Protein AF-0000000080483500 (afdb_homodimer)

Nearest PDB structures (foldseek):
  6eic-assembly2_A  TM=7.062E-01  e=8.870E-09  Mycobacterium tuberculosis H37Rv
  6eic-assembly3_B  TM=7.008E-01  e=1.293E-08  Mycobacterium tuberculosis H37Rv
  8g0n-assembly1_A  TM=5.994E-01  e=1.377E-08  Staphylococcus aureus USA300-0114
  8tav-assembly1_A  TM=6.297E-01  e=3.535E-08  Staphylococcus aureus USA300-0114
  7c4d-assembly1_A  TM=6.416E-01  e=1.500E-07  uncultured bacterium

Radius of gyration: 26.37 Å; Cα contacts (8 Å, |Δi|>4): 1093; chains: 2; bounding box: 46×85×59 Å

Structure (mmCIF, N/CA/C/O backbone):
data_AF-0000000080483500-model_v1
#
loop_
_entity.id
_entity.type
_entity.pdbx_description
1 polymer 'Alpha/beta hydrolase fold protein'
#
loop_
_atom_site.group_PDB
_atom_site.id
_atom_site.type_symbol
_atom_site.label_atom_id
_atom_site.label_alt_id
_atom_site.label_comp_id
_atom_site.label_asym_id
_atom_site.label_entity_id
_atom_site.label_seq_id
_atom_site.pdbx_PDB_ins_code
_atom_site.Cartn_x
_atom_site.Cartn_y
_atom_site.Cartn_z
_atom_site.occupancy
_atom_site.B_iso_or_equiv
_atom_site.auth_seq_id
_atom_site.auth_comp_id
_atom_site.auth_asym_id
_atom_site.auth_atom_id
_atom_site.pdbx_PDB_model_num
ATOM 1 N N . MET A 1 1 ? 0.51 21.594 12.336 1 77.38 1 MET A N 1
ATOM 2 C CA . MET A 1 1 ? 1.534 22.531 12.773 1 77.38 1 MET A CA 1
ATOM 3 C C . MET A 1 1 ? 2.01 23.406 11.617 1 77.38 1 MET A C 1
ATOM 5 O O . MET A 1 1 ? 2.543 24.484 11.828 1 77.38 1 MET A O 1
ATOM 9 N N . THR A 1 2 ? 1.802 23 10.547 1 86.44 2 THR A N 1
ATOM 10 C CA . THR A 1 2 ? 2.291 23.625 9.328 1 86.44 2 THR A CA 1
ATOM 11 C C . THR A 1 2 ? 1.13 24.141 8.477 1 86.44 2 THR A C 1
ATOM 13 O O . THR A 1 2 ? 0.088 23.484 8.391 1 86.44 2 THR A O 1
ATOM 16 N N . SER A 1 3 ? 1.333 25.391 7.953 1 96.06 3 SER A N 1
ATOM 17 C CA . SER A 1 3 ? 0.321 25.891 7.031 1 96.06 3 SER A CA 1
ATOM 18 C C . SER A 1 3 ? 0.204 25 5.793 1 96.06 3 SER A C 1
ATOM 20 O O . SER A 1 3 ? 1.141 24.281 5.453 1 96.06 3 SER A O 1
ATOM 22 N N . SER A 1 4 ? -0.961 25.141 5.133 1 97.31 4 SER A N 1
ATOM 23 C CA . SER A 1 4 ? -1.209 24.312 3.957 1 97.31 4 SER A CA 1
ATOM 24 C C . SER A 1 4 ? -0.241 24.641 2.828 1 97.31 4 SER A C 1
ATOM 26 O O . SER A 1 4 ? 0.263 23.75 2.145 1 97.31 4 SER A O 1
ATOM 28 N N . GLN A 1 5 ? 0.027 25.938 2.621 1 97.69 5 GLN A N 1
ATOM 29 C CA . GLN A 1 5 ? 0.939 26.328 1.551 1 97.69 5 GLN A CA 1
ATOM 30 C C . GLN A 1 5 ? 2.348 25.797 1.811 1 97.69 5 GLN A C 1
ATOM 32 O O . GLN A 1 5 ? 2.992 25.266 0.906 1 97.69 5 GLN A O 1
ATOM 37 N N . ALA A 1 6 ? 2.844 25.969 3.025 1 98 6 ALA A N 1
ATOM 38 C CA . ALA A 1 6 ? 4.184 25.516 3.371 1 98 6 ALA A CA 1
ATOM 39 C C . ALA A 1 6 ? 4.309 24 3.195 1 98 6 ALA A C 1
ATOM 41 O O . ALA A 1 6 ? 5.348 23.5 2.752 1 98 6 ALA A O 1
ATOM 42 N N . LEU A 1 7 ? 3.281 23.297 3.492 1 98.06 7 LEU A N 1
ATOM 43 C CA . LEU A 1 7 ? 3.324 21.828 3.488 1 98.06 7 LEU A CA 1
ATOM 44 C C . LEU A 1 7 ? 3.109 21.281 2.08 1 98.06 7 LEU A C 1
ATOM 46 O O . LEU A 1 7 ? 3.787 20.344 1.665 1 98.06 7 LEU A O 1
ATOM 50 N N . LEU A 1 8 ? 2.146 21.891 1.272 1 98.31 8 LEU A N 1
ATOM 51 C CA . LEU A 1 8 ? 1.628 21.219 0.089 1 98.31 8 LEU A CA 1
ATOM 52 C C . LEU A 1 8 ? 2.031 21.969 -1.182 1 98.31 8 LEU A C 1
ATOM 54 O O . LEU A 1 8 ? 1.927 21.422 -2.283 1 98.31 8 LEU A O 1
ATOM 58 N N . ALA A 1 9 ? 2.465 23.203 -1.021 1 98.06 9 ALA A N 1
ATOM 59 C CA . ALA A 1 9 ? 2.863 24 -2.178 1 98.06 9 ALA A CA 1
ATOM 60 C C . ALA A 1 9 ? 3.957 25 -1.806 1 98.06 9 ALA A C 1
ATOM 62 O O . ALA A 1 9 ? 3.832 26.203 -2.078 1 98.06 9 ALA A O 1
ATOM 63 N N . PRO A 1 10 ? 5.043 24.469 -1.166 1 98.25 10 PRO A N 1
ATOM 64 C CA . PRO A 1 10 ? 6.105 25.422 -0.842 1 98.25 10 PRO A CA 1
ATOM 65 C C . PRO A 1 10 ? 6.707 26.078 -2.084 1 98.25 10 PRO A C 1
ATOM 67 O O . PRO A 1 10 ? 7 25.391 -3.066 1 98.25 10 PRO A O 1
ATOM 70 N N . PRO A 1 11 ? 6.82 27.375 -2.064 1 97.94 11 PRO A N 1
ATOM 71 C CA . PRO A 1 11 ? 7.32 28.078 -3.244 1 97.94 11 PRO A CA 1
ATOM 72 C C . PRO A 1 11 ? 8.836 27.984 -3.393 1 97.94 11 PRO A C 1
ATOM 74 O O . PRO A 1 11 ? 9.531 29 -3.326 1 97.94 11 PRO A O 1
ATOM 77 N N . VAL A 1 12 ? 9.32 26.781 -3.65 1 98.44 12 VAL A N 1
ATOM 78 C CA . VAL A 1 12 ? 10.75 26.562 -3.85 1 98.44 12 VAL A CA 1
ATOM 79 C C . VAL A 1 12 ? 11.18 27.172 -5.184 1 98.44 12 VAL A C 1
ATOM 81 O O . VAL A 1 12 ? 10.602 26.859 -6.23 1 98.44 12 VAL A O 1
ATOM 84 N N . PRO A 1 13 ? 12.195 28.109 -5.148 1 96.88 13 PRO A N 1
ATOM 85 C CA . PRO A 1 13 ? 12.609 28.75 -6.395 1 96.88 13 PRO A CA 1
ATOM 86 C C . PRO A 1 13 ? 12.977 27.75 -7.488 1 96.88 13 PRO A C 1
ATOM 88 O O . PRO A 1 13 ? 13.758 26.828 -7.246 1 96.88 13 PRO A O 1
ATOM 91 N N . ASP A 1 14 ? 12.398 27.875 -8.633 1 95.75 14 ASP A N 1
ATOM 92 C CA . ASP A 1 14 ? 12.68 27.156 -9.875 1 95.75 14 ASP A CA 1
ATOM 93 C C . ASP A 1 14 ? 12.438 25.656 -9.711 1 95.75 14 ASP A C 1
ATOM 95 O O . ASP A 1 14 ? 13 24.844 -10.445 1 95.75 14 ASP A O 1
ATOM 99 N N . ASP A 1 15 ? 11.656 25.219 -8.75 1 97.38 15 ASP A N 1
ATOM 100 C CA . ASP A 1 15 ? 11.367 23.812 -8.523 1 97.38 15 ASP A CA 1
ATOM 101 C C . ASP A 1 15 ? 9.93 23.609 -8.039 1 97.38 15 ASP A C 1
ATOM 103 O O . ASP A 1 15 ? 9.672 23.656 -6.836 1 97.38 15 ASP A O 1
ATOM 107 N N . ASP A 1 16 ? 9.055 23.266 -8.914 1 96.44 16 ASP A N 1
ATOM 108 C CA . ASP A 1 16 ? 7.648 23.078 -8.586 1 96.44 16 ASP A CA 1
ATOM 109 C C . ASP A 1 16 ? 7.375 21.641 -8.141 1 96.44 16 ASP A C 1
ATOM 111 O O . ASP A 1 16 ? 6.234 21.281 -7.836 1 96.44 16 ASP A O 1
ATOM 115 N N . SER A 1 17 ? 8.445 20.797 -8.102 1 97.06 17 SER A N 1
ATOM 116 C CA . SER A 1 17 ? 8.234 19.391 -7.824 1 97.06 17 SER A CA 1
ATOM 117 C C . SER A 1 17 ? 7.836 19.156 -6.371 1 97.06 17 SER A C 1
ATOM 119 O O . SER A 1 17 ? 7.309 18.094 -6.023 1 97.06 17 SER A O 1
ATOM 121 N N . TYR A 1 18 ? 8.031 20.188 -5.527 1 98 18 TYR A N 1
ATOM 122 C CA . TYR A 1 18 ? 7.68 20.047 -4.117 1 98 18 TYR A CA 1
ATOM 123 C C . TYR A 1 18 ? 6.215 20.406 -3.889 1 98 18 TYR A C 1
ATOM 125 O O . TYR A 1 18 ? 5.699 20.266 -2.777 1 98 18 TYR A O 1
ATOM 133 N N . SER A 1 19 ? 5.531 20.875 -4.902 1 98.31 19 SER A N 1
ATOM 134 C CA . SER A 1 19 ? 4.125 21.234 -4.773 1 98.31 19 SER A CA 1
ATOM 135 C C . SER A 1 19 ? 3.213 20.062 -5.137 1 98.31 19 SER A C 1
ATOM 137 O O . SER A 1 19 ? 3.051 19.75 -6.316 1 98.31 19 SER A O 1
ATOM 139 N N . TRP A 1 20 ? 2.629 19.484 -4.156 1 98.56 20 TRP A N 1
ATOM 140 C CA . TRP A 1 20 ? 1.633 18.453 -4.402 1 98.56 20 TRP A CA 1
ATOM 141 C C . TRP A 1 20 ? 0.446 19 -5.18 1 98.56 20 TRP A C 1
ATOM 143 O O . TRP A 1 20 ? -0.126 18.312 -6.027 1 98.56 20 TRP A O 1
ATOM 153 N N . LEU A 1 21 ? 0.035 20.297 -4.93 1 98.12 21 LEU A N 1
ATOM 154 C CA . LEU A 1 21 ? -1.082 20.938 -5.625 1 98.12 21 LEU A CA 1
ATOM 155 C C . LEU A 1 21 ? -0.787 21.078 -7.113 1 98.12 21 LEU A C 1
ATOM 157 O O . LEU A 1 21 ? -1.661 20.828 -7.949 1 98.12 21 LEU A O 1
ATOM 161 N N . HIS A 1 22 ? 0.44 21.469 -7.371 1 97.81 22 HIS A N 1
ATOM 162 C CA . HIS A 1 22 ? 0.817 21.562 -8.773 1 97.81 22 HIS A CA 1
ATOM 163 C C . HIS A 1 22 ? 0.745 20.203 -9.461 1 97.81 22 HIS A C 1
ATOM 165 O O . HIS A 1 22 ? 0.256 20.109 -10.586 1 97.81 22 HIS A O 1
ATOM 171 N N . ARG A 1 23 ? 1.265 19.188 -8.766 1 97.94 23 ARG A N 1
ATOM 172 C CA . ARG A 1 23 ? 1.239 17.844 -9.336 1 97.94 23 ARG A CA 1
ATOM 173 C C . ARG A 1 23 ? -0.192 17.375 -9.602 1 97.94 23 ARG A C 1
ATOM 175 O O . ARG A 1 23 ? -0.48 16.781 -10.641 1 97.94 23 ARG A O 1
ATOM 182 N N . ALA A 1 24 ? -1.071 17.594 -8.641 1 97.62 24 ALA A N 1
ATOM 183 C CA . ALA A 1 24 ? -2.48 17.234 -8.805 1 97.62 24 ALA A CA 1
ATOM 184 C C . ALA A 1 24 ? -3.098 17.969 -9.984 1 97.62 24 ALA A C 1
ATOM 186 O O . ALA A 1 24 ? -3.842 17.391 -10.773 1 97.62 24 ALA A O 1
ATOM 187 N N . ALA A 1 25 ? -2.814 19.25 -10.102 1 97 25 ALA A N 1
ATOM 188 C CA . ALA A 1 25 ? -3.332 20.062 -11.203 1 97 25 ALA A CA 1
ATOM 189 C C . ALA A 1 25 ? -2.832 19.547 -12.547 1 97 25 ALA A C 1
ATOM 191 O O . ALA A 1 25 ? -3.566 19.562 -13.531 1 97 25 ALA A O 1
ATOM 192 N N . GLU A 1 26 ? -1.592 19.109 -12.578 1 96.94 26 GLU A N 1
ATOM 193 C CA . GLU A 1 26 ? -1.025 18.531 -13.797 1 96.94 26 GLU A CA 1
ATOM 194 C C . GLU A 1 26 ? -1.801 17.297 -14.227 1 96.94 26 GLU A C 1
ATOM 196 O O . GLU A 1 26 ? -1.884 16.984 -15.422 1 96.94 26 GLU A O 1
ATOM 201 N N . HIS A 1 27 ? -2.365 16.656 -13.266 1 96 27 HIS A N 1
ATOM 202 C CA . HIS A 1 27 ? -3.154 15.461 -13.562 1 96 27 HIS A CA 1
ATOM 203 C C . HIS A 1 27 ? -4.598 15.828 -13.883 1 96 27 HIS A C 1
ATOM 205 O O . HIS A 1 27 ? -5.441 14.945 -14.047 1 96 27 HIS A O 1
ATOM 211 N N . GLY A 1 28 ? -4.953 17.125 -13.867 1 96.25 28 GLY A N 1
ATOM 212 C CA . GLY A 1 28 ? -6.273 17.594 -14.266 1 96.25 28 GLY A CA 1
ATOM 213 C C . GLY A 1 28 ? -7.246 17.688 -13.102 1 96.25 28 GLY A C 1
ATOM 214 O O . GLY A 1 28 ? -8.453 17.781 -13.305 1 96.25 28 GLY A O 1
ATOM 215 N N . GLN A 1 29 ? -6.742 17.609 -11.906 1 97.06 29 GLN A N 1
ATOM 216 C CA . GLN A 1 29 ? -7.594 17.734 -10.734 1 97.06 29 GLN A CA 1
ATOM 217 C C . GLN A 1 29 ? -7.652 19.188 -10.242 1 97.06 29 GLN A C 1
ATOM 219 O O . GLN A 1 29 ? -6.645 19.891 -10.25 1 97.06 29 GLN A O 1
ATOM 224 N N . ALA A 1 30 ? -8.891 19.609 -9.945 1 98 30 ALA A N 1
ATOM 225 C CA . ALA A 1 30 ? -8.977 20.766 -9.078 1 98 30 ALA A CA 1
ATOM 226 C C . ALA A 1 30 ? -8.562 20.422 -7.648 1 98 30 ALA A C 1
ATOM 228 O O . ALA A 1 30 ? -9.031 19.422 -7.086 1 98 30 ALA A O 1
ATOM 229 N N . VAL A 1 31 ? -7.684 21.109 -7.137 1 98 31 VAL A N 1
ATOM 230 C CA . VAL A 1 31 ? -7.156 20.766 -5.82 1 98 31 VAL A CA 1
ATOM 231 C C . VAL A 1 31 ? -7.156 21.984 -4.914 1 98 31 VAL A C 1
ATOM 233 O O . VAL A 1 31 ? -6.836 23.094 -5.359 1 98 31 VAL A O 1
ATOM 236 N N . PHE A 1 32 ? -7.605 21.828 -3.695 1 97.94 32 PHE A N 1
ATOM 237 C CA . PHE A 1 32 ? -7.684 22.859 -2.672 1 97.94 32 PHE A CA 1
ATOM 238 C C . PHE A 1 32 ? -6.969 22.422 -1.4 1 97.94 32 PHE A C 1
ATOM 240 O O . PHE A 1 32 ? -7.039 21.266 -1.013 1 97.94 32 PHE A O 1
ATOM 247 N N . ALA A 1 33 ? -6.324 23.297 -0.823 1 97.81 33 ALA A N 1
ATOM 248 C CA . ALA A 1 33 ? -5.727 23.094 0.492 1 97.81 33 ALA A CA 1
ATOM 249 C C . ALA A 1 33 ? -6.324 24.047 1.524 1 97.81 33 ALA A C 1
ATOM 251 O O . ALA A 1 33 ? -6.57 25.219 1.229 1 97.81 33 ALA A O 1
ATOM 252 N N . VAL A 1 34 ? -6.551 23.578 2.727 1 97.19 34 VAL A N 1
ATOM 253 C CA . VAL A 1 34 ? -7.25 24.375 3.73 1 97.19 34 VAL A CA 1
ATOM 254 C C . VAL A 1 34 ? -6.332 24.625 4.926 1 97.19 34 VAL A C 1
ATOM 256 O O . VAL A 1 34 ? -5.609 23.719 5.355 1 97.19 34 VAL A O 1
ATOM 259 N N . ASP A 1 35 ? -6.305 25.812 5.402 1 98.06 35 ASP A N 1
ATOM 260 C CA . ASP A 1 35 ? -5.734 26.156 6.703 1 98.06 35 ASP A CA 1
ATOM 261 C C . ASP A 1 35 ? -6.789 26.078 7.805 1 98.06 35 ASP A C 1
ATOM 263 O O . ASP A 1 35 ? -7.762 26.828 7.797 1 98.06 35 ASP A O 1
ATOM 267 N N . ILE A 1 36 ? -6.539 25.25 8.742 1 97.75 36 ILE A N 1
ATOM 268 C CA . ILE A 1 36 ? -7.391 25.188 9.922 1 97.75 36 ILE A CA 1
ATOM 269 C C . ILE A 1 36 ? -7.172 26.438 10.781 1 97.75 36 ILE A C 1
ATOM 271 O O . ILE A 1 36 ? -6.07 26.984 10.805 1 97.75 36 ILE A O 1
ATOM 275 N N . ARG A 1 37 ? -8.219 26.906 11.477 1 97.69 37 ARG A N 1
ATOM 276 C CA . ARG A 1 37 ? -8.039 28.047 12.367 1 97.69 37 ARG A CA 1
ATOM 277 C C . ARG A 1 37 ? -6.809 27.875 13.25 1 97.69 37 ARG A C 1
ATOM 279 O O . ARG A 1 37 ? -6.555 26.781 13.766 1 97.69 37 ARG A O 1
ATOM 286 N N . GLY A 1 38 ? -6.059 28.922 13.305 1 96.44 38 GLY A N 1
ATOM 287 C CA . GLY A 1 38 ? -4.82 28.891 14.062 1 96.44 38 GLY A CA 1
ATOM 288 C C . GLY A 1 38 ? -3.609 28.531 13.219 1 96.44 38 GLY A C 1
ATOM 289 O O . GLY A 1 38 ? -2.475 28.594 13.703 1 96.44 38 GLY A O 1
ATOM 290 N N . TYR A 1 39 ? -3.787 28.219 11.93 1 97.19 39 TYR A N 1
ATOM 291 C CA . TYR A 1 39 ? -2.689 27.859 11.031 1 97.19 39 TYR A CA 1
ATOM 292 C C . TYR A 1 39 ? -2.766 28.672 9.742 1 97.19 39 TYR A C 1
ATOM 294 O O . TYR A 1 39 ? -3.855 29.016 9.281 1 97.19 39 TYR A O 1
ATOM 302 N N . GLY A 1 40 ? -1.583 28.891 9.227 1 97.31 40 GLY A N 1
ATOM 303 C CA . GLY A 1 40 ? -1.488 29.531 7.922 1 97.31 40 GLY A CA 1
ATOM 304 C C . GLY A 1 40 ? -2.174 30.891 7.875 1 97.31 40 GLY A C 1
ATOM 305 O O . GLY A 1 40 ? -1.944 31.734 8.734 1 97.31 40 GLY A O 1
ATOM 306 N N . GLU A 1 41 ? -3.096 31.047 6.867 1 96.75 41 GLU A N 1
ATOM 307 C CA . GLU A 1 41 ? -3.736 32.344 6.629 1 96.75 41 GLU A CA 1
ATOM 308 C C . GLU A 1 41 ? -5.07 32.438 7.363 1 96.75 41 GLU A C 1
ATOM 310 O O . GLU A 1 41 ? -5.734 33.469 7.32 1 96.75 41 GLU A O 1
ATOM 315 N N . SER A 1 42 ? -5.418 31.406 8.055 1 97.06 42 SER A N 1
ATOM 316 C CA . SER A 1 42 ? -6.656 31.422 8.828 1 97.06 42 SER A CA 1
ATOM 317 C C . SER A 1 42 ? -6.5 32.25 10.094 1 97.06 42 SER A C 1
ATOM 319 O O . SER A 1 42 ? -5.379 32.531 10.539 1 97.06 42 SER A O 1
ATOM 321 N N . GLU A 1 43 ? -7.621 32.625 10.664 1 95.31 43 GLU A N 1
ATOM 322 C CA . GLU A 1 43 ? -7.625 33.5 11.852 1 95.31 43 GLU A CA 1
ATOM 323 C C . GLU A 1 43 ? -7.055 32.75 13.062 1 95.31 43 GLU A C 1
ATOM 325 O O . GLU A 1 43 ? -7.328 31.578 13.258 1 95.31 43 GLU A O 1
ATOM 330 N N . ARG A 1 44 ? -6.297 33.5 13.922 1 96.06 44 ARG A N 1
ATOM 331 C CA . ARG A 1 44 ? -5.84 33 15.203 1 96.06 44 ARG A CA 1
ATOM 332 C C . ARG A 1 44 ? -6.984 32.938 16.219 1 96.06 44 ARG A C 1
ATOM 334 O O . ARG A 1 44 ? -7.715 33.938 16.375 1 96.06 44 ARG A O 1
ATOM 341 N N . PRO A 1 45 ? -7.094 31.812 16.797 1 96.81 45 PRO A N 1
ATOM 342 C CA . PRO A 1 45 ? -8.031 31.828 17.922 1 96.81 45 PRO A CA 1
ATOM 343 C C . PRO A 1 45 ? -7.617 32.812 19.016 1 96.81 45 PRO A C 1
ATOM 345 O O . PRO A 1 45 ? -6.438 33.125 19.125 1 96.81 45 PRO A O 1
ATOM 348 N N . PRO A 1 46 ? -8.617 33.25 19.875 1 96.62 46 PRO A N 1
ATOM 349 C CA . PRO A 1 46 ? -8.32 34.25 20.906 1 96.62 46 PRO A CA 1
ATOM 350 C C . PRO A 1 46 ? -7.223 33.781 21.875 1 96.62 46 PRO A C 1
ATOM 352 O O . PRO A 1 46 ? -6.422 34.594 22.344 1 96.62 46 PRO A O 1
ATOM 355 N N . GLU A 1 47 ? -7.141 32.562 22.109 1 97.62 47 GLU A N 1
ATOM 356 C CA . GLU A 1 47 ? -6.168 31.969 23.031 1 97.62 47 GLU A CA 1
ATOM 357 C C . GLU A 1 47 ? -4.742 32.156 22.516 1 97.62 47 GLU A C 1
ATOM 359 O O . GLU A 1 47 ? -3.785 32.094 23.297 1 97.62 47 GLU A O 1
ATOM 364 N N . MET A 1 48 ? -4.57 32.406 21.203 1 96.12 48 MET A N 1
ATOM 365 C CA . MET A 1 48 ? -3.246 32.594 20.609 1 96.12 48 MET A CA 1
ATOM 366 C C . MET A 1 48 ? -2.836 34.062 20.594 1 96.12 48 MET A C 1
ATOM 368 O O . MET A 1 48 ? -1.757 34.406 20.109 1 96.12 48 MET A O 1
ATOM 372 N N . ARG A 1 49 ? -3.691 34.969 21.156 1 94.44 49 ARG A N 1
ATOM 373 C CA . ARG A 1 49 ? -3.412 36.406 21.141 1 94.44 49 ARG A CA 1
ATOM 374 C C . ARG A 1 49 ? -3.023 36.875 22.531 1 94.44 49 ARG A C 1
ATOM 376 O O . ARG A 1 49 ? -2.836 38.094 22.75 1 94.44 49 ARG A O 1
ATOM 383 N N . VAL A 1 50 ? -3.033 35.969 23.469 1 95.56 50 VAL A N 1
ATOM 384 C CA . VAL A 1 50 ? -2.619 36.219 24.844 1 95.56 50 VAL A CA 1
ATOM 385 C C . VAL A 1 50 ? -1.437 35.344 25.203 1 95.56 50 VAL A C 1
ATOM 387 O O . VAL A 1 50 ? -1.064 34.438 24.438 1 95.56 50 VAL A O 1
ATOM 390 N N . PRO A 1 51 ? -0.798 35.594 26.391 1 96.38 51 PRO A N 1
ATOM 391 C CA . PRO A 1 51 ? 0.316 34.75 26.766 1 96.38 51 PRO A CA 1
ATOM 392 C C . PRO A 1 51 ? -0.065 33.25 26.766 1 96.38 51 PRO A C 1
ATOM 394 O O . PRO A 1 51 ? -1.141 32.906 27.25 1 96.38 51 PRO A O 1
ATOM 397 N N . PRO A 1 52 ? 0.717 32.438 26.078 1 96.81 52 PRO A N 1
ATOM 398 C CA . PRO A 1 52 ? 0.337 31.047 25.828 1 96.81 52 PRO A CA 1
ATOM 399 C C . PRO A 1 52 ? 0.019 30.281 27.109 1 96.81 52 PRO A C 1
ATOM 401 O O . PRO A 1 52 ? -0.741 29.312 27.078 1 96.81 52 PRO A O 1
ATOM 404 N N . GLU A 1 53 ? 0.648 30.703 28.281 1 96.44 53 GLU A N 1
ATOM 405 C CA . GLU A 1 53 ? 0.466 29.969 29.531 1 96.44 53 GLU A CA 1
ATOM 406 C C . GLU A 1 53 ? -0.924 30.203 30.125 1 96.44 53 GLU A C 1
ATOM 408 O O . GLU A 1 53 ? -1.349 29.5 31.031 1 96.44 53 GLU A O 1
ATOM 413 N N . GLU A 1 54 ? -1.624 31.141 29.594 1 96.69 54 GLU A N 1
ATOM 414 C CA . GLU A 1 54 ? -2.914 31.531 30.156 1 96.69 54 GLU A CA 1
ATOM 415 C C . GLU A 1 54 ? -4.012 30.547 29.75 1 96.69 54 GLU A C 1
ATOM 417 O O . GLU A 1 54 ? -5.086 30.531 30.344 1 96.69 54 GLU A O 1
ATOM 422 N N . HIS A 1 55 ? -3.807 29.844 28.719 1 96.62 55 HIS A N 1
ATOM 423 C CA . HIS A 1 55 ? -4.797 28.906 28.219 1 96.62 55 HIS A CA 1
ATOM 424 C C . HIS A 1 55 ? -4.145 27.594 27.781 1 96.62 55 HIS A C 1
ATOM 426 O O . HIS A 1 55 ? -2.932 27.547 27.562 1 96.62 55 HIS A O 1
ATOM 432 N N . GLY A 1 56 ? -4.98 26.562 27.703 1 96.81 56 GLY A N 1
ATOM 433 C CA . GLY A 1 56 ? -4.566 25.297 27.125 1 96.81 56 GLY A CA 1
ATOM 434 C C . GLY A 1 56 ? -4.785 25.219 25.625 1 96.81 56 GLY A C 1
ATOM 435 O O . GLY A 1 56 ? -5.016 26.25 24.984 1 96.81 56 GLY A O 1
ATOM 436 N N . PRO A 1 57 ? -4.664 24.031 25.078 1 97.19 57 PRO A N 1
ATOM 437 C CA . PRO A 1 57 ? -4.836 23.828 23.625 1 97.19 57 PRO A CA 1
ATOM 438 C C . PRO A 1 57 ? -6.141 24.422 23.109 1 97.19 57 PRO A C 1
ATOM 440 O O . PRO A 1 57 ? -7.223 24.062 23.578 1 97.19 57 PRO A O 1
ATOM 443 N N . PRO A 1 58 ? -6.062 25.25 22.094 1 96.75 58 PRO A N 1
ATOM 444 C CA . PRO A 1 58 ? -7.254 26.031 21.734 1 96.75 58 PRO A CA 1
ATOM 445 C C . PRO A 1 58 ? -8.133 25.312 20.719 1 96.75 58 PRO A C 1
ATOM 447 O O . PRO A 1 58 ? -9.352 25.531 20.672 1 96.75 58 PRO A O 1
ATOM 450 N N . VAL A 1 59 ? -7.555 24.562 19.719 1 97.62 59 VAL A N 1
ATOM 451 C CA . VAL A 1 59 ? -8.281 23.969 18.609 1 97.62 59 VAL A CA 1
ATOM 452 C C . VAL A 1 59 ? -8.023 22.469 18.562 1 97.62 59 VAL A C 1
ATOM 454 O O . VAL A 1 59 ? -6.969 22.031 18.094 1 97.62 59 VAL A O 1
ATOM 457 N N . ARG A 1 60 ? -9.055 21.734 18.938 1 97.69 60 ARG A N 1
ATOM 458 C CA . ARG A 1 60 ? -8.969 20.281 18.891 1 97.69 60 ARG A CA 1
ATOM 459 C C . ARG A 1 60 ? -9.523 19.734 17.578 1 97.69 60 ARG A C 1
ATOM 461 O O . ARG A 1 60 ? -10.047 20.5 16.766 1 97.69 60 ARG A O 1
ATOM 468 N N . ALA A 1 61 ? -9.414 18.469 17.422 1 98.25 61 ALA A N 1
ATOM 469 C CA . ALA A 1 61 ? -9.852 17.844 16.172 1 98.25 61 ALA A CA 1
ATOM 470 C C . ALA A 1 61 ? -11.328 18.156 15.898 1 98.25 61 ALA A C 1
ATOM 472 O O . ALA A 1 61 ? -11.719 18.344 14.75 1 98.25 61 ALA A O 1
ATOM 473 N N . SER A 1 62 ? -12.125 18.203 16.922 1 97.5 62 SER A N 1
ATOM 474 C CA . SER A 1 62 ? -13.547 18.484 16.734 1 97.5 62 SER A CA 1
ATOM 475 C C . SER A 1 62 ? -13.773 19.906 16.234 1 97.5 62 SER A C 1
ATOM 477 O O . SER A 1 62 ? -14.664 20.141 15.406 1 97.5 62 SER A O 1
ATOM 479 N N . ASP A 1 63 ? -13 20.875 16.75 1 97.25 63 ASP A N 1
ATOM 480 C CA . ASP A 1 63 ? -13.055 22.234 16.234 1 97.25 63 ASP A CA 1
ATOM 481 C C . ASP A 1 63 ? -12.57 22.297 14.789 1 97.25 63 ASP A C 1
ATOM 483 O O . ASP A 1 63 ? -13.211 22.938 13.945 1 97.25 63 ASP A O 1
ATOM 487 N N . ALA A 1 64 ? -11.477 21.672 14.539 1 98.12 64 ALA A N 1
ATOM 488 C CA . ALA A 1 64 ? -10.859 21.672 13.219 1 98.12 64 ALA A CA 1
ATOM 489 C C . ALA A 1 64 ? -11.773 21.016 12.188 1 98.12 64 ALA A C 1
ATOM 491 O O . ALA A 1 64 ? -11.797 21.438 11.023 1 98.12 64 ALA A O 1
ATOM 492 N N . ALA A 1 65 ? -12.523 19.984 12.625 1 98.5 65 ALA A N 1
ATOM 493 C CA . ALA A 1 65 ? -13.453 19.297 11.742 1 98.5 65 ALA A CA 1
ATOM 494 C C . ALA A 1 65 ? -14.477 20.266 11.148 1 98.5 65 ALA A C 1
ATOM 496 O O . ALA A 1 65 ? -14.914 20.109 10.008 1 98.5 65 ALA A O 1
ATOM 497 N N . MET A 1 66 ? -14.836 21.312 11.906 1 98.12 66 MET A N 1
ATOM 498 C CA . MET A 1 66 ? -15.773 22.328 11.414 1 98.12 66 MET A CA 1
ATOM 499 C C . MET A 1 66 ? -15.156 23.125 10.273 1 98.12 66 MET A C 1
ATOM 501 O O . MET A 1 66 ? -15.852 23.516 9.336 1 98.12 66 MET A O 1
ATOM 505 N N . ASP A 1 67 ? -13.891 23.438 10.391 1 98.25 67 ASP A N 1
ATOM 506 C CA . ASP A 1 67 ? -13.188 24.125 9.312 1 98.25 67 ASP A CA 1
ATOM 507 C C . ASP A 1 67 ? -13.094 23.25 8.07 1 98.25 67 ASP A C 1
ATOM 509 O O . ASP A 1 67 ? -13.266 23.719 6.949 1 98.25 67 ASP A O 1
ATOM 513 N N . VAL A 1 68 ? -12.812 21.906 8.266 1 98.62 68 VAL A N 1
ATOM 514 C CA . VAL A 1 68 ? -12.773 20.969 7.156 1 98.62 68 VAL A CA 1
ATOM 515 C C . VAL A 1 68 ? -14.141 20.891 6.484 1 98.62 68 VAL A C 1
ATOM 517 O O . VAL A 1 68 ? -14.242 20.875 5.254 1 98.62 68 VAL A O 1
ATOM 520 N N . GLU A 1 69 ? -15.148 20.875 7.262 1 98.69 69 GLU A N 1
ATOM 521 C CA . GLU A 1 69 ? -16.516 20.828 6.738 1 98.69 69 GLU A CA 1
ATOM 522 C C . GLU A 1 69 ? -16.812 22.047 5.883 1 98.69 69 GLU A C 1
ATOM 524 O O . GLU A 1 69 ? -17.406 21.938 4.805 1 98.69 69 GLU A O 1
ATOM 529 N N . ALA A 1 70 ? -16.453 23.219 6.395 1 98.44 70 ALA A N 1
ATOM 530 C CA . ALA A 1 70 ? -16.688 24.453 5.637 1 98.44 70 ALA A CA 1
ATOM 531 C C . ALA A 1 70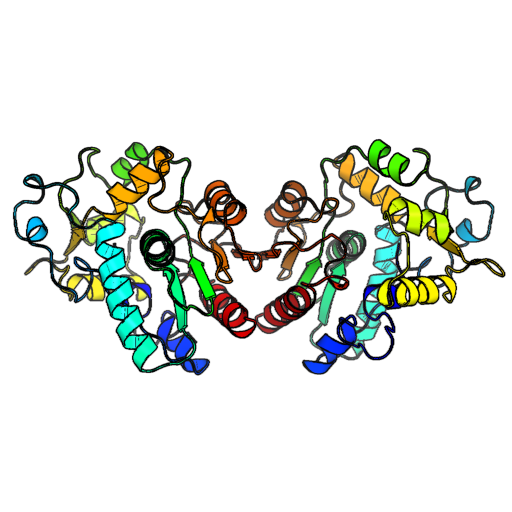 ? -15.977 24.391 4.285 1 98.44 70 ALA A C 1
ATOM 533 O O . ALA A 1 70 ? -16.547 24.797 3.268 1 98.44 70 ALA A O 1
ATOM 534 N N . ALA A 1 71 ? -14.75 23.953 4.289 1 98.38 71 ALA A N 1
ATOM 535 C CA . ALA A 1 71 ? -14 23.812 3.045 1 98.38 71 ALA A CA 1
ATOM 536 C C . ALA A 1 71 ? -14.656 22.797 2.121 1 98.38 71 ALA A C 1
ATOM 538 O O . ALA A 1 71 ? -14.742 23 0.91 1 98.38 71 ALA A O 1
ATOM 539 N N . TYR A 1 72 ? -15.07 21.641 2.693 1 98.5 72 TYR A N 1
ATOM 540 C CA . TYR A 1 72 ? -15.758 20.609 1.936 1 98.5 72 TYR A CA 1
ATOM 541 C C . TYR A 1 72 ? -17 21.172 1.252 1 98.5 72 TYR A C 1
ATOM 543 O O . TYR A 1 72 ? -17.219 20.922 0.063 1 98.5 72 TYR A O 1
ATOM 551 N N . GLU A 1 73 ? -17.797 21.922 2.02 1 98.38 73 GLU A N 1
ATOM 552 C CA . GLU A 1 73 ? -19.016 22.484 1.467 1 98.38 73 GLU A CA 1
ATOM 553 C C . GLU A 1 73 ? -18.703 23.438 0.314 1 98.38 73 GLU A C 1
ATOM 555 O O . GLU A 1 73 ? -19.406 23.438 -0.702 1 98.38 73 GLU A O 1
ATOM 560 N N . PHE A 1 74 ? -17.703 24.188 0.458 1 98.19 74 PHE A N 1
ATOM 561 C CA . PHE A 1 74 ? -17.266 25.109 -0.596 1 98.19 74 PHE A CA 1
ATOM 562 C C . PHE A 1 74 ? -16.938 24.328 -1.87 1 98.19 74 PHE A C 1
ATOM 564 O O . PHE A 1 74 ? -17.344 24.719 -2.963 1 98.19 74 PHE A O 1
ATOM 571 N N . VAL A 1 75 ? -16.172 23.219 -1.737 1 98.31 75 VAL A N 1
ATOM 572 C CA . VAL A 1 75 ? -15.719 22.422 -2.877 1 98.31 75 VAL A CA 1
ATOM 573 C C . VAL A 1 75 ? -16.906 21.672 -3.471 1 98.31 75 VAL A C 1
ATOM 575 O O . VAL A 1 75 ? -17.062 21.625 -4.691 1 98.31 75 VAL A O 1
ATOM 578 N N . ARG A 1 76 ? -17.719 21.109 -2.605 1 97.56 76 ARG A N 1
ATOM 579 C CA . ARG A 1 76 ? -18.844 20.281 -3.018 1 97.56 76 ARG A CA 1
ATOM 580 C C . ARG A 1 76 ? -19.828 21.094 -3.852 1 97.56 76 ARG A C 1
ATOM 582 O O . ARG A 1 76 ? -20.484 20.547 -4.738 1 97.56 76 ARG A O 1
ATOM 589 N N . GLU A 1 77 ? -19.938 22.328 -3.557 1 97.56 77 GLU A N 1
ATOM 590 C CA . GLU A 1 77 ? -20.844 23.219 -4.309 1 97.56 77 GLU A CA 1
ATOM 591 C C . GLU A 1 77 ? -20.375 23.359 -5.758 1 97.56 77 GLU A C 1
ATOM 593 O O . GLU A 1 77 ? -21.172 23.672 -6.637 1 97.56 77 GLU A O 1
ATOM 598 N N . ARG A 1 78 ? -19.172 23.047 -6.031 1 97.62 78 ARG A N 1
ATOM 599 C CA . ARG A 1 78 ? -18.562 23.344 -7.324 1 97.62 78 ARG A CA 1
ATOM 600 C C . ARG A 1 78 ? -18.234 22.062 -8.078 1 97.62 78 ARG A C 1
ATOM 602 O O . ARG A 1 78 ? -18.141 22.062 -9.305 1 97.62 78 ARG A O 1
ATOM 609 N N . PHE A 1 79 ? -18.078 20.984 -7.297 1 97.12 79 PHE A N 1
ATOM 610 C CA . PHE A 1 79 ? -17.625 19.719 -7.902 1 97.12 79 PHE A CA 1
ATOM 611 C C . PHE A 1 79 ? -18.5 18.562 -7.426 1 97.12 79 PHE A C 1
ATOM 613 O O . PHE A 1 79 ? -18.859 18.5 -6.25 1 97.12 79 PHE A O 1
ATOM 620 N N . GLY A 1 80 ? -18.812 17.609 -8.312 1 95.12 80 GLY A N 1
ATOM 621 C CA . GLY A 1 80 ? -19.656 16.453 -8.008 1 95.12 80 GLY A CA 1
ATOM 622 C C . GLY A 1 80 ? -18.922 15.367 -7.238 1 95.12 80 GLY A C 1
ATOM 623 O O . GLY A 1 80 ? -19.531 14.641 -6.449 1 95.12 80 GLY A O 1
ATOM 624 N N . ALA A 1 81 ? -17.672 15.133 -7.574 1 96.88 81 ALA A N 1
ATOM 625 C CA . ALA A 1 81 ? -16.828 14.141 -6.918 1 96.88 81 ALA A CA 1
ATOM 626 C C . ALA A 1 81 ? -15.766 14.82 -6.051 1 96.88 81 ALA A C 1
ATOM 628 O O . ALA A 1 81 ? -15.031 15.695 -6.527 1 96.88 81 ALA A O 1
ATOM 629 N N . VAL A 1 82 ? -15.695 14.477 -4.75 1 98.5 82 VAL A N 1
ATOM 630 C CA . VAL A 1 82 ? -14.734 15.086 -3.838 1 98.5 82 VAL A CA 1
ATOM 631 C C . VAL A 1 82 ? -13.898 13.992 -3.166 1 98.5 82 VAL A C 1
ATOM 633 O O . VAL A 1 82 ? -14.445 13 -2.676 1 98.5 82 VAL A O 1
ATOM 636 N N . HIS A 1 83 ? -12.641 14.086 -3.26 1 98.75 83 HIS A N 1
ATOM 637 C CA . HIS A 1 83 ? -11.672 13.273 -2.527 1 98.75 83 HIS A CA 1
ATOM 638 C C . HIS A 1 83 ? -11.047 14.062 -1.383 1 98.75 83 HIS A C 1
ATOM 640 O O . HIS A 1 83 ? -10.711 15.234 -1.545 1 98.75 83 HIS A O 1
ATOM 646 N N . LEU A 1 84 ? -10.945 13.516 -0.22 1 98.88 84 LEU A N 1
ATOM 647 C CA . LEU A 1 84 ? -10.328 14.172 0.924 1 98.88 84 LEU A CA 1
ATOM 648 C C . LEU A 1 84 ? -8.984 13.539 1.267 1 98.88 84 LEU A C 1
ATOM 650 O O . LEU A 1 84 ? -8.875 12.305 1.312 1 98.88 84 LEU A O 1
ATOM 654 N N . VAL A 1 85 ? -7.98 14.328 1.43 1 98.88 85 VAL A N 1
ATOM 655 C CA . VAL A 1 85 ? -6.664 13.891 1.873 1 98.88 85 VAL A CA 1
ATOM 656 C C . VAL A 1 85 ? -6.312 14.562 3.197 1 98.88 85 VAL A C 1
ATOM 658 O O . VAL A 1 85 ? -6.328 15.789 3.299 1 98.88 85 VAL A O 1
ATOM 661 N N . GLY A 1 86 ? -6.09 13.82 4.207 1 98.62 86 GLY A N 1
ATOM 662 C CA . GLY A 1 86 ? -5.535 14.305 5.461 1 98.62 86 GLY A CA 1
ATOM 663 C C . GLY A 1 86 ? -4.082 13.914 5.66 1 98.62 86 GLY A C 1
ATOM 664 O O . GLY A 1 86 ? -3.689 12.789 5.359 1 98.62 86 GLY A O 1
ATOM 665 N N . ILE A 1 87 ? -3.273 14.812 6.152 1 98.5 87 ILE A N 1
ATOM 666 C CA . ILE A 1 87 ? -1.861 14.547 6.406 1 98.5 87 ILE A CA 1
ATOM 667 C C . ILE A 1 87 ? -1.547 14.797 7.879 1 98.5 87 ILE A C 1
ATOM 669 O O . ILE A 1 87 ? -1.832 15.867 8.414 1 98.5 87 ILE A O 1
ATOM 673 N N . SER A 1 88 ? -0.925 13.75 8.516 1 98.19 88 SER A N 1
ATOM 674 C CA . SER A 1 88 ? -0.545 13.859 9.922 1 98.19 88 SER A CA 1
ATOM 675 C C . SER A 1 88 ? -1.735 14.258 10.789 1 98.19 88 SER A C 1
ATOM 677 O O . SER A 1 88 ? -2.75 13.562 10.82 1 98.19 88 SER A O 1
ATOM 679 N N . TRP A 1 89 ? -1.753 15.477 11.414 1 98.12 89 TRP A N 1
ATOM 680 C CA . TRP A 1 89 ? -2.91 15.93 12.18 1 98.12 89 TRP A CA 1
ATOM 681 C C . TRP A 1 89 ? -4.145 16.031 11.289 1 98.12 89 TRP A C 1
ATOM 683 O O . TRP A 1 89 ? -5.273 15.875 11.766 1 98.12 89 TRP A O 1
ATOM 693 N N . GLY A 1 90 ? -3.936 16.234 9.992 1 98.19 90 GLY A N 1
ATOM 694 C CA . GLY A 1 90 ? -5.031 16.234 9.039 1 98.19 90 GLY A CA 1
ATOM 695 C C . GLY A 1 90 ? -5.77 14.914 8.977 1 98.19 90 GLY A C 1
ATOM 696 O O . GLY A 1 90 ? -6.945 14.867 8.609 1 98.19 90 GLY A O 1
ATOM 697 N N . THR A 1 91 ? -5.078 13.812 9.281 1 98.75 91 THR A N 1
ATOM 698 C CA . THR A 1 91 ? -5.773 12.531 9.328 1 98.75 91 THR A CA 1
ATOM 699 C C . THR A 1 91 ? -6.723 12.477 10.516 1 98.75 91 THR A C 1
ATOM 701 O O . THR A 1 91 ? -7.766 11.82 10.453 1 98.75 91 THR A O 1
ATOM 704 N N . MET A 1 92 ? -6.379 13.156 11.641 1 98.62 92 MET A N 1
ATOM 705 C CA . MET A 1 92 ? -7.246 13.227 12.812 1 98.62 92 MET A CA 1
ATOM 706 C C . MET A 1 92 ? -8.438 14.148 12.555 1 98.62 92 MET A C 1
ATOM 708 O O . MET A 1 92 ? -9.578 13.789 12.852 1 98.62 92 MET A O 1
ATOM 712 N N . THR A 1 93 ? -8.164 15.328 11.977 1 98.56 93 THR A N 1
ATOM 713 C CA . THR A 1 93 ? -9.234 16.281 11.719 1 98.56 93 THR A CA 1
ATOM 714 C C . THR A 1 93 ? -10.148 15.781 10.594 1 98.56 93 THR A C 1
ATOM 716 O O . THR A 1 93 ? -11.367 15.883 10.688 1 98.56 93 THR A O 1
ATOM 719 N N . GLY A 1 94 ? -9.516 15.266 9.547 1 98.62 94 GLY A N 1
ATOM 720 C CA . GLY A 1 94 ? -10.297 14.68 8.469 1 98.62 94 GLY A CA 1
ATOM 721 C C . GLY A 1 94 ? -11.125 13.484 8.906 1 98.62 94 GLY A C 1
ATOM 722 O O . GLY A 1 94 ? -12.297 13.359 8.547 1 98.62 94 GLY A O 1
ATOM 723 N N . GLY A 1 95 ? -10.492 12.539 9.688 1 98.81 95 GLY A N 1
ATOM 724 C CA . GLY A 1 95 ? -11.234 11.414 10.234 1 98.81 95 GLY A CA 1
ATOM 725 C C . GLY A 1 95 ? -12.398 11.844 11.109 1 98.81 95 GLY A C 1
ATOM 726 O O . GLY A 1 95 ? -13.484 11.266 11.023 1 98.81 95 GLY A O 1
ATOM 727 N N . THR A 1 96 ? -12.164 12.852 11.938 1 98.81 96 THR A N 1
ATOM 728 C CA . THR A 1 96 ? -13.219 13.375 12.789 1 98.81 96 THR A CA 1
ATOM 729 C C . THR A 1 96 ? -14.359 13.938 11.953 1 98.81 96 THR A C 1
ATOM 731 O O . THR A 1 96 ? -15.531 13.648 12.211 1 98.81 96 THR A O 1
ATOM 734 N N . PHE A 1 97 ? -14.016 14.695 10.93 1 98.81 97 PHE A N 1
ATOM 735 C CA . PHE A 1 97 ? -15.016 15.25 10.023 1 98.81 97 PHE A CA 1
ATOM 736 C C . PHE A 1 97 ? -15.852 14.148 9.391 1 98.81 97 PHE A C 1
ATOM 738 O O . PHE A 1 97 ? -17.078 14.211 9.398 1 98.81 97 PHE A O 1
ATOM 745 N N . VAL A 1 98 ? -15.203 13.078 8.867 1 98.75 98 VAL A N 1
ATOM 746 C CA . VAL A 1 98 ? -15.891 11.992 8.164 1 98.75 98 VAL A CA 1
ATOM 747 C C . VAL A 1 98 ? -16.797 11.242 9.133 1 98.75 98 VAL A C 1
ATOM 749 O O . VAL A 1 98 ? -17.938 10.898 8.781 1 98.75 98 VAL A O 1
ATOM 752 N N . THR A 1 99 ? -16.328 11.039 10.367 1 98.31 99 THR A N 1
ATOM 753 C CA . THR A 1 99 ? -17.078 10.242 11.336 1 98.31 99 THR A CA 1
ATOM 754 C C . THR A 1 99 ? -18.234 11.047 11.914 1 98.31 99 THR A C 1
ATOM 756 O O . THR A 1 99 ? -19.312 10.492 12.203 1 98.31 99 THR A O 1
ATOM 759 N N . GLU A 1 100 ? -18.094 12.352 11.977 1 97.56 100 GLU A N 1
ATOM 760 C CA . GLU A 1 100 ? -19.125 13.172 12.609 1 97.56 100 GLU A CA 1
ATOM 761 C C . GLU A 1 100 ? -20.156 13.641 11.586 1 97.56 100 GLU A C 1
ATOM 763 O O . GLU A 1 100 ? -21.344 13.766 11.906 1 97.56 100 GLU A O 1
ATOM 768 N N . SER A 1 101 ? -19.719 13.883 10.359 1 97.62 101 SER A N 1
ATOM 769 C CA . SER A 1 101 ? -20.594 14.555 9.414 1 97.62 101 SER A CA 1
ATOM 770 C C . SER A 1 101 ? -21.047 13.609 8.305 1 97.62 101 SER A C 1
ATOM 772 O O . SER A 1 101 ? -21.969 13.93 7.551 1 97.62 101 SER A O 1
ATOM 774 N N . ALA A 1 102 ? -20.391 12.453 8.133 1 96.81 102 ALA A N 1
ATOM 775 C CA . ALA A 1 102 ? -20.719 11.453 7.113 1 96.81 102 ALA A CA 1
ATOM 776 C C . ALA A 1 102 ? -20.891 12.102 5.746 1 96.81 102 ALA A C 1
ATOM 778 O O . ALA A 1 102 ? -21.906 11.898 5.074 1 96.81 102 ALA A O 1
ATOM 779 N N . PRO A 1 103 ? -19.891 12.883 5.355 1 98.06 103 PRO A N 1
ATOM 780 C CA . PRO A 1 103 ? -19.984 13.562 4.062 1 98.06 103 PRO A CA 1
ATOM 781 C C . PRO A 1 103 ? -20 12.586 2.885 1 98.06 103 PRO A C 1
ATOM 783 O O . PRO A 1 103 ? -19.547 11.445 3.016 1 98.06 103 PRO A O 1
ATOM 786 N N . GLU A 1 104 ? -20.562 13.023 1.747 1 97.69 104 GLU A N 1
ATOM 787 C CA . GLU A 1 104 ? -20.469 12.273 0.497 1 97.69 104 GLU A CA 1
ATOM 788 C C . GLU A 1 104 ? -19.094 12.445 -0.15 1 97.69 104 GLU A C 1
ATOM 790 O O . GLU A 1 104 ? -18.891 13.352 -0.957 1 97.69 104 GLU A O 1
ATOM 795 N N . LEU A 1 105 ? -18.203 11.578 0.155 1 98.5 105 LEU A N 1
ATOM 796 C CA . LEU A 1 105 ? -16.859 11.562 -0.408 1 98.5 105 LEU A CA 1
ATOM 797 C C . LEU A 1 105 ? -16.688 10.375 -1.355 1 98.5 105 LEU A C 1
ATOM 799 O O . LEU A 1 105 ? -17.25 9.305 -1.125 1 98.5 105 LEU A O 1
ATOM 803 N N . GLU A 1 106 ? -15.938 10.617 -2.395 1 98.31 106 GLU A N 1
ATOM 804 C CA . GLU A 1 106 ? -15.539 9.5 -3.244 1 98.31 106 GLU A CA 1
ATOM 805 C C . GLU A 1 106 ? -14.461 8.656 -2.574 1 98.31 106 GLU A C 1
ATOM 807 O O . GLU A 1 106 ? -14.422 7.434 -2.746 1 98.31 106 GLU A O 1
ATOM 812 N N . SER A 1 107 ? -13.562 9.312 -1.903 1 98.69 107 SER A N 1
ATOM 813 C CA . SER A 1 107 ? -12.508 8.578 -1.209 1 98.69 107 SER A CA 1
ATOM 814 C C . SER A 1 107 ? -11.883 9.414 -0.101 1 98.69 107 SER A C 1
ATOM 816 O O . SER A 1 107 ? -12.07 10.633 -0.059 1 98.69 107 SER A O 1
ATOM 818 N N . LEU A 1 108 ? -11.219 8.742 0.787 1 98.88 108 LEU A N 1
ATOM 819 C CA . LEU A 1 108 ? -10.445 9.312 1.887 1 98.88 108 LEU A CA 1
ATOM 820 C C . LEU A 1 108 ? -9.016 8.781 1.879 1 98.88 108 LEU A C 1
ATOM 822 O O . LEU A 1 108 ? -8.797 7.57 1.771 1 98.88 108 LEU A O 1
ATOM 826 N N . VAL A 1 109 ? -8.047 9.648 1.862 1 98.94 109 VAL A N 1
ATOM 827 C CA . VAL A 1 109 ? -6.645 9.266 2.029 1 98.94 109 VAL A CA 1
ATOM 828 C C . VAL A 1 109 ? -6.125 9.781 3.369 1 98.94 109 VAL A C 1
ATOM 830 O O . VAL A 1 109 ? -6.25 10.969 3.678 1 98.94 109 VAL A O 1
ATOM 833 N N . LEU A 1 110 ? -5.629 8.898 4.152 1 98.94 110 LEU A N 1
ATOM 834 C CA . LEU A 1 110 ? -4.996 9.219 5.426 1 98.94 110 LEU A CA 1
ATOM 835 C C . LEU A 1 110 ? -3.484 9.031 5.344 1 98.94 110 LEU A C 1
ATOM 837 O O . LEU A 1 110 ? -2.986 7.906 5.449 1 98.94 110 LEU A O 1
ATOM 841 N N . CYS A 1 111 ? -2.758 10.141 5.168 1 98.81 111 CYS A N 1
ATOM 842 C CA . CYS A 1 111 ? -1.319 10.148 4.93 1 98.81 111 CYS A CA 1
ATOM 843 C C . CYS A 1 111 ? -0.554 10.445 6.215 1 98.81 111 CYS A C 1
ATOM 845 O O . CYS A 1 111 ? -0.835 11.438 6.891 1 98.81 111 CYS A O 1
ATOM 847 N N . ALA A 1 112 ? 0.44 9.562 6.539 1 98.62 112 ALA A N 1
ATOM 848 C CA . ALA A 1 112 ? 1.24 9.688 7.754 1 98.62 112 ALA A CA 1
ATOM 849 C C . ALA A 1 112 ? 0.348 9.82 8.984 1 98.62 112 ALA A C 1
ATOM 851 O O . ALA A 1 112 ? 0.51 10.75 9.781 1 98.62 112 ALA A O 1
ATOM 852 N N . PRO A 1 113 ? -0.488 8.844 9.133 1 98.69 113 PRO A N 1
ATOM 853 C CA . PRO A 1 113 ? -1.52 8.977 10.164 1 98.69 113 PRO A CA 1
ATOM 854 C C . PRO A 1 113 ? -0.968 8.812 11.578 1 98.69 113 PRO A C 1
ATOM 856 O O . PRO A 1 113 ? 0.047 8.133 11.773 1 98.69 113 PRO A O 1
ATOM 859 N N . VAL A 1 114 ? -1.626 9.461 12.531 1 97.75 114 VAL A N 1
ATOM 860 C CA . VAL A 1 114 ? -1.496 9.242 13.969 1 97.75 114 VAL A CA 1
ATOM 861 C C . VAL A 1 114 ? -2.859 8.898 14.562 1 97.75 114 VAL A C 1
ATOM 863 O O . VAL A 1 114 ? -3.797 9.695 14.492 1 97.75 114 VAL A O 1
ATOM 866 N N . TYR A 1 115 ? -2.98 7.672 15.062 1 98.56 115 TYR A N 1
ATOM 867 C CA . TYR A 1 115 ? -4.262 7.152 15.531 1 98.56 115 TYR A CA 1
ATOM 868 C C . TYR A 1 115 ? -4.18 6.758 17 1 98.56 115 TYR A C 1
ATOM 870 O O . TYR A 1 115 ? -4.5 7.562 17.891 1 98.56 115 TYR A O 1
ATOM 878 N N . VAL A 1 116 ? -3.551 5.695 17.375 1 98.06 116 VAL A N 1
ATOM 879 C CA . VAL A 1 116 ? -3.236 5.293 18.734 1 98.06 116 VAL A CA 1
ATOM 880 C C . VAL A 1 116 ? -1.757 4.926 18.844 1 98.06 116 VAL A C 1
ATOM 882 O O . VAL A 1 116 ? -1.417 3.793 19.188 1 98.06 116 VAL A O 1
ATOM 885 N N . PRO A 1 117 ? -0.917 5.914 18.594 1 94.94 117 PRO A N 1
ATOM 886 C CA . PRO A 1 117 ? 0.511 5.598 18.516 1 94.94 117 PRO A CA 1
ATOM 887 C C . PRO A 1 117 ? 1.08 5.117 19.844 1 94.94 117 PRO A C 1
ATOM 889 O O . PRO A 1 117 ? 0.74 5.66 20.891 1 94.94 117 PRO A O 1
ATOM 892 N N . PRO A 1 118 ? 1.912 4.137 19.766 1 90.94 118 PRO A N 1
ATOM 893 C CA . PRO A 1 118 ? 2.539 3.623 20.984 1 90.94 118 PRO A CA 1
ATOM 894 C C . PRO A 1 118 ? 3.715 4.48 21.453 1 90.94 118 PRO A C 1
ATOM 896 O O . PRO A 1 118 ? 4.785 3.949 21.766 1 90.94 118 PRO A O 1
ATOM 899 N N . TYR A 1 119 ? 3.504 5.785 21.391 1 85.38 119 TYR A N 1
ATOM 900 C CA . TYR A 1 119 ? 4.531 6.754 21.766 1 85.38 119 TYR A CA 1
ATOM 901 C C . TYR A 1 119 ? 4.516 7.008 23.281 1 85.38 119 TYR A C 1
ATOM 903 O O . TYR A 1 119 ? 3.465 6.918 23.922 1 85.38 119 TYR A O 1
ATOM 911 N N . ASP A 1 120 ? 5.75 7.191 23.781 1 91.25 120 ASP A N 1
ATOM 912 C CA . ASP A 1 120 ? 5.785 7.984 25 1 91.25 120 ASP A CA 1
ATOM 913 C C . ASP A 1 120 ? 5.594 9.469 24.703 1 91.25 120 ASP A C 1
ATOM 915 O O . ASP A 1 120 ? 6.547 10.164 24.344 1 91.25 120 ASP A O 1
ATOM 919 N N . PHE A 1 121 ? 4.41 9.922 24.859 1 93 121 PHE A N 1
ATOM 920 C CA . PHE A 1 121 ? 4.051 11.281 24.453 1 93 121 PHE A CA 1
ATOM 921 C C . PHE A 1 121 ? 4.965 12.297 25.125 1 93 121 PHE A C 1
ATOM 923 O O . PHE A 1 121 ? 5.414 13.25 24.469 1 93 121 PHE A O 1
ATOM 930 N N . GLU A 1 122 ? 5.277 12.141 26.344 1 92.75 122 GLU A N 1
ATOM 931 C CA . GLU A 1 122 ? 6.094 13.102 27.078 1 92.75 122 GLU A CA 1
ATOM 932 C C . GLU A 1 122 ? 7.527 13.117 26.562 1 92.75 122 GLU A C 1
ATOM 934 O O . GLU A 1 122 ? 8.172 14.172 26.531 1 92.75 122 GLU A O 1
ATOM 939 N N . GLU A 1 123 ? 7.965 11.961 26.188 1 88.75 123 GLU A N 1
ATOM 940 C CA . GLU A 1 123 ? 9.289 11.906 25.578 1 88.75 123 GLU A CA 1
ATOM 941 C C . GLU A 1 123 ? 9.328 12.688 24.266 1 88.75 123 GLU A C 1
ATOM 943 O O . GLU A 1 123 ? 10.312 13.375 23.984 1 88.75 123 GLU A O 1
ATOM 948 N N . GLY A 1 124 ? 8.32 12.508 23.469 1 87 124 GLY A N 1
ATOM 949 C CA . GLY A 1 124 ? 8.219 13.289 22.25 1 87 124 GLY A CA 1
ATOM 950 C C . GLY A 1 124 ? 8.164 14.781 22.484 1 87 124 GLY A C 1
ATOM 951 O O . GLY A 1 124 ? 8.82 15.555 21.781 1 87 124 GLY A O 1
ATOM 952 N N . LEU A 1 125 ? 7.406 15.18 23.484 1 90.75 125 LEU A N 1
ATOM 953 C CA . LEU A 1 125 ? 7.285 16.594 23.844 1 90.75 125 LEU A CA 1
ATOM 954 C C . LEU A 1 125 ? 8.633 17.156 24.266 1 90.75 125 LEU A C 1
ATOM 956 O O . LEU A 1 125 ? 8.969 18.297 23.922 1 90.75 125 LEU A O 1
ATOM 960 N N . ALA A 1 126 ? 9.312 16.359 24.984 1 88.44 126 ALA A N 1
ATOM 961 C CA . ALA A 1 126 ? 10.633 16.781 25.453 1 88.44 126 ALA A CA 1
ATOM 962 C C . ALA A 1 126 ? 11.57 17.031 24.281 1 88.44 126 ALA A C 1
ATOM 964 O O . ALA A 1 126 ? 12.398 17.953 24.328 1 88.44 126 ALA A O 1
ATOM 965 N N . GLY A 1 127 ? 11.406 16.234 23.344 1 83.94 127 GLY A N 1
ATOM 966 C CA . GLY A 1 127 ? 12.211 16.406 22.156 1 83.94 127 GLY A CA 1
ATOM 967 C C . GLY A 1 127 ? 11.953 17.734 21.453 1 83.94 127 GLY A C 1
ATOM 968 O O . GLY A 1 127 ? 12.844 18.266 20.766 1 83.94 127 GLY A O 1
ATOM 969 N N . LEU A 1 128 ? 10.758 18.266 21.688 1 84.25 128 LEU A N 1
ATOM 970 C CA . LEU A 1 128 ? 10.391 19.562 21.109 1 84.25 128 LEU A CA 1
ATOM 971 C C . LEU A 1 128 ? 10.688 20.688 22.094 1 84.25 128 LEU A C 1
ATOM 973 O O . LEU A 1 128 ? 10.484 21.859 21.766 1 84.25 128 LEU A O 1
ATOM 977 N N . GLY A 1 129 ? 11.133 20.312 23.266 1 87.12 129 GLY A N 1
ATOM 978 C CA . GLY A 1 129 ? 11.375 21.297 24.312 1 87.12 129 GLY A CA 1
ATOM 979 C C . GLY A 1 129 ? 10.109 21.797 24.969 1 87.12 129 GLY A C 1
ATOM 980 O O . GLY A 1 129 ? 10.07 22.906 25.5 1 87.12 129 GLY A O 1
ATOM 981 N N . LEU A 1 130 ? 9.109 21.016 24.922 1 92.06 130 LEU A N 1
ATOM 982 C CA . LEU A 1 130 ? 7.82 21.438 25.453 1 92.06 130 LEU A CA 1
ATOM 983 C C . LEU A 1 130 ? 7.504 20.703 26.75 1 92.06 130 LEU A C 1
ATOM 985 O O . LEU A 1 130 ? 7.996 19.594 26.984 1 92.06 130 LEU A O 1
ATOM 989 N N . GLU A 1 131 ? 6.652 21.328 27.516 1 91.44 131 GLU A N 1
ATOM 990 C CA . GLU A 1 131 ? 6.223 20.734 28.797 1 91.44 131 GLU A CA 1
ATOM 991 C C . GLU A 1 131 ? 4.934 19.938 28.625 1 91.44 131 GLU A C 1
ATOM 993 O O . GLU A 1 131 ? 4.148 20.203 27.703 1 91.44 131 GLU A O 1
ATOM 998 N N . PRO A 1 132 ? 4.727 18.922 29.5 1 91 132 PRO A N 1
ATOM 999 C CA . PRO A 1 132 ? 3.537 18.078 29.406 1 91 132 PRO A CA 1
ATOM 1000 C C . PRO A 1 132 ? 2.234 18.859 29.547 1 91 132 PRO A C 1
ATOM 1002 O O . PRO A 1 132 ? 1.215 18.484 28.969 1 91 132 PRO A O 1
ATOM 1005 N N . ASP A 1 133 ? 2.383 19.859 30.422 1 93.88 133 ASP A N 1
ATOM 1006 C CA . ASP A 1 133 ? 1.23 20.75 30.5 1 93.88 133 ASP A CA 1
ATOM 1007 C C . ASP A 1 133 ? 1.229 21.766 29.359 1 93.88 133 ASP A C 1
ATOM 1009 O O . ASP A 1 133 ? 1.826 22.828 29.453 1 93.88 133 ASP A O 1
ATOM 1013 N N . LEU A 1 134 ? 0.543 21.469 28.312 1 95.31 134 LEU A N 1
ATOM 1014 C CA . LEU A 1 134 ? 0.573 22.219 27.062 1 95.31 134 LEU A CA 1
ATOM 1015 C C . LEU A 1 134 ? -0.028 23.609 27.234 1 95.31 134 LEU A C 1
ATOM 1017 O O . LEU A 1 134 ? -1.182 23.75 27.656 1 95.31 134 LEU A O 1
ATOM 1021 N N . ASP A 1 135 ? 0.723 24.578 26.875 1 96.31 135 ASP A N 1
ATOM 1022 C CA . ASP A 1 135 ? 0.223 25.938 26.703 1 96.31 135 ASP A CA 1
ATOM 1023 C C . ASP A 1 135 ? -0.598 26.062 25.422 1 96.31 135 ASP A C 1
ATOM 1025 O O . ASP A 1 135 ? -0.71 25.109 24.656 1 96.31 135 ASP A O 1
ATOM 1029 N N . ALA A 1 136 ? -1.227 27.219 25.234 1 97.81 136 ALA A N 1
ATOM 1030 C CA . ALA A 1 136 ? -2.08 27.438 24.078 1 97.81 136 ALA A CA 1
ATOM 1031 C C . ALA A 1 136 ? -1.287 27.297 22.781 1 97.81 136 ALA A C 1
ATOM 1033 O O . ALA A 1 136 ? -1.817 26.828 21.766 1 97.81 136 ALA A O 1
ATOM 1034 N N . TYR A 1 137 ? -0.061 27.766 22.75 1 97.38 137 TYR A N 1
ATOM 1035 C CA . TYR A 1 137 ? 0.812 27.703 21.578 1 97.38 137 TYR A CA 1
ATOM 1036 C C . TYR A 1 137 ? 2.279 27.734 22 1 97.38 137 TYR A C 1
ATOM 1038 O O . TYR A 1 137 ? 2.594 27.922 23.172 1 97.38 137 TYR A O 1
ATOM 1046 N N . TYR A 1 138 ? 3.154 27.375 21.125 1 96.38 138 TYR A N 1
ATOM 1047 C CA . TYR A 1 138 ? 4.594 27.5 21.328 1 96.38 138 TYR A CA 1
ATOM 1048 C C . TYR A 1 138 ? 5.246 28.219 20.141 1 96.38 138 TYR A C 1
ATOM 1050 O O . TYR A 1 138 ? 4.66 28.312 19.062 1 96.38 138 TYR A O 1
ATOM 1058 N N . LYS A 1 139 ? 6.344 28.75 20.391 1 95.94 139 LYS A N 1
ATOM 1059 C CA . LYS A 1 139 ? 7.09 29.531 19.406 1 95.94 139 LYS A CA 1
ATOM 1060 C C . LYS A 1 139 ? 8.234 28.719 18.812 1 95.94 139 LYS A C 1
ATOM 1062 O O . LYS A 1 139 ? 8.945 28.016 19.547 1 95.94 139 LYS A O 1
ATOM 1067 N N . GLU A 1 140 ? 8.289 28.719 17.5 1 95.81 140 GLU A N 1
ATOM 1068 C CA . GLU A 1 140 ? 9.406 28.125 16.781 1 95.81 140 GLU A CA 1
ATOM 1069 C C . GLU A 1 140 ? 10.336 29.203 16.234 1 95.81 140 GLU A C 1
ATOM 1071 O O . GLU A 1 140 ? 9.891 30.125 15.539 1 95.81 140 GLU A O 1
ATOM 1076 N N . GLU A 1 141 ? 11.594 29.047 16.562 1 96.25 141 GLU A N 1
ATOM 1077 C CA . GLU A 1 141 ? 12.633 29.906 16 1 96.25 141 GLU A CA 1
ATOM 1078 C C . GLU A 1 141 ? 13.477 29.156 14.984 1 96.25 141 GLU A C 1
ATOM 1080 O O . GLU A 1 141 ? 13.75 27.953 15.148 1 96.25 141 GLU A O 1
ATOM 1085 N N . LYS A 1 142 ? 13.867 29.922 14 1 96.19 142 LYS A N 1
ATOM 1086 C CA . LYS A 1 142 ? 14.586 29.297 12.891 1 96.19 142 LYS A CA 1
ATOM 1087 C C . LYS A 1 142 ? 15.797 28.516 13.383 1 96.19 142 LYS A C 1
ATOM 1089 O O . LYS A 1 142 ? 15.992 27.359 13 1 96.19 142 LYS A O 1
ATOM 1094 N N . SER A 1 143 ? 16.578 29.156 14.211 1 94 143 SER A N 1
ATOM 1095 C CA . SER A 1 143 ? 17.812 28.547 14.695 1 94 143 SER A CA 1
ATOM 1096 C C . SER A 1 143 ? 17.531 27.281 15.508 1 94 143 SER A C 1
ATOM 1098 O O . SER A 1 143 ? 18.266 26.312 15.422 1 94 143 SER A O 1
ATOM 1100 N N . THR A 1 144 ? 16.5 27.297 16.266 1 93.44 144 THR A N 1
ATOM 1101 C CA . THR A 1 144 ? 16.125 26.156 17.078 1 93.44 144 THR A CA 1
ATOM 1102 C C . THR A 1 144 ? 15.703 24.984 16.203 1 93.44 144 THR A C 1
ATOM 1104 O O . THR A 1 144 ? 16.078 23.844 16.469 1 93.44 144 THR A O 1
ATOM 1107 N N . VAL A 1 145 ? 14.867 25.281 15.164 1 93.44 145 VAL A N 1
ATOM 1108 C CA . VAL A 1 145 ? 14.406 24.25 14.258 1 93.44 145 VAL A CA 1
ATOM 1109 C C . VAL A 1 145 ? 15.586 23.672 13.484 1 93.44 145 VAL A C 1
ATOM 1111 O O . VAL A 1 145 ? 15.688 22.453 13.312 1 93.44 145 VAL A O 1
ATOM 1114 N N . MET A 1 146 ? 16.484 24.5 13.008 1 95 146 MET A N 1
ATOM 1115 C CA . MET A 1 146 ? 17.688 24.047 12.305 1 95 146 MET A CA 1
ATOM 1116 C C . MET A 1 146 ? 18.516 23.109 13.18 1 95 146 MET A C 1
ATOM 1118 O O . MET A 1 146 ? 18.953 22.047 12.734 1 95 146 MET A O 1
ATOM 1122 N N . LYS A 1 147 ? 18.688 23.484 14.453 1 92.88 147 LYS A N 1
ATOM 1123 C CA . LYS A 1 147 ? 19.469 22.688 15.391 1 92.88 147 LYS A CA 1
ATOM 1124 C C . LYS A 1 147 ? 18.797 21.328 15.633 1 92.88 147 LYS A C 1
ATOM 1126 O O . LYS A 1 147 ? 19.484 20.297 15.641 1 92.88 147 LYS A O 1
ATOM 1131 N N . ARG A 1 148 ? 17.531 21.359 15.852 1 90.12 148 ARG A N 1
ATOM 1132 C CA . ARG A 1 148 ? 16.781 20.141 16.078 1 90.12 148 ARG A CA 1
ATOM 1133 C C . ARG A 1 148 ? 16.891 19.188 14.891 1 90.12 148 ARG A C 1
ATOM 1135 O O . ARG A 1 148 ? 16.906 17.969 15.062 1 90.12 148 ARG A O 1
ATOM 1142 N N . GLN A 1 149 ? 16.969 19.75 13.672 1 89.69 149 GLN A N 1
ATOM 1143 C CA . GLN A 1 149 ? 17.031 18.938 12.461 1 89.69 149 GLN A CA 1
ATOM 1144 C C . GLN A 1 149 ? 18.469 18.656 12.047 1 89.69 149 GLN A C 1
ATOM 1146 O O . GLN A 1 149 ? 18.703 18.047 11 1 89.69 149 GLN A O 1
ATOM 1151 N N . GLY A 1 150 ? 19.359 19.172 12.828 1 91.12 150 GLY A N 1
ATOM 1152 C CA . GLY A 1 150 ? 20.766 18.938 12.555 1 91.12 150 GLY A CA 1
ATOM 1153 C C . GLY A 1 150 ? 21.266 19.656 11.312 1 91.12 150 GLY A C 1
ATOM 1154 O O . GLY A 1 150 ? 22.141 19.156 10.609 1 91.12 150 GLY A O 1
ATOM 1155 N N . MET A 1 151 ? 20.656 20.75 11.023 1 93.88 151 MET A N 1
ATOM 1156 C CA . MET A 1 151 ? 21 21.5 9.812 1 93.88 151 MET A CA 1
ATOM 1157 C C . MET A 1 151 ? 22.031 22.578 10.125 1 93.88 151 MET A C 1
ATOM 1159 O O . MET A 1 151 ? 21.812 23.422 11 1 93.88 151 MET A O 1
ATOM 1163 N N . GLU A 1 152 ? 23.172 22.531 9.43 1 94.25 152 GLU A N 1
ATOM 1164 C CA . GLU A 1 152 ? 24.156 23.594 9.531 1 94.25 152 GLU A CA 1
ATOM 1165 C C . GLU A 1 152 ? 23.844 24.734 8.555 1 94.25 152 GLU A C 1
ATOM 1167 O O . GLU A 1 152 ? 24.094 25.891 8.852 1 94.25 152 GLU A O 1
ATOM 1172 N N . GLU A 1 153 ? 23.359 24.328 7.445 1 96.38 153 GLU A N 1
ATOM 1173 C CA . GLU A 1 153 ? 22.938 25.25 6.406 1 96.38 153 GLU A CA 1
ATOM 1174 C C . GLU A 1 153 ? 21.531 24.922 5.914 1 96.38 153 GLU A C 1
ATOM 1176 O O . GLU A 1 153 ? 21.109 23.766 5.957 1 96.38 153 GLU A O 1
ATOM 1181 N N . THR A 1 154 ? 20.922 25.984 5.516 1 96.19 154 THR A N 1
ATOM 1182 C CA . THR A 1 154 ? 19.562 25.766 5.027 1 96.19 154 THR A CA 1
ATOM 1183 C C . THR A 1 154 ? 19.578 25.281 3.582 1 96.19 154 THR A C 1
ATOM 1185 O O . THR A 1 154 ? 20.578 25.438 2.881 1 96.19 154 THR A O 1
ATOM 1188 N N . THR A 1 155 ? 18.531 24.594 3.217 1 96.38 155 THR A N 1
ATOM 1189 C CA . THR A 1 155 ? 18.25 24.25 1.827 1 96.38 155 THR A CA 1
ATOM 1190 C C . THR A 1 155 ? 17.203 25.172 1.237 1 96.38 155 THR A C 1
ATOM 1192 O O . THR A 1 155 ? 16.469 25.844 1.975 1 96.38 155 THR A O 1
ATOM 1195 N N . PRO A 1 156 ? 17.094 25.203 -0.084 1 97.88 156 PRO A N 1
ATOM 1196 C CA . PRO A 1 156 ? 16.031 26 -0.69 1 97.88 156 PRO A CA 1
ATOM 1197 C C . PRO A 1 156 ? 14.641 25.594 -0.207 1 97.88 156 PRO A C 1
ATOM 1199 O O . PRO A 1 156 ? 13.781 26.453 0.005 1 97.88 156 PRO A O 1
ATOM 1202 N N . LEU A 1 157 ? 14.43 24.344 -0.048 1 97.94 157 LEU A N 1
ATOM 1203 C CA . LEU A 1 157 ? 13.141 23.859 0.451 1 97.94 157 LEU A CA 1
ATOM 1204 C C . LEU A 1 157 ? 12.891 24.359 1.87 1 97.94 157 LEU A C 1
ATOM 1206 O O . LEU A 1 157 ? 11.797 24.844 2.176 1 97.94 157 LEU A O 1
ATOM 1210 N N . PHE A 1 158 ? 13.875 24.203 2.734 1 97.69 158 PHE A N 1
ATOM 1211 C CA . PHE A 1 158 ? 13.734 24.672 4.105 1 97.69 158 PHE A CA 1
ATOM 1212 C C . PHE A 1 158 ? 13.367 26.156 4.137 1 97.69 158 PHE A C 1
ATOM 1214 O O . PHE A 1 158 ? 12.453 26.562 4.852 1 97.69 158 PHE A O 1
ATOM 1221 N N . GLU A 1 159 ? 14.086 26.953 3.352 1 98.12 159 GLU A N 1
ATOM 1222 C CA . GLU A 1 159 ? 13.852 28.391 3.316 1 98.12 159 GLU A CA 1
ATOM 1223 C C . GLU A 1 159 ? 12.438 28.703 2.826 1 98.12 159 GLU A C 1
ATOM 1225 O O . GLU A 1 159 ? 11.758 29.562 3.389 1 98.12 159 GLU A O 1
ATOM 1230 N N . ALA A 1 160 ? 12.016 27.984 1.797 1 98.44 160 ALA A N 1
ATOM 1231 C CA . ALA A 1 160 ? 10.68 28.219 1.248 1 98.44 160 ALA A CA 1
ATOM 1232 C C . ALA A 1 160 ? 9.602 27.906 2.281 1 98.44 160 ALA A C 1
ATOM 1234 O O . ALA A 1 160 ? 8.641 28.656 2.441 1 98.44 160 ALA A O 1
ATOM 1235 N N . VAL A 1 161 ? 9.734 26.812 2.951 1 98.06 161 VAL A N 1
ATOM 1236 C CA . VAL A 1 161 ? 8.781 26.406 3.973 1 98.06 161 VAL A CA 1
ATOM 1237 C C . VAL A 1 161 ? 8.789 27.391 5.129 1 98.06 161 VAL A C 1
ATOM 1239 O O . VAL A 1 161 ? 7.738 27.859 5.57 1 98.06 161 VAL A O 1
ATOM 1242 N N . TRP A 1 162 ? 10.016 27.75 5.574 1 97.88 162 TRP A N 1
ATOM 1243 C CA . TRP A 1 162 ? 10.172 28.641 6.723 1 97.88 162 TRP A CA 1
ATOM 1244 C C . TRP A 1 162 ? 9.586 30.016 6.426 1 97.88 162 TRP A C 1
ATOM 1246 O O . TRP A 1 162 ? 8.812 30.547 7.223 1 97.88 162 TRP A O 1
ATOM 1256 N N . GLU A 1 163 ? 9.945 30.547 5.312 1 97.81 163 GLU A N 1
ATOM 1257 C CA . GLU A 1 163 ? 9.484 31.891 4.945 1 97.81 163 GLU A CA 1
ATOM 1258 C C . GLU A 1 163 ? 7.965 31.922 4.785 1 97.81 163 GLU A C 1
ATOM 1260 O O . GLU A 1 163 ? 7.32 32.906 5.137 1 97.81 163 GLU A O 1
ATOM 1265 N N . THR A 1 164 ? 7.418 30.844 4.242 1 98.19 164 THR A N 1
ATOM 1266 C CA . THR A 1 164 ? 5.969 30.75 4.098 1 98.19 164 THR A CA 1
ATOM 1267 C C . THR A 1 164 ? 5.289 30.75 5.461 1 98.19 164 THR A C 1
ATOM 1269 O O . THR A 1 164 ? 4.27 31.422 5.648 1 98.19 164 THR A O 1
ATOM 1272 N N . GLN A 1 165 ? 5.84 30.047 6.402 1 97.81 165 GLN A N 1
ATOM 1273 C CA . GLN A 1 165 ? 5.285 30 7.75 1 97.81 165 GLN A CA 1
ATOM 1274 C C . GLN A 1 165 ? 5.363 31.359 8.43 1 97.81 165 GLN A C 1
ATOM 1276 O O . GLN A 1 165 ? 4.379 31.844 8.992 1 97.81 165 GLN A O 1
ATOM 1281 N N . VAL A 1 166 ? 6.52 32 8.312 1 97.94 166 VAL A N 1
ATOM 1282 C CA . VAL A 1 166 ? 6.773 33.281 9 1 97.94 166 VAL A CA 1
ATOM 1283 C C . VAL A 1 166 ? 5.938 34.375 8.375 1 97.94 166 VAL A C 1
ATOM 1285 O O . VAL A 1 166 ? 5.48 35.281 9.07 1 97.94 166 VAL A O 1
ATOM 1288 N N . ALA A 1 167 ? 5.664 34.281 7.121 1 97.38 167 ALA A N 1
ATOM 1289 C CA . ALA A 1 167 ? 4.918 35.312 6.406 1 97.38 167 ALA A CA 1
ATOM 1290 C C . ALA A 1 167 ? 3.414 35.125 6.621 1 97.38 167 ALA A C 1
ATOM 1292 O O . ALA A 1 167 ? 2.639 36.062 6.332 1 97.38 167 ALA A O 1
ATOM 1293 N N . SER A 1 168 ? 2.975 34.031 7.125 1 97.44 168 SER A N 1
ATOM 1294 C CA . SER A 1 168 ? 1.56 33.75 7.344 1 97.44 168 SER A CA 1
ATOM 1295 C C . SER A 1 168 ? 1.058 34.406 8.633 1 97.44 168 SER A C 1
ATOM 1297 O O . SER A 1 168 ? 1.791 35.156 9.281 1 97.44 168 SER A O 1
ATOM 1299 N N . ASN A 1 169 ? -0.263 34.094 8.992 1 96.69 169 ASN A N 1
ATOM 1300 C CA . ASN A 1 169 ? -0.822 34.594 10.25 1 96.69 169 ASN A CA 1
ATOM 1301 C C . ASN A 1 169 ? -0.218 33.875 11.453 1 96.69 169 ASN A C 1
ATOM 1303 O O . ASN A 1 169 ? -0.467 34.25 12.602 1 96.69 169 ASN A O 1
ATOM 1307 N N . GLN A 1 170 ? 0.692 32.906 11.188 1 97.38 170 GLN A N 1
ATOM 1308 C CA . GLN A 1 170 ? 1.403 32.25 12.273 1 97.38 170 GLN A CA 1
ATOM 1309 C C . GLN A 1 170 ? 2.66 33 12.672 1 97.38 170 GLN A C 1
ATOM 1311 O O . GLN A 1 170 ? 3.23 32.75 13.734 1 97.38 170 GLN A O 1
ATOM 1316 N N . GLY A 1 171 ? 3.096 33.875 11.797 1 97 171 GLY A N 1
ATOM 1317 C CA . GLY A 1 171 ? 4.348 34.594 12.023 1 97 171 GLY A CA 1
ATOM 1318 C C . GLY A 1 171 ? 4.293 35.531 13.219 1 97 171 GLY A C 1
ATOM 1319 O O . GLY A 1 171 ? 3.219 36 13.594 1 97 171 GLY A O 1
ATOM 1320 N N . VAL A 1 172 ? 5.516 35.688 13.859 1 95.81 172 VAL A N 1
ATOM 1321 C CA . VAL A 1 172 ? 5.676 36.625 14.945 1 95.81 172 VAL A CA 1
ATOM 1322 C C . VAL A 1 172 ? 6.27 37.938 14.398 1 95.81 172 VAL A C 1
ATOM 1324 O O . VAL A 1 172 ? 7.352 37.938 13.812 1 95.81 172 VAL A O 1
ATOM 1327 N N . GLU A 1 173 ? 5.527 39 14.609 1 93 173 GLU A N 1
ATOM 1328 C CA . GLU A 1 173 ? 5.945 40.281 14.07 1 93 173 GLU A CA 1
ATOM 1329 C C . GLU A 1 173 ? 7.359 40.656 14.523 1 93 173 GLU A C 1
ATOM 1331 O O . GLU A 1 173 ? 7.676 40.594 15.711 1 93 173 GLU A O 1
ATOM 1336 N N . GLY A 1 174 ? 8.188 41 13.516 1 94.12 174 GLY A N 1
ATOM 1337 C CA . GLY A 1 174 ? 9.531 41.5 13.797 1 94.12 174 GLY A CA 1
ATOM 1338 C C . GLY A 1 174 ? 10.508 40.406 14.148 1 94.12 174 GLY A C 1
ATOM 1339 O O . GLY A 1 174 ? 11.664 40.656 14.5 1 94.12 174 GLY A O 1
ATOM 1340 N N . GLU A 1 175 ? 10.062 39.188 14.188 1 95.5 175 GLU A N 1
ATOM 1341 C CA . GLU A 1 175 ? 10.922 38.062 14.523 1 95.5 175 GLU A CA 1
ATOM 1342 C C . GLU A 1 175 ? 10.977 37.062 13.383 1 95.5 175 GLU A C 1
ATOM 1344 O O . GLU A 1 175 ? 10.078 37 12.539 1 95.5 175 GLU A O 1
ATOM 1349 N N . ASP A 1 176 ? 12.109 36.406 13.234 1 96.44 176 ASP A N 1
ATOM 1350 C CA . ASP A 1 176 ? 12.203 35.25 12.359 1 96.44 176 ASP A CA 1
ATOM 1351 C C . ASP A 1 176 ? 11.695 34 13.062 1 96.44 176 ASP A C 1
ATOM 1353 O O . ASP A 1 176 ? 12.469 33.062 13.328 1 96.44 176 ASP A O 1
ATOM 1357 N N . ALA A 1 177 ? 10.391 33.969 13.344 1 97.69 177 ALA A N 1
ATOM 1358 C CA . ALA A 1 177 ? 9.742 32.906 14.133 1 97.69 177 ALA A CA 1
ATOM 1359 C C . ALA A 1 177 ? 8.25 32.844 13.812 1 97.69 177 ALA A C 1
ATOM 1361 O O . ALA A 1 177 ? 7.684 33.75 13.219 1 97.69 177 ALA A O 1
ATOM 1362 N N . TYR A 1 178 ? 7.645 31.766 14.07 1 97.56 178 TYR A N 1
ATOM 1363 C CA . TYR A 1 178 ? 6.199 31.594 14 1 97.56 178 TYR A CA 1
ATOM 1364 C C . TYR A 1 178 ? 5.684 30.812 15.203 1 97.56 178 TYR A C 1
ATOM 1366 O O . TYR A 1 178 ? 6.469 30.234 15.961 1 97.56 178 TYR A O 1
ATOM 1374 N N . ILE A 1 179 ? 4.363 30.891 15.469 1 97.19 179 ILE A N 1
ATOM 1375 C CA . ILE A 1 179 ? 3.77 30.141 16.562 1 97.19 179 ILE A CA 1
ATOM 1376 C C . ILE A 1 179 ? 2.836 29.062 16.016 1 97.19 179 ILE A C 1
ATOM 1378 O O . ILE A 1 179 ? 2.234 29.234 14.961 1 97.19 179 ILE A O 1
ATOM 1382 N N . ALA A 1 180 ? 2.74 27.953 16.656 1 95.75 180 ALA A N 1
ATOM 1383 C CA . ALA A 1 180 ? 1.832 26.844 16.359 1 95.75 180 ALA A CA 1
ATOM 1384 C C . ALA A 1 180 ? 0.979 26.484 17.562 1 95.75 180 ALA A C 1
ATOM 1386 O O . ALA A 1 180 ? 1.491 26.375 18.688 1 95.75 180 ALA A O 1
ATOM 1387 N N . GLN A 1 181 ? -0.315 26.438 17.391 1 96.5 181 GLN A N 1
ATOM 1388 C CA . GLN A 1 181 ? -1.19 26.062 18.484 1 96.5 181 GLN A CA 1
ATOM 1389 C C . GLN A 1 181 ? -1.003 24.594 18.875 1 96.5 181 GLN A C 1
ATOM 1391 O O . GLN A 1 181 ? -0.477 23.812 18.094 1 96.5 181 GLN A O 1
ATOM 1396 N N . THR A 1 182 ? -1.462 24.172 20.109 1 97.06 182 THR A N 1
ATOM 1397 C CA . THR A 1 182 ? -1.06 22.875 20.672 1 97.06 182 THR A CA 1
ATOM 1398 C C . THR A 1 182 ? -2.213 21.875 20.609 1 97.06 182 THR A C 1
ATOM 1400 O O . THR A 1 182 ? -2.127 20.797 21.188 1 97.06 182 THR A O 1
ATOM 1403 N N . GLY A 1 183 ? -3.314 22.25 19.922 1 97.31 183 GLY A N 1
ATOM 1404 C CA . GLY A 1 183 ? -4.438 21.328 19.812 1 97.31 183 GLY A CA 1
ATOM 1405 C C . GLY A 1 183 ? -4.059 20 19.172 1 97.31 183 GLY A C 1
ATOM 1406 O O . GLY A 1 183 ? -4.504 18.953 19.641 1 97.31 183 GLY A O 1
ATOM 1407 N N . ALA A 1 184 ? -3.252 20.062 18.156 1 96.5 184 ALA A N 1
ATOM 1408 C CA . ALA A 1 184 ? -2.787 18.844 17.5 1 96.5 184 ALA A CA 1
ATOM 1409 C C . ALA A 1 184 ? -2.039 17.938 18.469 1 96.5 184 ALA A C 1
ATOM 1411 O O . ALA A 1 184 ? -2.217 16.719 18.453 1 96.5 184 ALA A O 1
ATOM 1412 N N . LEU A 1 185 ? -1.158 18.547 19.312 1 96.62 185 LEU A N 1
ATOM 1413 C CA . LEU A 1 185 ? -0.402 17.781 20.297 1 96.62 185 LEU A CA 1
ATOM 1414 C C . LEU A 1 185 ? -1.333 17.156 21.328 1 96.62 185 LEU A C 1
ATOM 1416 O O . LEU A 1 185 ? -1.118 16.016 21.75 1 96.62 185 LEU A O 1
ATOM 1420 N N . ALA A 1 186 ? -2.336 17.938 21.703 1 97.19 186 ALA A N 1
ATOM 1421 C CA . ALA A 1 186 ? -3.314 17.406 22.656 1 97.19 186 ALA A CA 1
ATOM 1422 C C . ALA A 1 186 ? -4.055 16.203 22.062 1 97.19 186 ALA A C 1
ATOM 1424 O O . ALA A 1 186 ? -4.363 15.25 22.781 1 97.19 186 ALA A O 1
ATOM 1425 N N . ASP A 1 187 ? -4.387 16.25 20.812 1 97.69 187 ASP A N 1
ATOM 1426 C CA . ASP A 1 187 ? -5.051 15.133 20.156 1 97.69 187 ASP A CA 1
ATOM 1427 C C . ASP A 1 187 ? -4.129 13.914 20.062 1 97.69 187 ASP A C 1
ATOM 1429 O O . ASP A 1 187 ? -4.57 12.781 20.25 1 97.69 187 ASP A O 1
ATOM 1433 N N . VAL A 1 188 ? -2.855 14.141 19.75 1 97.12 188 VAL A N 1
ATOM 1434 C CA . VAL A 1 188 ? -1.879 13.055 19.719 1 97.12 188 VAL A CA 1
ATOM 1435 C C . VAL A 1 188 ? -1.783 12.414 21.109 1 97.12 188 VAL A C 1
ATOM 1437 O O . VAL A 1 188 ? -1.732 11.188 21.234 1 97.12 188 VAL A O 1
ATOM 1440 N N . ARG A 1 189 ? -1.78 13.242 22.156 1 96.81 189 ARG A N 1
ATOM 1441 C CA . ARG A 1 189 ? -1.748 12.734 23.531 1 96.81 189 ARG A CA 1
ATOM 1442 C C . ARG A 1 189 ? -2.928 11.805 23.797 1 96.81 189 ARG A C 1
ATOM 1444 O O . ARG A 1 189 ? -2.768 10.758 24.422 1 96.81 189 ARG A O 1
ATOM 1451 N N . ALA A 1 190 ? -4.082 12.289 23.375 1 97.12 190 ALA A N 1
ATOM 1452 C CA . ALA A 1 190 ? -5.266 11.453 23.562 1 97.12 190 ALA A CA 1
ATOM 1453 C C . ALA A 1 190 ? -5.086 10.094 22.891 1 97.12 190 ALA A C 1
ATOM 1455 O O . ALA A 1 190 ? -5.406 9.055 23.469 1 97.12 190 ALA A O 1
ATOM 1456 N N . GLY A 1 191 ? -4.598 10.086 21.672 1 97.31 191 GLY A N 1
ATOM 1457 C CA . GLY A 1 191 ? -4.309 8.844 20.969 1 97.31 191 GLY A CA 1
ATOM 1458 C C . GLY A 1 191 ? -3.312 7.961 21.703 1 97.31 191 GLY A C 1
ATOM 1459 O O . GLY A 1 191 ? -3.52 6.754 21.828 1 97.31 191 GLY A O 1
ATOM 1460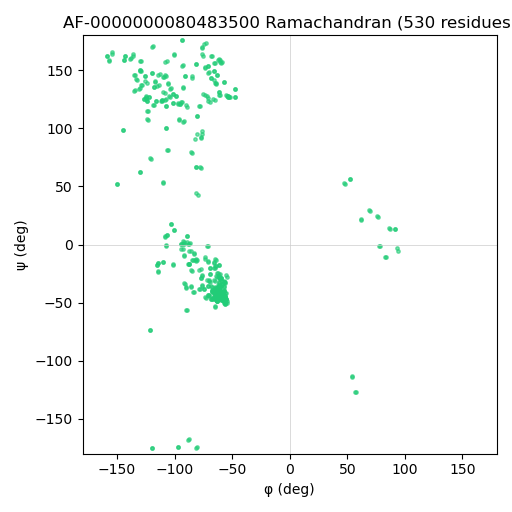 N N . CYS A 1 192 ? -2.262 8.547 22.203 1 96.56 192 CYS A N 1
ATOM 1461 C CA . CYS A 1 192 ? -1.234 7.824 22.938 1 96.56 192 CYS A CA 1
ATOM 1462 C C . CYS A 1 192 ? -1.827 7.145 24.172 1 96.56 192 CYS A C 1
ATOM 1464 O O . CYS A 1 192 ? -1.347 6.094 24.594 1 96.56 192 CYS A O 1
ATOM 1466 N N . ASN A 1 193 ? -2.863 7.73 24.688 1 95.56 193 ASN A N 1
ATOM 1467 C CA . ASN A 1 193 ? -3.514 7.195 25.891 1 95.56 193 ASN A CA 1
ATOM 1468 C C . ASN A 1 193 ? -4.605 6.191 25.531 1 95.56 193 ASN A C 1
ATOM 1470 O O . ASN A 1 193 ? -5.406 5.805 26.375 1 95.56 193 ASN A O 1
ATOM 1474 N N . GLY A 1 194 ? -4.711 5.848 24.281 1 96.31 194 GLY A N 1
ATOM 1475 C CA . GLY A 1 194 ? -5.664 4.844 23.844 1 96.31 194 GLY A CA 1
ATOM 1476 C C . GLY A 1 194 ? -7.035 5.414 23.531 1 96.31 194 GLY A C 1
ATOM 1477 O O . GLY A 1 194 ? -8.016 4.672 23.422 1 96.31 194 GLY A O 1
ATOM 1478 N N . ASN A 1 195 ? -7.117 6.777 23.422 1 97 195 ASN A N 1
ATOM 1479 C CA . ASN A 1 195 ? -8.375 7.457 23.141 1 97 195 ASN A CA 1
ATOM 1480 C C . ASN A 1 195 ? -8.297 8.281 21.859 1 97 195 ASN A C 1
ATOM 1482 O O . ASN A 1 195 ? -8.227 9.508 21.906 1 97 195 ASN A O 1
ATOM 1486 N N . PRO A 1 196 ? -8.305 7.609 20.703 1 97.94 196 PRO A N 1
ATOM 1487 C CA . PRO A 1 196 ? -8.266 8.375 19.469 1 97.94 196 PRO A CA 1
ATOM 1488 C C . PRO A 1 196 ? -9.445 9.344 19.328 1 97.94 196 PRO A C 1
ATOM 1490 O O . PRO A 1 196 ? -10.516 9.094 19.891 1 97.94 196 PRO A O 1
ATOM 1493 N N . VAL A 1 197 ? -9.258 10.375 18.531 1 98.38 197 VAL A N 1
ATOM 1494 C CA . VAL A 1 197 ? -10.227 11.469 18.469 1 98.38 197 VAL A CA 1
ATOM 1495 C C . VAL A 1 197 ? -11.359 11.102 17.516 1 98.38 197 VAL A C 1
ATOM 1497 O O . VAL A 1 197 ? -12.336 11.836 17.391 1 98.38 197 VAL A O 1
ATOM 1500 N N . TYR A 1 198 ? -11.312 10.062 16.797 1 98.56 198 TYR A N 1
ATOM 1501 C CA . TYR A 1 198 ? -12.391 9.523 15.977 1 98.56 198 TYR A CA 1
ATOM 1502 C C . TYR A 1 198 ? -12.375 7.996 15.992 1 98.56 198 TYR A C 1
ATOM 1504 O O . TYR A 1 198 ? -11.375 7.383 16.359 1 98.56 198 TYR A O 1
ATOM 1512 N N . ASP A 1 199 ? -13.508 7.414 15.664 1 98.44 199 ASP A N 1
ATOM 1513 C CA . ASP A 1 199 ? -13.648 5.969 15.539 1 98.44 199 ASP A CA 1
ATOM 1514 C C . ASP A 1 199 ? -13.5 5.527 14.086 1 98.44 199 ASP A C 1
ATOM 1516 O O . ASP A 1 199 ? -14.414 5.711 13.281 1 98.44 199 ASP A O 1
ATOM 1520 N N . ALA A 1 200 ? -12.383 4.898 13.773 1 98.62 200 ALA A N 1
ATOM 1521 C CA . ALA A 1 200 ? -12.109 4.469 12.406 1 98.62 200 ALA A CA 1
ATOM 1522 C C . ALA A 1 200 ? -13.172 3.492 11.914 1 98.62 200 ALA A C 1
ATOM 1524 O O . ALA A 1 200 ? -13.438 3.402 10.711 1 98.62 200 ALA A O 1
ATOM 1525 N N . GLY A 1 201 ? -13.773 2.729 12.797 1 98.5 201 GLY A N 1
ATOM 1526 C CA . GLY A 1 201 ? -14.773 1.726 12.453 1 98.5 201 GLY A CA 1
ATOM 1527 C C . GLY A 1 201 ? -16 2.311 11.789 1 98.5 201 GLY A C 1
ATOM 1528 O O . GLY A 1 201 ? -16.766 1.594 11.133 1 98.5 201 GLY A O 1
ATOM 1529 N N . VAL A 1 202 ? -16.203 3.654 11.914 1 97.62 202 VAL A N 1
ATOM 1530 C CA . VAL A 1 202 ? -17.375 4.34 11.383 1 97.62 202 VAL A CA 1
ATOM 1531 C C . VAL A 1 202 ? -17.109 4.77 9.945 1 97.62 202 VAL A C 1
ATOM 1533 O O . VAL A 1 202 ? -18.047 5.078 9.195 1 97.62 202 VAL A O 1
ATOM 1536 N N . ILE A 1 203 ? -15.883 4.789 9.539 1 98.56 203 ILE A N 1
ATOM 1537 C CA . ILE A 1 203 ? -15.508 5.25 8.211 1 98.56 203 ILE A CA 1
ATOM 1538 C C . ILE A 1 203 ? -15.797 4.16 7.184 1 98.56 203 ILE A C 1
ATOM 1540 O O . ILE A 1 203 ? -15.164 3.1 7.199 1 98.56 203 ILE A O 1
ATOM 1544 N N . GLU A 1 204 ? -16.641 4.449 6.262 1 97.38 204 GLU A N 1
ATOM 1545 C CA . GLU A 1 204 ? -17.062 3.449 5.289 1 97.38 204 GLU A CA 1
ATOM 1546 C C . GLU A 1 204 ? -16.625 3.828 3.877 1 97.38 204 GLU A C 1
ATOM 1548 O O . GLU A 1 204 ? -16.656 2.998 2.969 1 97.38 204 GLU A O 1
ATOM 1553 N N . VAL A 1 205 ? -16.281 5.066 3.641 1 98 205 VAL A N 1
ATOM 1554 C CA . VAL A 1 205 ? -15.859 5.531 2.324 1 98 205 VAL A CA 1
ATOM 1555 C C . VAL A 1 205 ? -14.57 4.816 1.91 1 98 205 VAL A C 1
ATOM 1557 O O . VAL A 1 205 ? -13.766 4.438 2.762 1 98 205 VAL A O 1
ATOM 1560 N N . PRO A 1 206 ? -14.336 4.512 0.589 1 98.38 206 PRO A N 1
ATOM 1561 C CA . PRO A 1 206 ? -13.047 3.955 0.162 1 98.38 206 PRO A CA 1
ATOM 1562 C C . PRO A 1 206 ? -11.859 4.727 0.725 1 98.38 206 PRO A C 1
ATOM 1564 O O . PRO A 1 206 ? -11.812 5.953 0.631 1 98.38 206 PRO A O 1
ATOM 1567 N N . THR A 1 207 ? -10.906 4.027 1.383 1 98.88 207 THR A N 1
ATOM 1568 C CA . THR A 1 207 ? -9.867 4.719 2.146 1 98.88 207 THR A CA 1
ATOM 1569 C C . THR A 1 207 ? -8.492 4.121 1.857 1 98.88 207 THR A C 1
ATOM 1571 O O . THR A 1 207 ? -8.344 2.898 1.784 1 98.88 207 THR A O 1
ATOM 1574 N N . LEU A 1 208 ? -7.562 4.949 1.608 1 98.94 208 LEU A N 1
ATOM 1575 C CA . LEU A 1 208 ? -6.145 4.609 1.534 1 98.94 208 LEU A CA 1
ATOM 1576 C C . LEU A 1 208 ? -5.391 5.141 2.748 1 98.94 208 LEU A C 1
ATOM 1578 O O . LEU A 1 208 ? -5.434 6.34 3.033 1 98.94 208 LEU A O 1
ATOM 1582 N N . VAL A 1 209 ? -4.789 4.258 3.514 1 98.94 209 VAL A N 1
ATOM 1583 C CA . VAL A 1 209 ? -3.834 4.633 4.551 1 98.94 209 VAL A CA 1
ATOM 1584 C C . VAL A 1 209 ? -2.412 4.547 3.996 1 98.94 209 VAL A C 1
ATOM 1586 O O . VAL A 1 209 ? -1.994 3.5 3.502 1 98.94 209 VAL A O 1
ATOM 1589 N N . VAL A 1 210 ? -1.663 5.652 4.008 1 98.94 210 VAL A N 1
ATOM 1590 C CA . VAL A 1 210 ? -0.334 5.652 3.404 1 98.94 210 VAL A CA 1
ATOM 1591 C C . VAL A 1 210 ? 0.683 6.215 4.398 1 98.94 210 VAL A C 1
ATOM 1593 O O . VAL A 1 210 ? 0.392 7.168 5.121 1 98.94 210 VAL A O 1
ATOM 1596 N N . ARG A 1 211 ? 1.83 5.613 4.508 1 98.75 211 ARG A N 1
ATOM 1597 C CA . ARG A 1 211 ? 2.939 6.082 5.332 1 98.75 211 ARG A CA 1
ATOM 1598 C C . ARG A 1 211 ? 4.277 5.82 4.648 1 98.75 211 ARG A C 1
ATOM 1600 O O . ARG A 1 211 ? 4.352 5.055 3.688 1 98.75 211 ARG A O 1
ATOM 1607 N N . GLY A 1 212 ? 5.301 6.52 5.109 1 98.56 212 GLY A N 1
ATOM 1608 C CA . GLY A 1 212 ? 6.676 6.195 4.758 1 98.56 212 GLY A CA 1
ATOM 1609 C C . GLY A 1 212 ? 7.328 5.234 5.734 1 98.56 212 GLY A C 1
ATOM 1610 O O . GLY A 1 212 ? 7.113 5.328 6.945 1 98.56 212 GLY A O 1
ATOM 1611 N N . SER A 1 213 ? 8.18 4.367 5.227 1 98.5 213 SER A N 1
ATOM 1612 C CA . SER A 1 213 ? 8.766 3.342 6.082 1 98.5 213 SER A CA 1
ATOM 1613 C C . SER A 1 213 ? 9.734 3.949 7.09 1 98.5 213 SER A C 1
ATOM 1615 O O . SER A 1 213 ? 10.023 3.344 8.125 1 98.5 213 SER A O 1
ATOM 1617 N N . ALA A 1 214 ? 10.234 5.148 6.828 1 97.62 214 ALA A N 1
ATOM 1618 C CA . ALA A 1 214 ? 11.203 5.793 7.711 1 97.62 214 ALA A CA 1
ATOM 1619 C C . ALA A 1 214 ? 10.523 6.832 8.602 1 97.62 214 ALA A C 1
ATOM 1621 O O . ALA A 1 214 ? 11.195 7.652 9.234 1 97.62 214 ALA A O 1
ATOM 1622 N N . ASP A 1 215 ? 9.195 6.855 8.672 1 97.12 215 ASP A N 1
ATOM 1623 C CA . ASP A 1 215 ? 8.422 7.805 9.477 1 97.12 215 ASP A CA 1
ATOM 1624 C C . ASP A 1 215 ? 8.383 7.375 10.938 1 97.12 215 ASP A C 1
ATOM 1626 O O . ASP A 1 215 ? 7.695 6.414 11.289 1 97.12 215 ASP A O 1
ATOM 1630 N N . PRO A 1 216 ? 9.047 8.102 11.82 1 93.94 216 PRO A N 1
ATOM 1631 C CA . PRO A 1 216 ? 9.039 7.715 13.234 1 93.94 216 PRO A CA 1
ATOM 1632 C C . PRO A 1 216 ? 7.777 8.164 13.969 1 93.94 216 PRO A C 1
ATOM 1634 O O . PRO A 1 216 ? 7.531 7.727 15.094 1 93.94 216 PRO A O 1
ATOM 1637 N N . VAL A 1 217 ? 7.012 9.055 13.352 1 95.12 217 VAL A N 1
ATOM 1638 C CA . VAL A 1 217 ? 5.801 9.578 13.969 1 95.12 217 VAL A CA 1
ATOM 1639 C C . VAL A 1 217 ? 4.613 8.68 13.617 1 95.12 217 VAL A C 1
ATOM 1641 O O . VAL A 1 217 ? 3.912 8.188 14.508 1 95.12 217 VAL A O 1
ATOM 1644 N N . ALA A 1 218 ? 4.41 8.516 12.328 1 97.5 218 ALA A N 1
ATOM 1645 C CA . ALA A 1 218 ? 3.396 7.574 11.852 1 97.5 218 ALA A CA 1
ATOM 1646 C C . ALA A 1 218 ? 3.965 6.16 11.758 1 97.5 218 ALA A C 1
ATOM 1648 O O . ALA A 1 218 ? 4.203 5.656 10.664 1 97.5 218 ALA A O 1
ATOM 1649 N N . ARG A 1 219 ? 4.027 5.539 12.883 1 97.69 219 ARG A N 1
ATOM 1650 C CA . ARG A 1 219 ? 4.648 4.219 12.969 1 97.69 219 ARG A CA 1
ATOM 1651 C C . ARG A 1 219 ? 3.781 3.162 12.289 1 97.69 219 ARG A C 1
ATOM 1653 O O . ARG A 1 219 ? 2.557 3.293 12.242 1 97.69 219 ARG A O 1
ATOM 1660 N N . ARG A 1 220 ? 4.438 2.088 11.82 1 98.5 220 ARG A N 1
ATOM 1661 C CA . ARG A 1 220 ? 3.754 1.014 11.102 1 98.5 220 ARG A CA 1
ATOM 1662 C C . ARG A 1 220 ? 2.635 0.416 11.945 1 98.5 220 ARG A C 1
ATOM 1664 O O . ARG A 1 220 ? 1.516 0.233 11.469 1 98.5 220 ARG A O 1
ATOM 1671 N N . ASP A 1 221 ? 2.938 0.055 13.211 1 97.94 221 ASP A N 1
ATOM 1672 C CA . ASP A 1 221 ? 1.955 -0.598 14.07 1 97.94 221 ASP A CA 1
ATOM 1673 C C . ASP A 1 221 ? 0.71 0.27 14.242 1 97.94 221 ASP A C 1
ATOM 1675 O O . ASP A 1 221 ? -0.414 -0.234 14.203 1 97.94 221 ASP A O 1
ATOM 1679 N N . ASP A 1 222 ? 0.912 1.599 14.406 1 98.5 222 ASP A N 1
ATOM 1680 C CA . ASP A 1 222 ? -0.209 2.52 14.555 1 98.5 222 ASP A CA 1
ATOM 1681 C C . ASP A 1 222 ? -0.999 2.643 13.258 1 98.5 222 ASP A C 1
ATOM 1683 O O . ASP A 1 222 ? -2.23 2.598 13.266 1 98.5 222 ASP A O 1
ATOM 1687 N N . ALA A 1 223 ? -0.323 2.82 12.133 1 98.75 223 ALA A N 1
ATOM 1688 C CA . ALA A 1 223 ? -0.981 2.938 10.836 1 98.75 223 ALA A CA 1
ATOM 1689 C C . ALA A 1 223 ? -1.761 1.669 10.5 1 98.75 223 ALA A C 1
ATOM 1691 O O . ALA A 1 223 ? -2.863 1.738 9.953 1 98.75 223 ALA A O 1
ATOM 1692 N N . LEU A 1 224 ? -1.224 0.486 10.828 1 98.75 224 LEU A N 1
ATOM 1693 C CA . LEU A 1 224 ? -1.899 -0.782 10.57 1 98.75 224 LEU A CA 1
ATOM 1694 C C . LEU A 1 224 ? -3.098 -0.955 11.5 1 98.75 224 LEU A C 1
ATOM 1696 O O . LEU A 1 224 ? -4.117 -1.529 11.102 1 98.75 224 LEU A O 1
ATOM 1700 N N . THR A 1 225 ? -2.99 -0.475 12.758 1 98.62 225 THR A N 1
ATOM 1701 C CA . THR A 1 225 ? -4.145 -0.477 13.648 1 98.62 225 THR A CA 1
ATOM 1702 C C . THR A 1 225 ? -5.289 0.335 13.047 1 98.62 225 THR A C 1
ATOM 1704 O O . THR A 1 225 ? -6.434 -0.121 13.023 1 98.62 225 THR A O 1
ATOM 1707 N N . LEU A 1 226 ? -4.957 1.547 12.578 1 98.88 226 LEU A N 1
ATOM 1708 C CA . LEU A 1 226 ? -5.945 2.381 11.906 1 98.88 226 LEU A CA 1
ATOM 1709 C C . LEU A 1 226 ? -6.562 1.646 10.719 1 98.88 226 LEU A C 1
ATOM 1711 O O . LEU A 1 226 ? -7.785 1.543 10.617 1 98.88 226 LEU A O 1
ATOM 1715 N N . TYR A 1 227 ? -5.699 1.112 9.867 1 98.88 227 TYR A N 1
ATOM 1716 C CA . TYR A 1 227 ? -6.129 0.393 8.672 1 98.88 227 TYR A CA 1
ATOM 1717 C C . TYR A 1 227 ? -7.062 -0.757 9.031 1 98.88 227 TYR A C 1
ATOM 1719 O O . TYR A 1 227 ? -8.117 -0.923 8.422 1 98.88 227 TYR A O 1
ATOM 1727 N N . ASP A 1 228 ? -6.715 -1.535 10.047 1 98.62 228 ASP A N 1
ATOM 1728 C CA . ASP A 1 228 ? -7.453 -2.732 10.438 1 98.62 228 ASP A CA 1
ATOM 1729 C C . ASP A 1 228 ? -8.812 -2.369 11.039 1 98.62 228 ASP A C 1
ATOM 1731 O O . ASP A 1 228 ? -9.742 -3.172 11.008 1 98.62 228 ASP A O 1
ATOM 1735 N N . GLU A 1 229 ? -8.945 -1.18 11.586 1 98.56 229 GLU A N 1
ATOM 1736 C CA . GLU A 1 229 ? -10.164 -0.796 12.281 1 98.56 229 GLU A CA 1
ATOM 1737 C C . GLU A 1 229 ? -11.141 -0.099 11.336 1 98.56 229 GLU A C 1
ATOM 1739 O O . GLU A 1 229 ? -12.281 0.176 11.711 1 98.56 229 GLU A O 1
ATOM 1744 N N . LEU A 1 230 ? -10.656 0.234 10.102 1 98.75 230 LEU A N 1
ATOM 1745 C CA . LEU A 1 230 ? -11.555 0.9 9.172 1 98.75 230 LEU A CA 1
ATOM 1746 C C . LEU A 1 230 ? -12.805 0.06 8.922 1 98.75 230 LEU A C 1
ATOM 1748 O O . LEU A 1 230 ? -12.719 -1.164 8.789 1 98.75 230 LEU A O 1
ATOM 1752 N N . GLY A 1 231 ? -13.938 0.687 8.844 1 97.62 231 GLY A N 1
ATOM 1753 C CA . GLY A 1 231 ? -15.203 -0.021 8.727 1 97.62 231 GLY A CA 1
ATOM 1754 C C . GLY A 1 231 ? -15.555 -0.371 7.293 1 97.62 231 GLY A C 1
ATOM 1755 O O . GLY A 1 231 ? -16.359 -1.278 7.051 1 97.62 231 GLY A O 1
ATOM 1756 N N . GLY A 1 232 ? -14.992 0.342 6.328 1 95.62 232 GLY A N 1
ATOM 1757 C CA . GLY A 1 232 ? -15.352 0.169 4.93 1 95.62 232 GLY A CA 1
ATOM 1758 C C . GLY A 1 232 ? -14.742 -1.078 4.312 1 95.62 232 GLY A C 1
ATOM 1759 O O . GLY A 1 232 ? -13.828 -1.679 4.883 1 95.62 232 GLY A O 1
ATOM 1760 N N . ASP A 1 233 ? -15.211 -1.415 3.094 1 94.38 233 ASP A N 1
ATOM 1761 C CA . ASP A 1 233 ? -14.789 -2.637 2.414 1 94.38 233 ASP A CA 1
ATOM 1762 C C . ASP A 1 233 ? -13.742 -2.336 1.343 1 94.38 233 ASP A C 1
ATOM 1764 O O . ASP A 1 233 ? -13.094 -3.25 0.83 1 94.38 233 ASP A O 1
ATOM 1768 N N . GLU A 1 234 ? -13.656 -1.121 0.982 1 96.69 234 GLU A N 1
ATOM 1769 C CA . GLU A 1 234 ? -12.664 -0.709 -0.003 1 96.69 234 GLU A CA 1
ATOM 1770 C C . GLU A 1 234 ? -11.523 0.065 0.654 1 96.69 234 GLU A C 1
ATOM 1772 O O . GLU A 1 234 ? -11.508 1.298 0.626 1 96.69 234 GLU A O 1
ATOM 1777 N N . THR A 1 235 ? -10.602 -0.677 1.227 1 98.38 235 THR A N 1
ATOM 1778 C CA . THR A 1 235 ? -9.492 -0.08 1.963 1 98.38 235 THR A CA 1
ATOM 1779 C C . THR A 1 235 ? -8.156 -0.594 1.436 1 98.38 235 THR A C 1
ATOM 1781 O O . THR A 1 235 ? -8.062 -1.732 0.973 1 98.38 235 THR A O 1
ATOM 1784 N N . GLN A 1 236 ? -7.188 0.248 1.444 1 98.81 236 GLN A N 1
ATOM 1785 C CA . GLN A 1 236 ? -5.816 -0.104 1.092 1 98.81 236 GLN A CA 1
ATOM 1786 C C . GLN A 1 236 ? -4.824 0.484 2.09 1 98.81 236 GLN A C 1
ATOM 1788 O O . GLN A 1 236 ? -5.062 1.552 2.656 1 98.81 236 GLN A O 1
ATOM 1793 N N . TYR A 1 237 ? -3.758 -0.213 2.363 1 98.94 237 TYR A N 1
ATOM 1794 C CA . TYR A 1 237 ? -2.602 0.232 3.133 1 98.94 237 TYR A CA 1
ATOM 1795 C C . TYR A 1 237 ? -1.349 0.263 2.266 1 98.94 237 TYR A C 1
ATOM 1797 O O . TYR A 1 237 ? -1.001 -0.735 1.63 1 98.94 237 TYR A O 1
ATOM 1805 N N . LEU A 1 238 ? -0.709 1.4 2.189 1 98.94 238 LEU A N 1
ATOM 1806 C CA . LEU A 1 238 ? 0.482 1.59 1.37 1 98.94 238 LEU A CA 1
ATOM 1807 C C . LEU A 1 238 ? 1.646 2.1 2.211 1 98.94 238 LEU A C 1
ATOM 1809 O O . LEU A 1 238 ? 1.507 3.086 2.939 1 98.94 238 LEU A O 1
ATOM 1813 N N . GLU A 1 239 ? 2.715 1.405 2.193 1 98.88 239 GLU A N 1
ATOM 1814 C CA . GLU A 1 239 ? 3.977 1.859 2.77 1 98.88 239 GLU A CA 1
ATOM 1815 C C . GLU A 1 239 ? 5.016 2.127 1.683 1 98.88 239 GLU A C 1
ATOM 1817 O O . GLU A 1 239 ? 5.281 1.264 0.845 1 98.88 239 GLU A O 1
ATOM 1822 N N . ILE A 1 240 ? 5.566 3.301 1.621 1 98.75 240 ILE A N 1
ATOM 1823 C CA . ILE A 1 240 ? 6.574 3.703 0.644 1 98.75 240 ILE A CA 1
ATOM 1824 C C . ILE A 1 240 ? 7.957 3.67 1.287 1 98.75 240 ILE A C 1
ATOM 1826 O O . ILE A 1 240 ? 8.219 4.387 2.258 1 98.75 240 ILE A O 1
ATOM 1830 N N . GLY A 1 241 ? 8.891 2.861 0.698 1 98.31 241 GLY A N 1
ATOM 1831 C CA . GLY A 1 241 ? 10.219 2.674 1.252 1 98.31 241 GLY A CA 1
ATOM 1832 C C . GLY A 1 241 ? 11.016 3.961 1.331 1 98.31 241 GLY A C 1
ATOM 1833 O O . GLY A 1 241 ? 11.094 4.711 0.355 1 98.31 241 GLY A O 1
ATOM 1834 N N . GLY A 1 242 ? 11.57 4.23 2.523 1 97.88 242 GLY A N 1
ATOM 1835 C CA . GLY A 1 242 ? 12.445 5.375 2.721 1 97.88 242 GLY A CA 1
ATOM 1836 C C . GLY A 1 242 ? 11.695 6.664 2.979 1 97.88 242 GLY A C 1
ATOM 1837 O O . GLY A 1 242 ? 12.289 7.676 3.348 1 97.88 242 GLY A O 1
ATOM 1838 N N . GLY A 1 243 ? 10.367 6.672 2.791 1 98 243 GLY A N 1
ATOM 1839 C CA . GLY A 1 243 ? 9.578 7.867 3.043 1 98 243 GLY A CA 1
ATOM 1840 C C . GLY A 1 243 ? 9.586 8.289 4.5 1 98 243 GLY A C 1
ATOM 1841 O O . GLY A 1 243 ? 9.516 7.441 5.395 1 98 243 GLY A O 1
ATOM 1842 N N . THR A 1 244 ? 9.703 9.594 4.797 1 97.31 244 THR A N 1
ATOM 1843 C CA . THR A 1 244 ? 9.648 10.148 6.148 1 97.31 244 THR A CA 1
ATOM 1844 C C . THR A 1 244 ? 8.25 10.672 6.457 1 97.31 244 THR A C 1
ATOM 1846 O O . THR A 1 244 ? 7.312 10.453 5.684 1 97.31 244 THR A O 1
ATOM 1849 N N . HIS A 1 245 ? 8.094 11.328 7.652 1 96.81 245 HIS A N 1
ATOM 1850 C CA . HIS A 1 245 ? 6.82 11.93 8.016 1 96.81 245 HIS A CA 1
ATOM 1851 C C . HIS A 1 245 ? 6.449 13.055 7.055 1 96.81 245 HIS A C 1
ATOM 1853 O O . HIS A 1 245 ? 5.27 13.367 6.879 1 96.81 245 HIS A O 1
ATOM 1859 N N . PHE A 1 246 ? 7.477 13.688 6.445 1 97.06 246 PHE A N 1
ATOM 1860 C CA . PHE A 1 246 ? 7.316 14.742 5.449 1 97.06 246 PHE A CA 1
ATOM 1861 C C . PHE A 1 246 ? 7.73 14.242 4.066 1 97.06 246 PHE A C 1
ATOM 1863 O O . PHE A 1 246 ? 8.523 14.891 3.383 1 97.06 246 PHE A O 1
ATOM 1870 N N . MET A 1 247 ? 7.148 13.148 3.707 1 97.25 247 MET A N 1
ATOM 1871 C CA . MET A 1 247 ? 7.512 12.5 2.453 1 97.25 247 MET A CA 1
ATOM 1872 C C . MET A 1 247 ? 7.352 13.453 1.275 1 97.25 247 MET A C 1
ATOM 1874 O O . MET A 1 247 ? 8.109 13.391 0.309 1 97.25 247 MET A O 1
ATOM 1878 N N . MET A 1 248 ? 6.355 14.414 1.309 1 97.69 248 MET A N 1
ATOM 1879 C CA . MET A 1 248 ? 6.105 15.375 0.236 1 97.69 248 MET A CA 1
ATOM 1880 C C . MET A 1 248 ? 7.289 16.328 0.064 1 97.69 248 MET A C 1
ATOM 1882 O O . MET A 1 248 ? 7.402 17 -0.958 1 97.69 248 MET A O 1
ATOM 1886 N N . HIS A 1 249 ? 8.18 16.297 1.056 1 97.62 249 HIS A N 1
ATOM 1887 C CA . HIS A 1 249 ? 9.352 17.172 1.026 1 97.62 249 HIS A CA 1
ATOM 1888 C C . HIS A 1 249 ? 10.625 16.375 0.757 1 97.62 249 HIS A C 1
ATOM 1890 O O . HIS A 1 249 ? 11.734 16.906 0.877 1 97.62 249 HIS A O 1
ATOM 1896 N N . GLY A 1 250 ? 10.461 15.102 0.455 1 96.19 250 GLY A N 1
ATOM 1897 C CA . GLY A 1 250 ? 11.617 14.242 0.298 1 96.19 250 GLY A CA 1
ATOM 1898 C C . GLY A 1 250 ? 11.727 13.625 -1.087 1 96.19 250 GLY A C 1
ATOM 1899 O O . GLY A 1 250 ? 10.961 13.984 -1.987 1 96.19 250 GLY A O 1
ATOM 1900 N N . PRO A 1 251 ? 12.703 12.758 -1.239 1 94.94 251 PRO A N 1
ATOM 1901 C CA . PRO A 1 251 ? 12.984 12.18 -2.555 1 94.94 251 PRO A CA 1
ATOM 1902 C C . PRO A 1 251 ? 11.852 11.297 -3.066 1 94.94 251 PRO A C 1
ATOM 1904 O O . PRO A 1 251 ? 11.773 11.016 -4.266 1 94.94 251 PRO A O 1
ATOM 1907 N N . HIS A 1 252 ? 10.969 10.898 -2.258 1 94.25 252 HIS A N 1
ATOM 1908 C CA . HIS A 1 252 ? 9.914 9.969 -2.646 1 94.25 252 HIS A CA 1
ATOM 1909 C C . HIS A 1 252 ? 8.586 10.695 -2.859 1 94.25 252 HIS A C 1
ATOM 1911 O O . HIS A 1 252 ? 7.531 10.062 -2.928 1 94.25 252 HIS A O 1
ATOM 1917 N N . ARG A 1 253 ? 8.648 11.977 -3.014 1 97.38 253 ARG A N 1
ATOM 1918 C CA . ARG A 1 253 ? 7.438 12.789 -3.062 1 97.38 253 ARG A CA 1
ATOM 1919 C C . ARG A 1 253 ? 6.594 12.445 -4.281 1 97.38 253 ARG A C 1
ATOM 1921 O O . ARG A 1 253 ? 5.363 12.406 -4.203 1 97.38 253 ARG A O 1
ATOM 1928 N N . GLN A 1 254 ? 7.219 12.156 -5.375 1 96.12 254 GLN A N 1
ATOM 1929 C CA . GLN A 1 254 ? 6.449 11.828 -6.57 1 96.12 254 GLN A CA 1
ATOM 1930 C C . GLN A 1 254 ? 5.711 10.508 -6.406 1 96.12 254 GLN A C 1
ATOM 1932 O O . GLN A 1 254 ? 4.574 10.359 -6.863 1 96.12 254 GLN A O 1
ATOM 1937 N N . ALA A 1 255 ? 6.406 9.508 -5.781 1 96.81 255 ALA A N 1
ATOM 1938 C CA . ALA A 1 255 ? 5.746 8.242 -5.488 1 96.81 255 ALA A CA 1
ATOM 1939 C C . ALA A 1 255 ? 4.508 8.453 -4.625 1 96.81 255 ALA A C 1
ATOM 1941 O O . ALA A 1 255 ? 3.467 7.832 -4.855 1 96.81 255 ALA A O 1
ATOM 1942 N N . LEU A 1 256 ? 4.594 9.32 -3.684 1 98.38 256 LEU A N 1
ATOM 1943 C CA . LEU A 1 256 ? 3.457 9.641 -2.822 1 98.38 256 LEU A CA 1
ATOM 1944 C C . LEU A 1 256 ? 2.33 10.281 -3.623 1 98.38 256 LEU A C 1
ATOM 1946 O O . LEU A 1 256 ? 1.197 9.797 -3.607 1 98.38 256 LEU A O 1
ATOM 1950 N N . TYR A 1 257 ? 2.664 11.383 -4.387 1 98.5 257 TYR A N 1
ATOM 1951 C CA . TYR A 1 257 ? 1.653 12.109 -5.145 1 98.5 257 TYR A CA 1
ATOM 1952 C C . TYR A 1 257 ? 0.913 11.188 -6.102 1 98.5 257 TYR A C 1
ATOM 1954 O O . TYR A 1 257 ? -0.32 11.172 -6.133 1 98.5 257 TYR A O 1
ATOM 1962 N N . ASP A 1 258 ? 1.667 10.438 -6.75 1 97.81 258 ASP A N 1
ATOM 1963 C CA . ASP A 1 258 ? 1.103 9.633 -7.828 1 97.81 258 ASP A CA 1
ATOM 1964 C C . ASP A 1 258 ? 0.331 8.438 -7.277 1 97.81 258 ASP A C 1
ATOM 1966 O O . ASP A 1 258 ? -0.672 8.016 -7.859 1 97.81 258 ASP A O 1
ATOM 1970 N N . SER A 1 259 ? 0.791 7.824 -6.172 1 98.19 259 SER A N 1
ATOM 1971 C CA . SER A 1 259 ? 0.04 6.742 -5.547 1 98.19 259 SER A CA 1
ATOM 1972 C C . SER A 1 259 ? -1.333 7.215 -5.082 1 98.19 259 SER A C 1
ATOM 1974 O O . SER A 1 259 ? -2.328 6.504 -5.242 1 98.19 259 SER A O 1
ATOM 1976 N N . VAL A 1 260 ? -1.393 8.391 -4.523 1 98.62 260 VAL A N 1
ATOM 1977 C CA . VAL A 1 260 ? -2.658 8.953 -4.059 1 98.62 260 VAL A CA 1
ATOM 1978 C C . VAL A 1 260 ? -3.566 9.242 -5.25 1 98.62 260 VAL A C 1
ATOM 1980 O O . VAL A 1 260 ? -4.75 8.891 -5.238 1 98.62 260 VAL A O 1
ATOM 1983 N N . TYR A 1 261 ? -2.988 9.883 -6.266 1 98.31 261 TYR A N 1
ATOM 1984 C CA . TYR A 1 261 ? -3.742 10.164 -7.48 1 98.31 261 TYR A CA 1
ATOM 1985 C C . TYR A 1 261 ? -4.32 8.883 -8.07 1 98.31 261 TYR A C 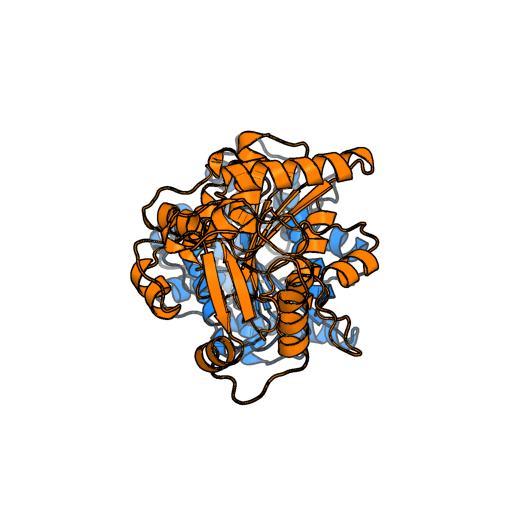1
ATOM 1987 O O . TYR A 1 261 ? -5.5 8.828 -8.422 1 98.31 261 TYR A O 1
ATOM 1995 N N . ASP A 1 262 ? -3.502 7.859 -8.234 1 97.88 262 ASP A N 1
ATOM 1996 C CA . ASP A 1 262 ? -3.92 6.598 -8.844 1 97.88 262 ASP A CA 1
ATOM 1997 C C . ASP A 1 262 ? -5.051 5.957 -8.047 1 97.88 262 ASP A C 1
ATOM 1999 O O . ASP A 1 262 ? -6.008 5.438 -8.625 1 97.88 262 ASP A O 1
ATOM 2003 N N . PHE A 1 263 ? -4.945 5.926 -6.699 1 98.5 263 PHE A N 1
ATOM 2004 C CA . PHE A 1 263 ? -6.012 5.402 -5.855 1 98.5 263 PHE A CA 1
ATOM 2005 C C . PHE A 1 263 ? -7.32 6.137 -6.113 1 98.5 263 PHE A C 1
ATOM 2007 O O . PHE A 1 263 ? -8.367 5.512 -6.281 1 98.5 263 PHE A O 1
ATOM 2014 N N . GLN A 1 264 ? -7.254 7.465 -6.203 1 98.12 264 GLN A N 1
ATOM 2015 C CA . GLN A 1 264 ? -8.438 8.297 -6.395 1 98.12 264 GLN A CA 1
ATOM 2016 C C . GLN A 1 264 ? -9.078 8.031 -7.754 1 98.12 264 GLN A C 1
ATOM 2018 O O . GLN A 1 264 ? -10.305 8.094 -7.887 1 98.12 264 GLN A O 1
ATOM 2023 N N . GLN A 1 265 ? -8.273 7.68 -8.703 1 95.56 265 GLN A N 1
ATOM 2024 C CA . GLN A 1 265 ? -8.797 7.43 -10.047 1 95.56 265 GLN A CA 1
ATOM 2025 C C . GLN A 1 265 ? -9.5 6.078 -10.117 1 95.56 265 GLN A C 1
ATOM 2027 O O . GLN A 1 265 ? -10.375 5.875 -10.961 1 95.56 265 GLN A O 1
ATOM 2032 N N . ARG A 1 266 ? -9.125 5.148 -9.281 1 92.5 266 ARG A N 1
ATOM 2033 C CA . ARG A 1 266 ? -9.656 3.791 -9.344 1 92.5 266 ARG A CA 1
ATOM 2034 C C . ARG A 1 266 ? -10.984 3.686 -8.594 1 92.5 266 ARG A C 1
ATOM 2036 O O . ARG A 1 266 ? -11.664 2.66 -8.664 1 92.5 266 ARG A O 1
ATOM 2043 N N . ILE A 1 267 ? -11.297 4.684 -7.82 1 87.06 267 ILE A N 1
ATOM 2044 C CA . ILE A 1 267 ? -12.516 4.652 -7.016 1 87.06 267 ILE A CA 1
ATOM 2045 C C . ILE A 1 267 ? -13.672 5.258 -7.801 1 87.06 267 ILE A C 1
ATOM 2047 O O . ILE A 1 267 ? -13.484 6.215 -8.555 1 87.06 267 ILE A O 1
ATOM 2051 N N . MET B 1 1 ? 1.221 -24.094 -8.5 1 78.94 1 MET B N 1
ATOM 2052 C CA . MET B 1 1 ? 0.281 -25.219 -8.562 1 78.94 1 MET B CA 1
ATOM 2053 C C . MET B 1 1 ? -0.703 -25.031 -9.711 1 78.94 1 MET B C 1
ATOM 2055 O O . MET B 1 1 ? -1.28 -26 -10.203 1 78.94 1 MET B O 1
ATOM 2059 N N . THR B 1 2 ? -0.834 -23.938 -10.102 1 86.81 2 THR B N 1
ATOM 2060 C CA . THR B 1 2 ? -1.809 -23.547 -11.117 1 86.81 2 THR B CA 1
ATOM 2061 C C . THR B 1 2 ? -1.109 -23.094 -12.391 1 86.81 2 THR B C 1
ATOM 2063 O O . THR B 1 2 ? -0.077 -22.422 -12.328 1 86.81 2 THR B O 1
ATOM 2066 N N . SER B 1 3 ? -1.669 -23.562 -13.547 1 96.19 3 SER B N 1
ATOM 2067 C CA . SER B 1 3 ? -1.129 -23.094 -14.812 1 96.19 3 SER B CA 1
ATOM 2068 C C . SER B 1 3 ? -1.31 -21.578 -14.961 1 96.19 3 SER B C 1
ATOM 2070 O O . SER B 1 3 ? -2.18 -20.984 -14.32 1 96.19 3 SER B O 1
ATOM 2072 N N . SER B 1 4 ? -0.477 -21.016 -15.844 1 97.38 4 SER B N 1
ATOM 2073 C CA . SER B 1 4 ? -0.529 -19.562 -16.047 1 97.38 4 SER B CA 1
ATOM 2074 C C . SER B 1 4 ? -1.871 -19.141 -16.625 1 97.38 4 SER B C 1
ATOM 2076 O O . SER B 1 4 ? -2.434 -18.125 -16.219 1 97.38 4 SER B O 1
ATOM 2078 N N . GLN B 1 5 ? -2.395 -19.891 -17.594 1 97.75 5 GLN B N 1
ATOM 2079 C CA . GLN B 1 5 ? -3.672 -19.516 -18.188 1 97.75 5 GLN B CA 1
ATOM 2080 C C . GLN B 1 5 ? -4.801 -19.578 -17.156 1 97.75 5 GLN B C 1
ATOM 2082 O O . GLN B 1 5 ? -5.629 -18.656 -17.094 1 97.75 5 GLN B O 1
ATOM 2087 N N . ALA B 1 6 ? -4.863 -20.656 -16.391 1 98.06 6 ALA B N 1
ATOM 2088 C CA . ALA B 1 6 ? -5.91 -20.812 -15.391 1 98.06 6 ALA B CA 1
ATOM 2089 C C . ALA B 1 6 ? -5.852 -19.688 -14.359 1 98.06 6 ALA B C 1
ATOM 2091 O O . ALA B 1 6 ? -6.887 -19.188 -13.906 1 98.06 6 ALA B O 1
ATOM 2092 N N . LEU B 1 7 ? -4.688 -19.25 -14.031 1 98.12 7 LEU B N 1
ATOM 2093 C CA . LEU B 1 7 ? -4.5 -18.281 -12.961 1 98.12 7 LEU B CA 1
ATOM 2094 C C . LEU B 1 7 ? -4.715 -16.859 -13.484 1 98.12 7 LEU B C 1
ATOM 2096 O O . LEU B 1 7 ? -5.344 -16.031 -12.82 1 98.12 7 LEU B O 1
ATOM 2100 N N . LEU B 1 8 ? -4.203 -16.531 -14.742 1 98.31 8 LEU B N 1
ATOM 2101 C CA . LEU B 1 8 ? -4.031 -15.141 -15.141 1 98.31 8 LEU B CA 1
ATOM 2102 C C . LEU B 1 8 ? -4.965 -14.789 -16.297 1 98.31 8 LEU B C 1
ATOM 2104 O O . LEU B 1 8 ? -5.164 -13.609 -16.594 1 98.31 8 LEU B O 1
ATOM 2108 N N . ALA B 1 9 ? -5.5 -15.805 -16.953 1 98.12 9 ALA B N 1
ATOM 2109 C CA . ALA B 1 9 ? -6.398 -15.57 -18.078 1 98.12 9 ALA B CA 1
ATOM 2110 C C . ALA B 1 9 ? -7.43 -16.688 -18.203 1 98.12 9 ALA B C 1
ATOM 2112 O O . ALA B 1 9 ? -7.598 -17.281 -19.266 1 98.12 9 ALA B O 1
ATOM 2113 N N . PRO B 1 10 ? -8.125 -16.969 -17.047 1 98.25 10 PRO B N 1
ATOM 2114 C CA . PRO B 1 10 ? -9.148 -18.016 -17.172 1 98.25 10 PRO B CA 1
ATOM 2115 C C . PRO B 1 10 ? -10.242 -17.641 -18.172 1 98.25 10 PRO B C 1
ATOM 2117 O O . PRO B 1 10 ? -10.742 -16.516 -18.156 1 98.25 10 PRO B O 1
ATOM 2120 N N . PRO B 1 11 ? -10.547 -18.547 -19.062 1 97.94 11 PRO B N 1
ATOM 2121 C CA . PRO B 1 11 ? -11.539 -18.25 -20.094 1 97.94 11 PRO B CA 1
ATOM 2122 C C . PRO B 1 11 ? -12.977 -18.312 -19.594 1 97.94 11 PRO B C 1
ATOM 2124 O O . PRO B 1 11 ? -13.758 -19.156 -20.031 1 97.94 11 PRO B O 1
ATOM 2127 N N . VAL B 1 12 ? -13.312 -17.406 -18.703 1 98.44 12 VAL B N 1
ATOM 2128 C CA . VAL B 1 12 ? -14.664 -17.328 -18.172 1 98.44 12 VAL B CA 1
ATOM 2129 C C . VAL B 1 12 ? -15.633 -16.844 -19.25 1 98.44 12 VAL B C 1
ATOM 2131 O O . VAL B 1 12 ? -15.414 -15.789 -19.844 1 98.44 12 VAL B O 1
ATOM 2134 N N . PRO B 1 13 ? -16.703 -17.656 -19.547 1 96.94 13 PRO B N 1
ATOM 2135 C CA . PRO B 1 13 ? -17.625 -17.266 -20.609 1 96.94 13 PRO B CA 1
ATOM 2136 C C . PRO B 1 13 ? -18.188 -15.859 -20.406 1 96.94 13 PRO B C 1
ATOM 2138 O O . PRO B 1 13 ? -18.688 -15.539 -19.328 1 96.94 13 PRO B O 1
ATOM 2141 N N . ASP B 1 14 ? -18.078 -15.008 -21.375 1 95.69 14 ASP B N 1
ATOM 2142 C CA . ASP B 1 14 ? -18.656 -13.672 -21.5 1 95.69 14 ASP B CA 1
ATOM 2143 C C . ASP B 1 14 ? -18.141 -12.75 -20.406 1 95.69 14 ASP B C 1
ATOM 2145 O O . ASP B 1 14 ? -18.781 -11.75 -20.062 1 95.69 14 ASP B O 1
ATOM 2149 N N . ASP B 1 15 ? -17.016 -13.031 -19.797 1 97.38 15 ASP B N 1
ATOM 2150 C CA . ASP B 1 15 ? -16.438 -12.195 -18.734 1 97.38 15 ASP B CA 1
ATOM 2151 C C . ASP B 1 15 ? -14.914 -12.195 -18.812 1 97.38 15 ASP B C 1
ATOM 2153 O O . ASP B 1 15 ? -14.258 -13.047 -18.203 1 97.38 15 ASP B O 1
ATOM 2157 N N . ASP B 1 16 ? -14.352 -11.188 -19.391 1 96.44 16 ASP B N 1
ATOM 2158 C CA . ASP B 1 16 ? -12.906 -11.086 -19.547 1 96.44 16 ASP B CA 1
ATOM 2159 C C . ASP B 1 16 ? -12.266 -10.391 -18.344 1 96.44 16 ASP B C 1
ATOM 2161 O O . ASP B 1 16 ? -11.047 -10.195 -18.312 1 96.44 16 ASP B O 1
ATOM 2165 N N . SER B 1 17 ? -13.109 -10.031 -17.344 1 97.06 17 SER B N 1
ATOM 2166 C CA . SER B 1 17 ? -12.594 -9.234 -16.234 1 97.06 17 SER B CA 1
ATOM 2167 C C . SER B 1 17 ? -11.672 -10.062 -15.336 1 97.06 17 SER B C 1
ATOM 2169 O O . SER B 1 17 ? -10.898 -9.516 -14.555 1 97.06 17 SER B O 1
ATOM 2171 N N . TYR B 1 18 ? -11.727 -11.391 -15.5 1 98.06 18 TYR B N 1
ATOM 2172 C CA . TYR B 1 18 ? -10.883 -12.266 -14.688 1 98.06 18 TYR B CA 1
ATOM 2173 C C . TYR B 1 18 ? -9.508 -12.438 -15.32 1 98.06 18 TYR B C 1
ATOM 2175 O O . TYR B 1 18 ? -8.617 -13.047 -14.727 1 98.06 18 TYR B O 1
ATOM 2183 N N . SER B 1 19 ? -9.305 -11.906 -16.5 1 98.31 19 SER B N 1
ATOM 2184 C CA . SER B 1 19 ? -8.016 -12.023 -17.188 1 98.31 19 SER B CA 1
ATOM 2185 C C . SER B 1 19 ? -7.117 -10.836 -16.875 1 98.31 19 SER B C 1
ATOM 2187 O O . SER B 1 19 ? -7.332 -9.734 -17.391 1 98.31 19 SER B O 1
ATOM 2189 N N . TRP B 1 20 ? -6.141 -11.062 -16.062 1 98.56 20 TRP B N 1
ATOM 2190 C CA . TRP B 1 20 ? -5.141 -10.031 -15.805 1 98.56 20 TRP B CA 1
ATOM 2191 C C . TRP B 1 20 ? -4.402 -9.664 -17.094 1 98.56 20 TRP B C 1
ATOM 2193 O O . TRP B 1 20 ? -4.059 -8.492 -17.297 1 98.56 20 TRP B O 1
ATOM 2203 N N . LEU B 1 21 ? -4.141 -10.648 -18.031 1 98.12 21 LEU B N 1
ATOM 2204 C CA . LEU B 1 21 ? -3.449 -10.398 -19.281 1 98.12 21 LEU B CA 1
ATOM 2205 C C . LEU B 1 21 ? -4.262 -9.461 -20.172 1 98.12 21 LEU B C 1
ATOM 2207 O O . LEU B 1 21 ? -3.705 -8.555 -20.797 1 98.12 21 LEU B O 1
ATOM 2211 N N . HIS B 1 22 ? -5.547 -9.727 -20.188 1 97.81 22 HIS B N 1
ATOM 2212 C CA . HIS B 1 22 ? -6.398 -8.836 -20.953 1 97.81 22 HIS B CA 1
ATOM 2213 C C . HIS B 1 22 ? -6.359 -7.414 -20.406 1 97.81 22 HIS B C 1
ATOM 2215 O O . HIS B 1 22 ? -6.281 -6.453 -21.172 1 97.81 22 HIS B O 1
ATOM 2221 N N . ARG B 1 23 ? -6.438 -7.312 -19.078 1 97.94 23 ARG B N 1
ATOM 2222 C CA . ARG B 1 23 ? -6.406 -5.992 -18.469 1 97.94 23 ARG B CA 1
ATOM 2223 C C . ARG B 1 23 ? -5.102 -5.27 -18.781 1 97.94 23 ARG B C 1
ATOM 2225 O O . ARG B 1 23 ? -5.105 -4.07 -19.078 1 97.94 23 ARG B O 1
ATOM 2232 N N . ALA B 1 24 ? -3.982 -5.961 -18.672 1 97.62 24 ALA B N 1
ATOM 2233 C CA . ALA B 1 24 ? -2.682 -5.387 -19 1 97.62 24 ALA B CA 1
ATOM 2234 C C . ALA B 1 24 ? -2.637 -4.934 -20.453 1 97.62 24 ALA B C 1
ATOM 2236 O O . ALA B 1 24 ? -2.133 -3.848 -20.75 1 97.62 24 ALA B O 1
ATOM 2237 N N . ALA B 1 25 ? -3.139 -5.75 -21.344 1 97 25 ALA B N 1
ATOM 2238 C CA . ALA B 1 25 ? -3.17 -5.418 -22.766 1 97 25 ALA B CA 1
ATOM 2239 C C . ALA B 1 25 ? -4.02 -4.18 -23.016 1 97 25 ALA B C 1
ATOM 2241 O O . ALA B 1 25 ? -3.686 -3.355 -23.875 1 97 25 ALA B O 1
ATOM 2242 N N . GLU B 1 26 ? -5.105 -4.059 -22.297 1 96.94 26 GLU B N 1
ATOM 2243 C CA . GLU B 1 26 ? -5.961 -2.881 -22.406 1 96.94 26 GLU B CA 1
ATOM 2244 C C . GLU B 1 26 ? -5.199 -1.608 -22.047 1 96.94 26 GLU B C 1
ATOM 2246 O O . GLU B 1 26 ? -5.492 -0.532 -22.562 1 96.94 26 GLU B O 1
ATOM 2251 N N . HIS B 1 27 ? -4.25 -1.782 -21.203 1 95.94 27 HIS B N 1
ATOM 2252 C CA . HIS B 1 27 ? -3.438 -0.641 -20.797 1 95.94 27 HIS B CA 1
ATOM 2253 C C . HIS B 1 27 ? -2.273 -0.425 -21.75 1 95.94 27 HIS B C 1
ATOM 2255 O O . HIS B 1 27 ? -1.414 0.425 -21.516 1 95.94 27 HIS B O 1
ATOM 2261 N N . GLY B 1 28 ? -2.152 -1.251 -22.812 1 96.31 28 GLY B N 1
ATOM 2262 C CA . GLY B 1 28 ? -1.144 -1.075 -23.844 1 96.31 28 GLY B CA 1
ATOM 2263 C C . GLY B 1 28 ? 0.143 -1.825 -23.562 1 96.31 28 GLY B C 1
ATOM 2264 O O . GLY B 1 28 ? 1.175 -1.559 -24.172 1 96.31 28 GLY B O 1
ATOM 2265 N N . GLN B 1 29 ? 0.108 -2.725 -22.609 1 97.06 29 GLN B N 1
ATOM 2266 C CA . GLN B 1 29 ? 1.286 -3.525 -22.297 1 97.06 29 GLN B CA 1
ATOM 2267 C C . GLN B 1 29 ? 1.281 -4.84 -23.078 1 97.06 29 GLN B C 1
ATOM 2269 O O . GLN B 1 29 ? 0.234 -5.469 -23.234 1 97.06 29 GLN B O 1
ATOM 2274 N N . ALA B 1 30 ? 2.461 -5.141 -23.625 1 98 30 ALA B N 1
ATOM 2275 C CA . ALA B 1 30 ? 2.654 -6.547 -23.969 1 98 30 ALA B CA 1
ATOM 2276 C C . ALA B 1 30 ? 2.832 -7.402 -22.719 1 98 30 ALA B C 1
ATOM 2278 O O . ALA B 1 30 ? 3.621 -7.062 -21.828 1 98 30 ALA B O 1
ATOM 2279 N N . VAL B 1 31 ? 2.096 -8.391 -22.609 1 98 31 VAL B N 1
ATOM 2280 C CA . VAL B 1 31 ? 2.127 -9.18 -21.391 1 98 31 VAL B CA 1
ATOM 2281 C C . VAL B 1 31 ? 2.256 -10.664 -21.719 1 98 31 VAL B C 1
ATOM 2283 O O . VAL B 1 31 ? 1.634 -11.141 -22.672 1 98 31 VAL B O 1
ATOM 2286 N N . PHE B 1 32 ? 3.131 -11.352 -21.047 1 97.94 32 PHE B N 1
ATOM 2287 C CA . PHE B 1 32 ? 3.404 -12.773 -21.203 1 97.94 32 PHE B CA 1
ATOM 2288 C C . PHE B 1 32 ? 3.25 -13.508 -19.875 1 97.94 32 PHE B C 1
ATOM 2290 O O . PHE B 1 32 ? 3.637 -12.992 -18.828 1 97.94 32 PHE B O 1
ATOM 2297 N N . ALA B 1 33 ? 2.699 -14.609 -19.938 1 97.81 33 ALA B N 1
ATOM 2298 C CA . ALA B 1 33 ? 2.629 -15.516 -18.781 1 97.81 33 ALA B CA 1
ATOM 2299 C C . ALA B 1 33 ? 3.385 -16.812 -19.062 1 97.81 33 ALA B C 1
ATOM 2301 O O . ALA B 1 33 ? 3.309 -17.359 -20.172 1 97.81 33 ALA B O 1
ATOM 2302 N N . VAL B 1 34 ? 4.102 -17.328 -18.094 1 97.25 34 VAL B N 1
ATOM 2303 C CA . VAL B 1 34 ? 4.969 -18.469 -18.328 1 97.25 34 VAL B CA 1
ATOM 2304 C C . VAL B 1 34 ? 4.492 -19.656 -17.469 1 97.25 34 VAL B C 1
ATOM 2306 O O . VAL B 1 34 ? 4.121 -19.469 -16.312 1 97.25 34 VAL B O 1
ATOM 2309 N N . ASP B 1 35 ? 4.441 -20.797 -18.047 1 98.06 35 ASP B N 1
ATOM 2310 C CA . ASP B 1 35 ? 4.316 -22.062 -17.328 1 98.06 35 ASP B CA 1
ATOM 2311 C C . ASP B 1 35 ? 5.688 -22.641 -16.969 1 98.06 35 ASP B C 1
ATOM 2313 O O . ASP B 1 35 ? 6.465 -22.984 -17.859 1 98.06 35 ASP B O 1
ATOM 2317 N N . ILE B 1 36 ? 5.918 -22.781 -15.727 1 97.81 36 ILE B N 1
ATOM 2318 C CA . ILE B 1 36 ? 7.129 -23.469 -15.281 1 97.81 36 ILE B CA 1
ATOM 2319 C C . ILE B 1 36 ? 7.027 -24.969 -15.594 1 97.81 36 ILE B C 1
ATOM 2321 O O . ILE B 1 36 ? 5.93 -25.531 -15.602 1 97.81 36 ILE B O 1
ATOM 2325 N N . ARG B 1 37 ? 8.164 -25.609 -15.875 1 97.69 37 ARG B N 1
ATOM 2326 C CA . ARG B 1 37 ? 8.125 -27.062 -16.109 1 97.69 37 ARG B CA 1
ATOM 2327 C C . ARG B 1 37 ? 7.324 -27.766 -15.031 1 97.69 37 ARG B C 1
ATOM 2329 O O . ARG B 1 37 ? 7.434 -27.438 -13.852 1 97.69 37 ARG B O 1
ATOM 2336 N N . GLY B 1 38 ? 6.488 -28.641 -15.5 1 96.56 38 GLY B N 1
ATOM 2337 C CA . GLY B 1 38 ? 5.617 -29.359 -14.586 1 96.56 38 GLY B CA 1
ATOM 2338 C C . GLY B 1 38 ? 4.254 -28.719 -14.422 1 96.56 38 GLY B C 1
ATOM 2339 O O . GLY B 1 38 ? 3.367 -29.281 -13.773 1 96.56 38 GLY B O 1
ATOM 2340 N N . TYR B 1 39 ? 4.023 -27.547 -15.016 1 97.38 39 TYR B N 1
ATOM 2341 C CA . TYR B 1 39 ? 2.752 -26.828 -14.922 1 97.38 39 TYR B CA 1
ATOM 2342 C C . TYR B 1 39 ? 2.248 -26.422 -16.297 1 97.38 39 TYR B C 1
ATOM 2344 O O . TYR B 1 39 ? 3.045 -26.156 -17.203 1 97.38 39 TYR B O 1
ATOM 2352 N N . GLY B 1 40 ? 0.943 -26.375 -16.359 1 97.44 40 GLY B N 1
ATOM 2353 C CA . GLY B 1 40 ? 0.304 -25.875 -17.562 1 97.44 40 GLY B CA 1
ATOM 2354 C C . GLY B 1 40 ? 0.708 -26.641 -18.812 1 97.44 40 GLY B C 1
ATOM 2355 O O . GLY B 1 40 ? 0.659 -27.859 -18.844 1 97.44 40 GLY B O 1
ATOM 2356 N N . GLU B 1 41 ? 1.185 -25.875 -19.859 1 96.81 41 GLU B N 1
ATOM 2357 C CA . GLU B 1 41 ? 1.492 -26.469 -21.156 1 96.81 41 GLU B CA 1
ATOM 2358 C C . GLU B 1 41 ? 2.965 -26.844 -21.25 1 96.81 41 GLU B C 1
ATOM 2360 O O . GLU B 1 41 ? 3.4 -27.406 -22.266 1 96.81 41 GLU B O 1
ATOM 2365 N N . SER B 1 42 ? 3.691 -26.594 -20.203 1 97.12 42 SER B N 1
ATOM 2366 C CA . SER B 1 42 ? 5.102 -26.984 -20.203 1 97.12 42 SER B CA 1
ATOM 2367 C C . SER B 1 42 ? 5.27 -28.484 -19.984 1 97.12 42 SER B C 1
ATOM 2369 O O . SER B 1 42 ? 4.344 -29.156 -19.531 1 97.12 42 SER B O 1
ATOM 2371 N N . GLU B 1 43 ? 6.441 -28.953 -20.297 1 95.44 43 GLU B N 1
ATOM 2372 C CA . GLU B 1 43 ? 6.727 -30.391 -20.219 1 95.44 43 GLU B CA 1
ATOM 2373 C C . GLU B 1 43 ? 6.73 -30.859 -18.766 1 95.44 43 GLU B C 1
ATOM 2375 O O . GLU B 1 43 ? 7.23 -30.172 -17.875 1 95.44 43 GLU B O 1
ATOM 2380 N N . ARG B 1 44 ? 6.219 -32.094 -18.531 1 96.19 44 ARG B N 1
ATOM 2381 C CA . ARG B 1 44 ? 6.324 -32.75 -17.234 1 96.19 44 ARG B CA 1
ATOM 2382 C C . ARG B 1 44 ? 7.738 -33.281 -17 1 96.19 44 ARG B C 1
ATOM 2384 O O . ARG B 1 44 ? 8.32 -33.938 -17.875 1 96.19 44 ARG B O 1
ATOM 2391 N N . PRO B 1 45 ? 8.234 -32.938 -15.875 1 96.81 45 PRO B N 1
ATOM 2392 C CA . PRO B 1 45 ? 9.492 -33.594 -15.539 1 96.81 45 PRO B CA 1
ATOM 2393 C C . PRO B 1 45 ? 9.336 -35.125 -15.453 1 96.81 45 PRO B C 1
ATOM 2395 O O . PRO B 1 45 ? 8.234 -35.625 -15.227 1 96.81 45 PRO B O 1
ATOM 2398 N N . PRO B 1 46 ? 10.484 -35.875 -15.625 1 96.69 46 PRO B N 1
ATOM 2399 C CA . PRO B 1 46 ? 10.414 -37.344 -15.617 1 96.69 46 PRO B CA 1
ATOM 2400 C C . PRO B 1 46 ? 9.805 -37.906 -14.328 1 96.69 46 PRO B C 1
ATOM 2402 O O . PRO B 1 46 ? 9.109 -38.906 -14.352 1 96.69 46 PRO B O 1
ATOM 2405 N N . GLU B 1 47 ? 10.016 -37.25 -13.266 1 97.62 47 GLU B N 1
ATOM 2406 C CA . GLU B 1 47 ? 9.523 -37.688 -11.969 1 97.62 47 GLU B CA 1
ATOM 2407 C C . GLU B 1 47 ? 8 -37.688 -11.914 1 97.62 47 GLU B C 1
ATOM 2409 O O . GLU B 1 47 ? 7.395 -38.344 -11.062 1 97.62 47 GLU B O 1
ATOM 2414 N N . MET B 1 48 ? 7.344 -36.938 -12.82 1 96.19 48 MET B N 1
ATOM 2415 C CA . MET B 1 48 ? 5.887 -36.844 -12.836 1 96.19 48 MET B CA 1
ATOM 2416 C C . MET B 1 48 ? 5.277 -37.875 -13.773 1 96.19 48 MET B C 1
ATOM 2418 O O . MET B 1 48 ? 4.059 -37.906 -13.953 1 96.19 48 MET B O 1
ATOM 2422 N N . ARG B 1 49 ? 6.125 -38.75 -14.391 1 94.38 49 ARG B N 1
ATOM 2423 C CA . ARG B 1 49 ? 5.645 -39.75 -15.328 1 94.38 49 ARG B CA 1
ATOM 2424 C C . ARG B 1 49 ? 5.707 -41.156 -14.719 1 94.38 49 ARG B C 1
ATOM 2426 O O . ARG B 1 49 ? 5.434 -42.156 -15.391 1 94.38 49 ARG B O 1
ATOM 2433 N N . VAL B 1 50 ? 6.18 -41.219 -13.508 1 95.62 50 VAL B N 1
ATOM 2434 C CA . VAL B 1 50 ? 6.246 -42.438 -12.727 1 95.62 50 VAL B CA 1
ATOM 2435 C C . VAL B 1 50 ? 5.422 -42.312 -11.445 1 95.62 50 VAL B C 1
ATOM 2437 O O . VAL B 1 50 ? 4.934 -41.219 -11.141 1 95.62 50 VAL B O 1
ATOM 2440 N N . PRO B 1 51 ? 5.211 -43.438 -10.711 1 96.38 51 PRO B N 1
ATOM 2441 C CA . PRO B 1 51 ? 4.453 -43.312 -9.469 1 96.38 51 PRO B CA 1
ATOM 2442 C C . PRO B 1 51 ? 5.031 -42.25 -8.531 1 96.38 51 PRO B C 1
ATOM 2444 O O . PRO B 1 51 ? 6.25 -42.188 -8.352 1 96.38 51 PRO B O 1
ATOM 2447 N N . PRO B 1 52 ? 4.184 -41.312 -8.07 1 96.94 52 PRO B N 1
ATOM 2448 C CA . PRO B 1 52 ? 4.668 -40.156 -7.352 1 96.94 52 PRO B CA 1
ATOM 2449 C C . PRO B 1 52 ? 5.527 -40.5 -6.141 1 96.94 52 PRO B C 1
ATOM 2451 O O . PRO B 1 52 ? 6.383 -39.719 -5.727 1 96.94 52 PRO B O 1
ATOM 2454 N N . GLU B 1 53 ? 5.309 -41.75 -5.523 1 96.5 53 GLU B N 1
ATOM 2455 C CA . GLU B 1 53 ? 6.023 -42.125 -4.312 1 96.5 53 GLU B CA 1
ATOM 2456 C C . GLU B 1 53 ? 7.477 -42.469 -4.621 1 96.5 53 GLU B C 1
ATOM 2458 O O . GLU B 1 53 ? 8.289 -42.625 -3.707 1 96.5 53 GLU B O 1
ATOM 2463 N N . GLU B 1 54 ? 7.777 -42.625 -5.875 1 96.69 54 GLU B N 1
ATOM 2464 C CA . GLU B 1 54 ? 9.109 -43.062 -6.27 1 96.69 54 GLU B CA 1
ATOM 2465 C C . GLU B 1 54 ? 10.125 -41.938 -6.18 1 96.69 54 GLU B C 1
ATOM 2467 O O . GLU B 1 54 ? 11.336 -42.188 -6.195 1 96.69 54 GLU B O 1
ATOM 2472 N N . HIS B 1 55 ? 9.68 -40.75 -6.188 1 96.62 55 HIS B N 1
ATOM 2473 C CA . HIS B 1 55 ? 10.555 -39.594 -6.152 1 96.62 55 HIS B CA 1
ATOM 2474 C C . HIS B 1 55 ? 10.008 -38.5 -5.23 1 96.62 55 HIS B C 1
ATOM 2476 O O . HIS B 1 55 ? 8.812 -38.5 -4.91 1 96.62 55 HIS B O 1
ATOM 2482 N N . GLY B 1 56 ? 10.898 -37.625 -4.805 1 96.88 56 GLY B N 1
ATOM 2483 C CA . GLY B 1 56 ? 10.508 -36.438 -4.094 1 96.88 56 GLY B CA 1
ATOM 2484 C C . GLY B 1 56 ? 10.188 -35.25 -5.016 1 96.88 56 GLY B C 1
ATOM 2485 O O . GLY B 1 56 ? 10.008 -35.469 -6.219 1 96.88 56 GLY B O 1
ATOM 2486 N N . PRO B 1 57 ? 10.078 -34.062 -4.441 1 97.25 57 PRO B N 1
ATOM 2487 C CA . PRO B 1 57 ? 9.758 -32.875 -5.223 1 97.25 57 PRO B CA 1
ATOM 2488 C C . PRO B 1 57 ? 10.688 -32.688 -6.422 1 97.25 57 PRO B C 1
ATOM 2490 O O . PRO B 1 57 ? 11.906 -32.625 -6.258 1 97.25 57 PRO B O 1
ATOM 2493 N N . PRO B 1 58 ? 10.133 -32.531 -7.605 1 96.81 58 PRO B N 1
ATOM 2494 C CA . PRO B 1 58 ? 10.984 -32.594 -8.789 1 96.81 58 PRO B CA 1
ATOM 2495 C C . PRO B 1 58 ? 11.547 -31.219 -9.18 1 96.81 58 PRO B C 1
ATOM 2497 O O . PRO B 1 58 ? 12.633 -31.141 -9.773 1 96.81 58 PRO B O 1
ATOM 2500 N N . VAL B 1 59 ? 10.789 -30.109 -9.055 1 97.62 59 VAL B N 1
ATOM 2501 C CA . VAL B 1 59 ? 11.164 -28.781 -9.539 1 97.62 59 VAL B CA 1
ATOM 2502 C C . VAL B 1 59 ? 11.141 -27.781 -8.391 1 97.62 59 VAL B C 1
ATOM 2504 O O . VAL B 1 59 ? 10.07 -27.312 -7.988 1 97.62 59 VAL B O 1
ATOM 2507 N N . ARG B 1 60 ? 12.328 -27.391 -7.977 1 97.69 60 ARG B N 1
ATOM 2508 C CA . ARG B 1 60 ? 12.461 -26.391 -6.918 1 97.69 60 ARG B CA 1
ATOM 2509 C C . ARG B 1 60 ? 12.609 -25 -7.504 1 97.69 60 ARG B C 1
ATOM 2511 O O . ARG B 1 60 ? 12.688 -24.828 -8.719 1 97.69 60 ARG B O 1
ATOM 2518 N N . ALA B 1 61 ? 12.648 -24.047 -6.633 1 98.25 61 ALA B N 1
ATOM 2519 C CA . ALA B 1 61 ? 12.719 -22.656 -7.082 1 98.25 61 ALA B CA 1
ATOM 2520 C C . ALA B 1 61 ? 13.938 -22.422 -7.977 1 98.25 61 ALA B C 1
ATOM 2522 O O . ALA B 1 61 ? 13.867 -21.672 -8.945 1 98.25 61 ALA B O 1
ATOM 2523 N N . SER B 1 62 ? 15.039 -23.078 -7.684 1 97.5 62 SER B N 1
ATOM 2524 C CA . SER B 1 62 ? 16.234 -22.906 -8.492 1 97.5 62 SER B CA 1
ATOM 2525 C C . SER B 1 62 ? 16.047 -23.453 -9.898 1 97.5 62 SER B C 1
ATOM 2527 O O . SER B 1 62 ? 16.547 -22.891 -10.867 1 97.5 62 SER B O 1
ATOM 2529 N N . ASP B 1 63 ? 15.359 -24.609 -10.016 1 97.31 63 ASP B N 1
ATOM 2530 C CA . ASP B 1 63 ? 15.008 -25.156 -11.32 1 97.31 63 ASP B CA 1
ATOM 2531 C C . ASP B 1 63 ? 14.047 -24.219 -12.062 1 97.31 63 ASP B C 1
ATOM 2533 O O . ASP B 1 63 ? 14.242 -23.938 -13.25 1 97.31 63 ASP B O 1
ATOM 2537 N N . ALA B 1 64 ? 13.055 -23.797 -11.383 1 98.12 64 ALA B N 1
ATOM 2538 C CA . ALA B 1 64 ? 12.031 -22.922 -11.961 1 98.12 64 ALA B CA 1
ATOM 2539 C C . ALA B 1 64 ? 12.625 -21.609 -12.422 1 98.12 64 ALA B C 1
ATOM 2541 O O . ALA B 1 64 ? 12.18 -21.031 -13.422 1 98.12 64 ALA B O 1
ATOM 2542 N N . ALA B 1 65 ? 13.617 -21.109 -11.672 1 98.56 65 ALA B N 1
ATOM 2543 C CA . ALA B 1 65 ? 14.281 -19.859 -12.023 1 98.56 65 ALA B CA 1
ATOM 2544 C C . ALA B 1 65 ? 14.867 -19.938 -13.43 1 98.56 65 ALA B C 1
ATOM 2546 O O . ALA B 1 65 ? 14.898 -18.922 -14.148 1 98.56 65 ALA B O 1
ATOM 2547 N N . MET B 1 66 ? 15.305 -21.125 -13.859 1 98.19 66 MET B N 1
ATOM 2548 C CA . MET B 1 66 ? 15.844 -21.297 -15.211 1 98.19 66 MET B CA 1
ATOM 2549 C C . MET B 1 66 ? 14.758 -21.109 -16.266 1 98.19 66 MET B C 1
ATOM 2551 O O . MET B 1 66 ? 15.016 -20.578 -17.344 1 98.19 66 MET B O 1
ATOM 2555 N N . ASP B 1 67 ? 13.578 -21.609 -15.969 1 98.25 67 ASP B N 1
ATOM 2556 C CA . ASP B 1 67 ? 12.445 -21.406 -16.859 1 98.25 67 ASP B CA 1
ATOM 2557 C C . ASP B 1 67 ? 12.062 -19.938 -16.938 1 98.25 67 ASP B C 1
ATOM 2559 O O . ASP B 1 67 ? 11.75 -19.422 -18.016 1 98.25 67 ASP B O 1
ATOM 2563 N N . VAL B 1 68 ? 12.07 -19.219 -15.773 1 98.69 68 VAL B N 1
ATOM 2564 C CA . VAL B 1 68 ? 11.797 -17.781 -15.734 1 98.69 68 VAL B CA 1
ATOM 2565 C C 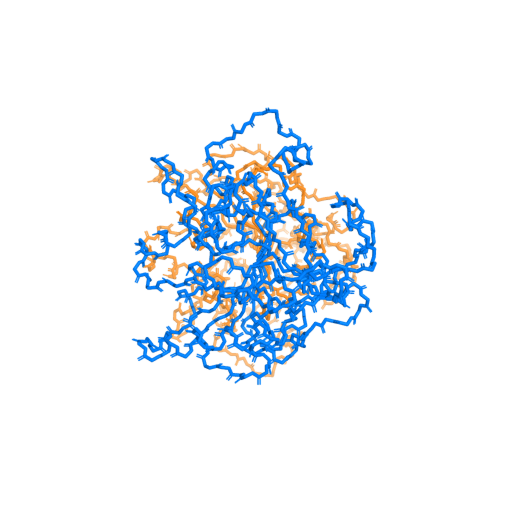. VAL B 1 68 ? 12.836 -17.047 -16.562 1 98.69 68 VAL B C 1
ATOM 2567 O O . VAL B 1 68 ? 12.5 -16.125 -17.328 1 98.69 68 VAL B O 1
ATOM 2570 N N . GLU B 1 69 ? 14.047 -17.422 -16.438 1 98.69 69 GLU B N 1
ATOM 2571 C CA . GLU B 1 69 ? 15.125 -16.797 -17.188 1 98.69 69 GLU B CA 1
ATOM 2572 C C . GLU B 1 69 ? 14.922 -16.953 -18.688 1 98.69 69 GLU B C 1
ATOM 2574 O O . GLU B 1 69 ? 15.102 -16 -19.453 1 98.69 69 GLU B O 1
ATOM 2579 N N . ALA B 1 70 ? 14.578 -18.172 -19.094 1 98.44 70 ALA B N 1
ATOM 2580 C CA . ALA B 1 70 ? 14.336 -18.422 -20.516 1 98.44 70 ALA B CA 1
ATOM 2581 C C . ALA B 1 70 ? 13.219 -17.516 -21.047 1 98.44 70 ALA B C 1
ATOM 2583 O O . ALA B 1 70 ? 13.328 -16.969 -22.141 1 98.44 70 ALA B O 1
ATOM 2584 N N . ALA B 1 71 ? 12.156 -17.422 -20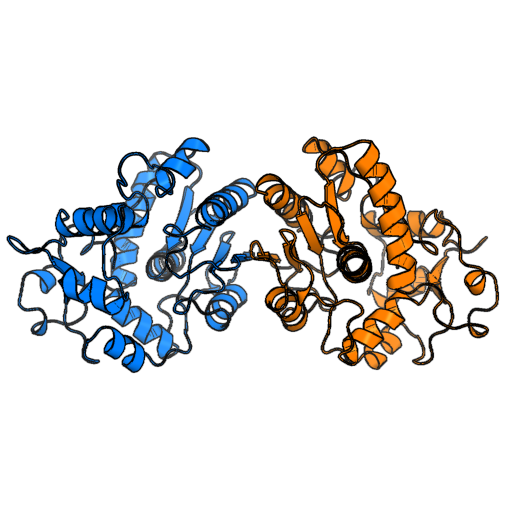.281 1 98.38 71 ALA B N 1
ATOM 2585 C CA . ALA B 1 71 ? 11.055 -16.547 -20.672 1 98.38 71 ALA B CA 1
ATOM 2586 C C . ALA B 1 71 ? 11.5 -15.078 -20.703 1 98.38 71 ALA B C 1
ATOM 2588 O O . ALA B 1 71 ? 11.125 -14.336 -21.609 1 98.38 71 ALA B O 1
ATOM 2589 N N . TYR B 1 72 ? 12.258 -14.664 -19.688 1 98.5 72 TYR B N 1
ATOM 2590 C CA . TYR B 1 72 ? 12.789 -13.305 -19.625 1 98.5 72 TYR B CA 1
ATOM 2591 C C . TYR B 1 72 ? 13.617 -12.992 -20.875 1 98.5 72 TYR B C 1
ATOM 2593 O O . TYR B 1 72 ? 13.445 -11.938 -21.484 1 98.5 72 TYR B O 1
ATOM 2601 N N . GLU B 1 73 ? 14.508 -13.922 -21.219 1 98.38 73 GLU B N 1
ATOM 2602 C CA . GLU B 1 73 ? 15.359 -13.719 -22.391 1 98.38 73 GLU B CA 1
ATOM 2603 C C . GLU B 1 73 ? 14.523 -13.57 -23.672 1 98.38 73 GLU B C 1
ATOM 2605 O O . GLU B 1 73 ? 14.82 -12.727 -24.516 1 98.38 73 GLU B O 1
ATOM 2610 N N . PHE B 1 74 ? 13.516 -14.352 -23.766 1 98.19 74 PHE B N 1
ATOM 2611 C CA . PHE B 1 74 ? 12.602 -14.266 -24.906 1 98.19 74 PHE B CA 1
ATOM 2612 C C . PHE B 1 74 ? 11.977 -12.875 -25 1 98.19 74 PHE B C 1
ATOM 2614 O O . PHE B 1 74 ? 11.93 -12.281 -26.078 1 98.19 74 PHE B O 1
ATOM 2621 N N . VAL B 1 75 ? 11.484 -12.344 -23.859 1 98.38 75 VAL B N 1
ATOM 2622 C CA . VAL B 1 75 ? 10.805 -11.055 -23.797 1 98.38 75 VAL B CA 1
ATOM 2623 C C . VAL B 1 75 ? 11.812 -9.93 -24.031 1 98.38 75 VAL B C 1
ATOM 2625 O O . VAL B 1 75 ? 11.547 -8.992 -24.781 1 98.38 75 VAL B O 1
ATOM 2628 N N . ARG B 1 76 ? 12.945 -10.062 -23.391 1 97.62 76 ARG B N 1
ATOM 2629 C CA . ARG B 1 76 ? 13.977 -9.031 -23.438 1 97.62 76 ARG B CA 1
ATOM 2630 C C . ARG B 1 76 ? 14.477 -8.812 -24.859 1 97.62 76 ARG B C 1
ATOM 2632 O O . ARG B 1 76 ? 14.859 -7.699 -25.219 1 97.62 76 ARG B O 1
ATOM 2639 N N . GLU B 1 77 ? 14.492 -9.844 -25.609 1 97.56 77 GLU B N 1
ATOM 2640 C CA . GLU B 1 77 ? 14.914 -9.75 -27 1 97.56 77 GLU B CA 1
ATOM 2641 C C . GLU B 1 77 ? 13.969 -8.875 -27.812 1 97.56 77 GLU B C 1
ATOM 2643 O O . GLU B 1 77 ? 14.352 -8.328 -28.844 1 97.56 77 GLU B O 1
ATOM 2648 N N . ARG B 1 78 ? 12.805 -8.664 -27.328 1 97.62 78 ARG B N 1
ATOM 2649 C CA . ARG B 1 78 ? 11.75 -8.016 -28.109 1 97.62 78 ARG B CA 1
ATOM 2650 C C . ARG B 1 78 ? 11.383 -6.66 -27.516 1 97.62 78 ARG B C 1
ATOM 2652 O O . ARG B 1 78 ? 10.875 -5.789 -28.219 1 97.62 78 ARG B O 1
ATOM 2659 N N . PHE B 1 79 ? 11.688 -6.523 -26.219 1 97.19 79 PHE B N 1
ATOM 2660 C CA . PHE B 1 79 ? 11.273 -5.312 -25.531 1 97.19 79 PHE B CA 1
ATOM 2661 C C . PHE B 1 79 ? 12.414 -4.738 -24.703 1 97.19 79 PHE B C 1
ATOM 2663 O O . PHE B 1 79 ? 13.172 -5.484 -24.078 1 97.19 79 PHE B O 1
ATOM 2670 N N . GLY B 1 80 ? 12.555 -3.408 -24.641 1 95.19 80 GLY B N 1
ATOM 2671 C CA . GLY B 1 80 ? 13.609 -2.723 -23.922 1 95.19 80 GLY B CA 1
ATOM 2672 C C . GLY B 1 80 ? 13.367 -2.654 -22.422 1 95.19 80 GLY B C 1
ATOM 2673 O O . GLY B 1 80 ? 14.312 -2.627 -21.641 1 95.19 80 GLY B O 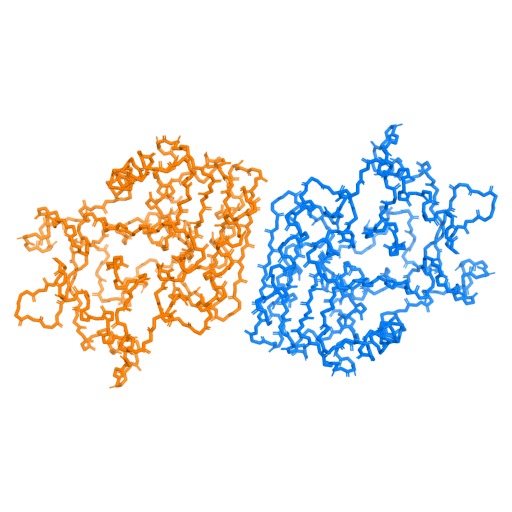1
ATOM 2674 N N . ALA B 1 81 ? 12.133 -2.459 -22.016 1 96.94 81 ALA B N 1
ATOM 2675 C CA . ALA B 1 81 ? 11.727 -2.398 -20.625 1 96.94 81 ALA B CA 1
ATOM 2676 C C . ALA B 1 81 ? 10.938 -3.641 -20.219 1 96.94 81 ALA B C 1
ATOM 2678 O O . ALA B 1 81 ? 9.961 -4 -20.891 1 96.94 81 ALA B O 1
ATOM 2679 N N . VAL B 1 82 ? 11.375 -4.367 -19.172 1 98.5 82 VAL B N 1
ATOM 2680 C CA . VAL B 1 82 ? 10.703 -5.582 -18.734 1 98.5 82 VAL B CA 1
ATOM 2681 C C . VAL B 1 82 ? 10.344 -5.465 -17.25 1 98.5 82 VAL B C 1
ATOM 2683 O O . VAL B 1 82 ? 11.172 -5.066 -16.438 1 98.5 82 VAL B O 1
ATOM 2686 N N . HIS B 1 83 ? 9.133 -5.656 -16.938 1 98.75 83 HIS B N 1
ATOM 2687 C CA . HIS B 1 83 ? 8.625 -5.793 -15.586 1 98.75 83 HIS B CA 1
ATOM 2688 C C . HIS B 1 83 ? 8.32 -7.25 -15.25 1 98.75 83 HIS B C 1
ATOM 2690 O O . HIS B 1 83 ? 7.777 -7.98 -16.078 1 98.75 83 HIS B O 1
ATOM 2696 N N . LEU B 1 84 ? 8.711 -7.723 -14.117 1 98.88 84 LEU B N 1
ATOM 2697 C CA . LEU B 1 84 ? 8.438 -9.094 -13.703 1 98.88 84 LEU B CA 1
ATOM 2698 C C . LEU B 1 84 ? 7.414 -9.117 -12.57 1 98.88 84 LEU B C 1
ATOM 2700 O O . LEU B 1 84 ? 7.516 -8.344 -11.617 1 98.88 84 LEU B O 1
ATOM 2704 N N . VAL B 1 85 ? 6.422 -9.93 -12.695 1 98.88 85 VAL B N 1
ATOM 2705 C CA . VAL B 1 85 ? 5.426 -10.164 -11.656 1 98.88 85 VAL B CA 1
ATOM 2706 C C . VAL B 1 85 ? 5.457 -11.633 -11.234 1 98.88 85 VAL B C 1
ATOM 2708 O O . VAL B 1 85 ? 5.32 -12.523 -12.07 1 98.88 85 VAL B O 1
ATOM 2711 N N . GLY B 1 86 ? 5.723 -11.891 -10.008 1 98.62 86 GLY B N 1
ATOM 2712 C CA . GLY B 1 86 ? 5.566 -13.211 -9.422 1 98.62 86 GLY B CA 1
ATOM 2713 C C . GLY B 1 86 ? 4.352 -13.328 -8.516 1 98.62 86 GLY B C 1
ATOM 2714 O O . GLY B 1 86 ? 4.059 -12.406 -7.746 1 98.62 86 GLY B O 1
ATOM 2715 N N . ILE B 1 87 ? 3.637 -14.422 -8.594 1 98.5 87 ILE B N 1
ATOM 2716 C CA . ILE B 1 87 ? 2.459 -14.648 -7.762 1 98.5 87 ILE B CA 1
ATOM 2717 C C . ILE B 1 87 ? 2.641 -15.93 -6.949 1 98.5 87 ILE B C 1
ATOM 2719 O O . ILE B 1 87 ? 2.924 -16.984 -7.508 1 98.5 87 ILE B O 1
ATOM 2723 N N . SER B 1 88 ? 2.459 -15.789 -5.594 1 98.19 88 SER B N 1
ATOM 2724 C CA . SER B 1 88 ? 2.578 -16.938 -4.699 1 98.19 88 SER B CA 1
ATOM 2725 C C . SER B 1 88 ? 3.916 -17.641 -4.887 1 98.19 88 SER B C 1
ATOM 2727 O O . SER B 1 88 ? 4.977 -17.031 -4.723 1 98.19 88 SER B O 1
ATOM 2729 N N . TRP B 1 89 ? 3.955 -18.906 -5.395 1 98.25 89 TRP B N 1
ATOM 2730 C CA . TRP B 1 89 ? 5.219 -19.578 -5.668 1 98.25 89 TRP B CA 1
ATOM 2731 C C . TRP B 1 89 ? 6.035 -18.812 -6.703 1 98.25 89 TRP B C 1
ATOM 2733 O O . TRP B 1 89 ? 7.266 -18.875 -6.699 1 98.25 89 TRP B O 1
ATOM 2743 N N . GLY B 1 90 ? 5.359 -18.047 -7.551 1 98.25 90 GLY B N 1
ATOM 2744 C CA . GLY B 1 90 ? 6.039 -17.188 -8.5 1 98.25 90 GLY B CA 1
ATOM 2745 C C . GLY B 1 90 ? 6.906 -16.141 -7.84 1 98.25 90 GLY B C 1
ATOM 2746 O O . GLY B 1 90 ? 7.875 -15.656 -8.43 1 98.25 90 GLY B O 1
ATOM 2747 N N . THR B 1 91 ? 6.551 -15.734 -6.621 1 98.75 91 THR B N 1
ATOM 2748 C CA . THR B 1 91 ? 7.41 -14.789 -5.91 1 98.75 91 THR B CA 1
ATOM 2749 C C . THR B 1 91 ? 8.711 -15.461 -5.484 1 98.75 91 THR B C 1
ATOM 2751 O O . THR B 1 91 ? 9.758 -14.812 -5.414 1 98.75 91 THR B O 1
ATOM 2754 N N . MET B 1 92 ? 8.664 -16.781 -5.191 1 98.62 92 MET B N 1
ATOM 2755 C CA . MET B 1 92 ? 9.867 -17.547 -4.848 1 98.62 92 MET B CA 1
ATOM 2756 C C . MET B 1 92 ? 10.727 -17.797 -6.078 1 98.62 92 MET B C 1
ATOM 2758 O O . MET B 1 92 ? 11.945 -17.578 -6.043 1 98.62 92 MET B O 1
ATOM 2762 N N . THR B 1 93 ? 10.086 -18.203 -7.184 1 98.62 93 THR B N 1
ATOM 2763 C CA . THR B 1 93 ? 10.844 -18.484 -8.398 1 98.62 93 THR B CA 1
ATOM 2764 C C . THR B 1 93 ? 11.367 -17.203 -9.016 1 98.62 93 THR B C 1
ATOM 2766 O O . THR B 1 93 ? 12.516 -17.141 -9.469 1 98.62 93 THR B O 1
ATOM 2769 N N . GLY B 1 94 ? 10.5 -16.188 -9.047 1 98.62 94 GLY B N 1
ATOM 2770 C CA . GLY B 1 94 ? 10.938 -14.883 -9.539 1 98.62 94 GLY B CA 1
ATOM 2771 C C . GLY B 1 94 ? 12.047 -14.273 -8.695 1 98.62 94 GLY B C 1
ATOM 2772 O O . GLY B 1 94 ? 13.023 -13.75 -9.234 1 98.62 94 GLY B O 1
ATOM 2773 N N . GLY B 1 95 ? 11.883 -14.297 -7.332 1 98.81 95 GLY B N 1
ATOM 2774 C CA . GLY B 1 95 ? 12.938 -13.828 -6.453 1 98.81 95 GLY B CA 1
ATOM 2775 C C . GLY B 1 95 ? 14.25 -14.562 -6.648 1 98.81 95 GLY B C 1
ATOM 2776 O O . GLY B 1 95 ? 15.32 -13.945 -6.664 1 98.81 95 GLY B O 1
ATOM 2777 N N . THR B 1 96 ? 14.172 -15.875 -6.801 1 98.81 96 THR B N 1
ATOM 2778 C CA . THR B 1 96 ? 15.359 -16.688 -7.043 1 98.81 96 THR B CA 1
ATOM 2779 C C . THR B 1 96 ? 16.031 -16.281 -8.352 1 98.81 96 THR B C 1
ATOM 2781 O O . THR B 1 96 ? 17.25 -16.094 -8.391 1 98.81 96 THR B O 1
ATOM 2784 N N . PHE B 1 97 ? 15.234 -16.094 -9.383 1 98.81 97 PHE B N 1
ATOM 2785 C CA . PHE B 1 97 ? 15.758 -15.656 -10.672 1 98.81 97 PHE B CA 1
ATOM 2786 C C . PHE B 1 97 ? 16.484 -14.32 -10.539 1 98.81 97 PHE B C 1
ATOM 2788 O O . PHE B 1 97 ? 17.609 -14.18 -11.008 1 98.81 97 PHE B O 1
ATOM 2795 N N . VAL B 1 98 ? 15.875 -13.336 -9.859 1 98.81 98 VAL B N 1
ATOM 2796 C CA . VAL B 1 98 ? 16.438 -11.992 -9.734 1 98.81 98 VAL B CA 1
ATOM 2797 C C . VAL B 1 98 ? 17.734 -12.039 -8.938 1 98.81 98 VAL B C 1
ATOM 2799 O O . VAL B 1 98 ? 18.719 -11.375 -9.281 1 98.81 98 VAL B O 1
ATOM 2802 N N . THR B 1 99 ? 17.766 -12.867 -7.875 1 98.38 99 THR B N 1
ATOM 2803 C CA . THR B 1 99 ? 18.906 -12.914 -6.984 1 98.38 99 THR B CA 1
ATOM 2804 C C . THR B 1 99 ? 20.062 -13.695 -7.621 1 98.38 99 THR B C 1
ATOM 2806 O O . THR B 1 99 ? 21.234 -13.375 -7.414 1 98.38 99 THR B O 1
ATOM 2809 N N . GLU B 1 100 ? 19.734 -14.641 -8.477 1 97.62 100 GLU B N 1
ATOM 2810 C CA . GLU B 1 100 ? 20.766 -15.492 -9.055 1 97.62 100 GLU B CA 1
ATOM 2811 C C . GLU B 1 100 ? 21.297 -14.906 -10.359 1 97.62 100 GLU B C 1
ATOM 2813 O O . GLU B 1 100 ? 22.484 -15.039 -10.672 1 97.62 100 GLU B O 1
ATOM 2818 N N . SER B 1 101 ? 20.422 -14.25 -11.109 1 97.69 101 SER B N 1
ATOM 2819 C CA . SER B 1 101 ? 20.797 -13.891 -12.469 1 97.69 101 SER B CA 1
ATOM 2820 C C . SER B 1 101 ? 20.984 -12.383 -12.609 1 97.69 101 SER B C 1
ATOM 2822 O O . SER B 1 101 ? 21.516 -11.906 -13.609 1 97.69 101 SER B O 1
ATOM 2824 N N . ALA B 1 102 ? 20.516 -11.578 -11.656 1 96.88 102 ALA B N 1
ATOM 2825 C CA . ALA B 1 102 ? 20.609 -10.125 -11.648 1 96.88 102 ALA B CA 1
ATOM 2826 C C . ALA B 1 102 ? 20.188 -9.547 -13 1 96.88 102 ALA B C 1
ATOM 2828 O O . ALA B 1 102 ? 20.922 -8.758 -13.602 1 96.88 102 ALA B O 1
ATOM 2829 N N . PRO B 1 103 ? 19.016 -9.938 -13.445 1 98.12 103 PRO B N 1
ATOM 2830 C CA . PRO B 1 103 ? 18.547 -9.438 -14.742 1 98.12 103 PRO B CA 1
ATOM 2831 C C . PRO B 1 103 ? 18.297 -7.934 -14.742 1 98.12 103 PRO B C 1
ATOM 2833 O O . PRO B 1 103 ? 18.094 -7.336 -13.688 1 98.12 103 PRO B O 1
ATOM 2836 N N . GLU B 1 104 ? 18.359 -7.32 -15.93 1 97.75 104 GLU B N 1
ATOM 2837 C CA . GLU B 1 104 ? 17.953 -5.93 -16.109 1 97.75 104 GLU B CA 1
ATOM 2838 C C . GLU B 1 104 ? 16.438 -5.797 -16.141 1 97.75 104 GLU B C 1
ATOM 2840 O O . GLU B 1 104 ? 15.82 -5.879 -17.203 1 97.75 104 GLU B O 1
ATOM 2845 N N . LEU B 1 105 ? 15.859 -5.559 -15.023 1 98.5 105 LEU B N 1
ATOM 2846 C CA . LEU B 1 105 ? 14.422 -5.352 -14.875 1 98.5 105 LEU B CA 1
ATOM 2847 C C . LEU B 1 105 ? 14.117 -3.898 -14.523 1 98.5 105 LEU B C 1
ATOM 2849 O O . LEU B 1 105 ? 14.883 -3.254 -13.797 1 98.5 105 LEU B O 1
ATOM 2853 N N . GLU B 1 106 ? 13.023 -3.422 -15.055 1 98.31 106 GLU B N 1
ATOM 2854 C CA . GLU B 1 106 ? 12.539 -2.117 -14.617 1 98.31 106 GLU B CA 1
ATOM 2855 C C . GLU B 1 106 ? 11.906 -2.205 -13.234 1 98.31 106 GLU B C 1
ATOM 2857 O O . GLU B 1 106 ? 12 -1.265 -12.438 1 98.31 106 GLU B O 1
ATOM 2862 N N . SER B 1 107 ? 11.203 -3.266 -13 1 98.69 107 SER B N 1
ATOM 2863 C CA . SER B 1 107 ? 10.586 -3.438 -11.688 1 98.69 107 SER B CA 1
ATOM 2864 C C . SER B 1 107 ? 10.266 -4.902 -11.414 1 98.69 107 SER B C 1
ATOM 2866 O O . SER B 1 107 ? 10.258 -5.723 -12.336 1 98.69 107 SER B O 1
ATOM 2868 N N . LEU B 1 108 ? 10.062 -5.199 -10.164 1 98.88 108 LEU B N 1
ATOM 2869 C CA . LEU B 1 108 ? 9.641 -6.5 -9.648 1 98.88 108 LEU B CA 1
ATOM 2870 C C . LEU B 1 108 ? 8.398 -6.359 -8.766 1 98.88 108 LEU B C 1
ATOM 2872 O O . LEU B 1 108 ? 8.359 -5.504 -7.879 1 98.88 108 LEU B O 1
ATOM 2876 N N . VAL B 1 109 ? 7.355 -7.09 -9.078 1 98.94 109 VAL B N 1
ATOM 2877 C CA . VAL B 1 109 ? 6.184 -7.172 -8.219 1 98.94 109 VAL B CA 1
ATOM 2878 C C . VAL B 1 109 ? 6.09 -8.57 -7.605 1 98.94 109 VAL B C 1
ATOM 2880 O O . VAL B 1 109 ? 6.121 -9.57 -8.32 1 98.94 109 VAL B O 1
ATOM 2883 N N . LEU B 1 110 ? 6.043 -8.625 -6.328 1 98.94 110 LEU B N 1
ATOM 2884 C CA . LEU B 1 110 ? 5.848 -9.859 -5.574 1 98.94 110 LEU B CA 1
ATOM 2885 C C . LEU B 1 110 ? 4.453 -9.906 -4.965 1 98.94 110 LEU B C 1
ATOM 2887 O O . LEU B 1 110 ? 4.207 -9.312 -3.914 1 98.94 110 LEU B O 1
ATOM 2891 N N . CYS B 1 111 ? 3.547 -10.641 -5.625 1 98.81 111 CYS B N 1
ATOM 2892 C CA . CYS B 1 111 ? 2.131 -10.703 -5.273 1 98.81 111 CYS B CA 1
ATOM 2893 C C . CYS B 1 111 ? 1.824 -11.953 -4.461 1 98.81 111 CYS B C 1
ATOM 2895 O O . CYS B 1 111 ? 2.17 -13.062 -4.867 1 98.81 111 CYS B O 1
ATOM 2897 N N . ALA B 1 112 ? 1.157 -11.75 -3.279 1 98.69 112 ALA B N 1
ATOM 2898 C CA . ALA B 1 112 ? 0.82 -12.836 -2.367 1 98.69 112 ALA B CA 1
ATOM 2899 C C . ALA B 1 112 ? 2.053 -13.68 -2.035 1 98.69 112 ALA B C 1
ATOM 2901 O O . ALA B 1 112 ? 2.035 -14.898 -2.178 1 98.69 112 ALA B O 1
ATOM 2902 N N . PRO B 1 113 ? 3.029 -12.984 -1.532 1 98.75 113 PRO B N 1
ATOM 2903 C CA . PRO B 1 113 ? 4.32 -13.656 -1.372 1 98.75 113 PRO B CA 1
ATOM 2904 C C . PRO B 1 113 ? 4.328 -14.656 -0.215 1 98.75 113 PRO B C 1
ATOM 2906 O O . PRO B 1 113 ? 3.555 -14.508 0.736 1 98.75 113 PRO B O 1
ATOM 2909 N N . VAL B 1 114 ? 5.18 -15.672 -0.331 1 97.88 114 VAL B N 1
ATOM 2910 C CA . VAL B 1 114 ? 5.594 -16.578 0.73 1 97.88 114 VAL B CA 1
ATOM 2911 C C . VAL B 1 114 ? 7.113 -16.562 0.862 1 97.88 114 VAL B C 1
ATOM 2913 O O . VAL B 1 114 ? 7.828 -16.891 -0.088 1 97.88 114 VAL B O 1
ATOM 2916 N N . TYR B 1 115 ? 7.586 -16.094 1.995 1 98.56 115 TYR B N 1
ATOM 2917 C CA . TYR B 1 115 ? 9.016 -15.883 2.211 1 98.56 115 TYR B CA 1
ATOM 2918 C C . TYR B 1 115 ? 9.508 -16.703 3.402 1 98.56 115 TYR B C 1
ATOM 2920 O O . TYR B 1 115 ? 9.969 -17.828 3.242 1 98.56 115 TYR B O 1
ATOM 2928 N N . VAL B 1 116 ? 9.211 -16.344 4.617 1 98.12 116 VAL B N 1
ATOM 2929 C CA . VAL B 1 116 ? 9.453 -17.109 5.832 1 98.12 116 VAL B CA 1
ATOM 2930 C C . VAL B 1 116 ? 8.18 -17.172 6.676 1 98.12 116 VAL B C 1
ATOM 2932 O O . VAL B 1 116 ? 8.164 -16.719 7.82 1 98.12 116 VAL B O 1
ATOM 2935 N N . PRO B 1 117 ? 7.156 -17.781 6.109 1 95.25 117 PRO B N 1
ATOM 2936 C CA . PRO B 1 117 ? 5.859 -17.734 6.789 1 95.25 117 PRO B CA 1
ATOM 2937 C C . PRO B 1 117 ? 5.859 -18.484 8.117 1 95.25 117 PRO B C 1
ATOM 2939 O O . PRO B 1 117 ? 6.48 -19.547 8.227 1 95.25 117 PRO B O 1
ATOM 2942 N N . PRO B 1 118 ? 5.195 -17.938 9.07 1 91.5 118 PRO B N 1
ATOM 2943 C CA . PRO B 1 118 ? 5.098 -18.609 10.375 1 91.5 118 PRO B CA 1
ATOM 2944 C C . PRO B 1 118 ? 4.031 -19.703 10.398 1 91.5 118 PRO B C 1
ATOM 2946 O O . PRO B 1 118 ? 3.24 -19.781 11.336 1 91.5 118 PRO B O 1
ATOM 2949 N N . TYR B 1 119 ? 4.012 -20.484 9.367 1 86.12 119 TYR B N 1
ATOM 2950 C CA . TYR B 1 119 ? 3.023 -21.562 9.234 1 86.12 119 TYR B CA 1
ATOM 2951 C C . TYR B 1 119 ? 3.482 -22.812 9.953 1 86.12 119 TYR B C 1
ATOM 2953 O O . TYR B 1 119 ? 4.684 -23.078 10.07 1 86.12 119 TYR B O 1
ATOM 2961 N N . ASP B 1 120 ? 2.504 -23.484 10.5 1 91.5 120 ASP B N 1
ATOM 2962 C CA . ASP B 1 120 ? 2.736 -24.922 10.703 1 91.5 120 ASP B CA 1
ATOM 2963 C C . ASP B 1 120 ? 2.604 -25.688 9.391 1 91.5 120 ASP B C 1
ATOM 2965 O O . ASP B 1 120 ? 1.498 -26.062 8.992 1 91.5 120 ASP B O 1
ATOM 2969 N N . PHE B 1 121 ? 3.691 -25.906 8.742 1 93.25 121 PHE B N 1
ATOM 2970 C CA . PHE B 1 121 ? 3.693 -26.469 7.398 1 93.25 121 PHE B CA 1
ATOM 2971 C C . PHE B 1 121 ? 2.947 -27.797 7.375 1 93.25 121 PHE B C 1
ATOM 2973 O O . PHE B 1 121 ? 2.176 -28.078 6.449 1 93.25 121 PHE B O 1
ATOM 2980 N N . GLU B 1 122 ? 3.115 -28.641 8.344 1 92.88 122 GLU B N 1
ATOM 2981 C CA . GLU B 1 122 ? 2.488 -29.953 8.375 1 92.88 122 GLU B CA 1
ATOM 2982 C C . GLU B 1 122 ? 0.974 -29.844 8.531 1 92.88 122 GLU B C 1
ATOM 2984 O O . GLU B 1 122 ? 0.227 -30.641 7.965 1 92.88 122 GLU B O 1
ATOM 2989 N N . GLU B 1 123 ? 0.6 -28.875 9.297 1 89.25 123 GLU B N 1
ATOM 2990 C CA . GLU B 1 123 ? -0.834 -28.625 9.422 1 89.25 123 GLU B CA 1
ATOM 2991 C C . GLU B 1 123 ? -1.442 -28.234 8.078 1 89.25 123 GLU B C 1
ATOM 2993 O O . GLU B 1 123 ? -2.545 -28.656 7.734 1 89.25 123 GLU B O 1
ATOM 2998 N N . GLY B 1 124 ? -0.776 -27.359 7.398 1 87.75 124 GLY B N 1
ATOM 2999 C CA . GLY B 1 124 ? -1.23 -26.984 6.07 1 87.75 124 GLY B CA 1
ATOM 3000 C C . GLY B 1 124 ? -1.294 -28.156 5.109 1 87.75 124 GLY B C 1
ATOM 3001 O O . GLY B 1 124 ? -2.254 -28.281 4.348 1 87.75 124 GLY B O 1
ATOM 3002 N N . LEU B 1 125 ? -0.287 -28.969 5.16 1 91.31 125 LEU B N 1
ATOM 3003 C CA . LEU B 1 125 ? -0.234 -30.156 4.301 1 91.31 125 LEU B CA 1
ATOM 3004 C C . LEU B 1 125 ? -1.394 -31.094 4.602 1 91.31 125 LEU B C 1
ATOM 3006 O O . LEU B 1 125 ? -1.98 -31.672 3.684 1 91.31 125 LEU B O 1
ATOM 3010 N N . ALA B 1 126 ? -1.641 -31.219 5.855 1 88.94 126 ALA B N 1
ATOM 3011 C CA . ALA B 1 126 ? -2.744 -32.094 6.27 1 88.94 126 ALA B CA 1
ATOM 3012 C C . ALA B 1 126 ? -4.07 -31.578 5.703 1 88.94 126 ALA B C 1
ATOM 3014 O O . ALA B 1 126 ? -4.938 -32.375 5.344 1 88.94 126 ALA B O 1
ATOM 3015 N N . GLY B 1 127 ? -4.172 -30.328 5.66 1 85.19 127 GLY B N 1
ATOM 3016 C CA . GLY B 1 127 ? -5.367 -29.734 5.09 1 85.19 127 GLY B CA 1
ATOM 3017 C C . GLY B 1 127 ? -5.566 -30.078 3.625 1 85.19 127 GLY B C 1
ATOM 3018 O O . GLY B 1 127 ? -6.695 -30.109 3.135 1 85.19 127 GLY B O 1
ATOM 3019 N N . LEU B 1 128 ? -4.441 -30.391 2.967 1 85.25 128 LEU B N 1
ATOM 3020 C CA . LEU B 1 128 ? -4.484 -30.797 1.565 1 85.25 128 LEU B CA 1
ATOM 3021 C C . LEU B 1 128 ? -4.57 -32.312 1.438 1 85.25 128 LEU B C 1
ATOM 3023 O O . LEU B 1 128 ? -4.668 -32.844 0.327 1 85.25 128 LEU B O 1
ATOM 3027 N N . GLY B 1 129 ? -4.516 -32.969 2.596 1 87.88 129 GLY B N 1
ATOM 3028 C CA . GLY B 1 129 ? -4.516 -34.438 2.594 1 87.88 129 GLY B CA 1
ATOM 3029 C C . GLY B 1 129 ? -3.178 -35.031 2.207 1 87.88 129 GLY B C 1
ATOM 3030 O O . GLY B 1 129 ? -3.117 -36.156 1.701 1 87.88 129 GLY B O 1
ATOM 3031 N N . LEU B 1 130 ? -2.168 -34.281 2.389 1 92.5 130 LEU B N 1
ATOM 3032 C CA . LEU B 1 130 ? -0.846 -34.75 1.969 1 92.5 130 LEU B CA 1
ATOM 3033 C C . LEU B 1 130 ? 0.004 -35.125 3.172 1 92.5 130 LEU B C 1
ATOM 3035 O O . LEU B 1 130 ? -0.207 -34.625 4.277 1 92.5 130 LEU B O 1
ATOM 3039 N N . GLU B 1 131 ? 0.969 -35.938 2.912 1 91.62 131 GLU B N 1
ATOM 3040 C CA . GLU B 1 131 ? 1.909 -36.375 3.939 1 91.62 131 GLU B CA 1
ATOM 3041 C C . GLU B 1 131 ? 3.141 -35.5 3.98 1 91.62 131 GLU B C 1
ATOM 3043 O O . GLU B 1 131 ? 3.48 -34.844 2.984 1 91.62 131 GLU B O 1
ATOM 3048 N N . PRO B 1 132 ? 3.801 -35.438 5.164 1 90.88 132 PRO B N 1
ATOM 3049 C CA . PRO B 1 132 ? 4.973 -34.594 5.309 1 90.88 132 PRO B CA 1
ATOM 3050 C C . PRO B 1 132 ? 6.113 -34.969 4.371 1 90.88 132 PRO B C 1
ATOM 3052 O O . PRO B 1 132 ? 6.887 -34.125 3.939 1 90.88 132 PRO B O 1
ATOM 3055 N N . ASP B 1 133 ? 6.156 -36.281 4.18 1 93.5 133 ASP B N 1
ATOM 3056 C CA . ASP B 1 133 ? 7.129 -36.75 3.191 1 93.5 133 ASP B CA 1
ATOM 3057 C C . ASP B 1 133 ? 6.578 -36.625 1.774 1 93.5 133 ASP B C 1
ATOM 3059 O O . ASP B 1 133 ? 5.934 -37.531 1.265 1 93.5 133 ASP B O 1
ATOM 3063 N N . LEU B 1 134 ? 6.805 -35.531 1.123 1 94.94 134 LEU B N 1
ATOM 3064 C CA . LEU B 1 134 ? 6.207 -35.156 -0.15 1 94.94 134 LEU B CA 1
ATOM 3065 C C . LEU B 1 134 ? 6.629 -36.094 -1.261 1 94.94 134 LEU B C 1
ATOM 3067 O O . LEU B 1 134 ? 7.824 -36.281 -1.519 1 94.94 134 LEU B O 1
ATOM 3071 N N . ASP B 1 135 ? 5.66 -36.656 -1.903 1 96.31 135 ASP B N 1
ATOM 3072 C CA . ASP B 1 135 ? 5.863 -37.344 -3.166 1 96.31 135 ASP B CA 1
ATOM 3073 C C . ASP B 1 135 ? 6.133 -36.375 -4.305 1 96.31 135 ASP B C 1
ATOM 3075 O O . ASP B 1 135 ? 6.094 -35.156 -4.109 1 96.31 135 ASP B O 1
ATOM 3079 N N . ALA B 1 136 ? 6.461 -36.906 -5.484 1 97.81 136 ALA B N 1
ATOM 3080 C CA . ALA B 1 136 ? 6.805 -36.062 -6.633 1 97.81 136 ALA B CA 1
ATOM 3081 C C . ALA B 1 136 ? 5.637 -35.156 -7.02 1 97.81 136 ALA B C 1
ATOM 3083 O O . ALA B 1 136 ? 5.844 -34.031 -7.461 1 97.81 136 ALA B O 1
ATOM 3084 N N . TYR B 1 137 ? 4.438 -35.656 -6.961 1 97.44 137 TYR B N 1
ATOM 3085 C CA . TYR B 1 137 ? 3.23 -34.906 -7.305 1 97.44 137 TYR B CA 1
ATOM 3086 C C . TYR B 1 137 ? 2.016 -35.469 -6.574 1 97.44 137 TYR B C 1
ATOM 3088 O O . TYR B 1 137 ? 2.107 -36.5 -5.914 1 97.44 137 TYR B O 1
ATOM 3096 N N . TYR B 1 138 ? 0.954 -34.75 -6.547 1 96.5 138 TYR B N 1
ATOM 3097 C CA . TYR B 1 138 ? -0.325 -35.219 -6.02 1 96.5 138 TYR B CA 1
ATOM 3098 C C . TYR B 1 138 ? -1.452 -34.938 -7.012 1 96.5 138 TYR B C 1
ATOM 3100 O O . TYR B 1 138 ? -1.307 -34.125 -7.922 1 96.5 138 TYR B O 1
ATOM 3108 N N . LYS B 1 139 ? -2.461 -35.656 -6.879 1 96.06 139 LYS B N 1
ATOM 3109 C CA . LYS B 1 139 ? -3.615 -35.594 -7.77 1 96.06 139 LYS B CA 1
ATOM 3110 C C . LYS B 1 139 ? -4.754 -34.812 -7.129 1 96.06 139 LYS B C 1
ATOM 3112 O O . LYS B 1 139 ? -5.039 -34.969 -5.941 1 96.06 139 LYS B O 1
ATOM 3117 N N . GLU B 1 140 ? -5.27 -33.875 -7.883 1 96 140 GLU B N 1
ATOM 3118 C CA . GLU B 1 140 ? -6.465 -33.125 -7.492 1 96 140 GLU B CA 1
ATOM 3119 C C . GLU B 1 140 ? -7.684 -33.594 -8.281 1 96 140 GLU B C 1
ATOM 3121 O O . GLU B 1 140 ? -7.652 -33.656 -9.516 1 96 140 GLU B O 1
ATOM 3126 N N . GLU B 1 141 ? -8.719 -33.906 -7.531 1 96.38 141 GLU B N 1
ATOM 3127 C CA . GLU B 1 141 ? -10.008 -34.25 -8.133 1 96.38 141 GLU B CA 1
ATOM 3128 C C . GLU B 1 141 ? -11.023 -33.125 -7.898 1 96.38 141 GLU B C 1
ATOM 3130 O O . GLU B 1 141 ? -11.031 -32.5 -6.84 1 96.38 141 GLU B O 1
ATOM 3135 N N . LYS B 1 142 ? -11.844 -33 -8.891 1 96.19 142 LYS B N 1
ATOM 3136 C CA . LYS B 1 142 ? -12.789 -31.906 -8.852 1 96.19 142 LYS B CA 1
ATOM 3137 C C . LYS B 1 142 ? -13.609 -31.922 -7.566 1 96.19 142 LYS B C 1
ATOM 3139 O O . LYS B 1 142 ? -13.727 -30.906 -6.883 1 96.19 142 LYS B O 1
ATOM 3144 N N . SER B 1 143 ? -14.156 -33.062 -7.262 1 94 143 SER B N 1
ATOM 3145 C CA . SER B 1 143 ? -15.031 -33.188 -6.102 1 94 143 SER B CA 1
ATOM 3146 C C . SER B 1 143 ? -14.281 -32.906 -4.809 1 94 143 SER B C 1
ATOM 3148 O O . SER B 1 143 ? -14.836 -32.312 -3.883 1 94 143 SER B O 1
ATOM 3150 N N . THR B 1 144 ? -13.078 -33.312 -4.727 1 93.5 144 THR B N 1
ATOM 3151 C CA . THR B 1 144 ? -12.25 -33.094 -3.543 1 93.5 144 THR B CA 1
ATOM 3152 C C . THR B 1 144 ? -11.977 -31.594 -3.357 1 93.5 144 THR B C 1
ATOM 3154 O O . THR B 1 144 ? -12.047 -31.078 -2.24 1 93.5 144 THR B O 1
ATOM 3157 N N . VAL B 1 145 ? -11.609 -30.906 -4.48 1 93.88 145 VAL B N 1
ATOM 3158 C CA . VAL B 1 145 ? -11.328 -29.469 -4.43 1 93.88 145 VAL B CA 1
ATOM 3159 C C . VAL B 1 145 ? -12.594 -28.703 -4.051 1 93.88 145 VAL B C 1
ATOM 3161 O O . VAL B 1 145 ? -12.547 -27.797 -3.23 1 93.88 145 VAL B O 1
ATOM 3164 N N . MET B 1 146 ? -13.734 -29.062 -4.617 1 95.12 146 MET B N 1
ATOM 3165 C CA . MET B 1 146 ? -15.016 -28.438 -4.289 1 95.12 146 MET B CA 1
ATOM 3166 C C . MET B 1 146 ? -15.32 -28.578 -2.803 1 95.12 146 MET B C 1
ATOM 3168 O O . MET B 1 146 ? -15.703 -27.609 -2.146 1 95.12 146 MET B O 1
ATOM 3172 N N . LYS B 1 147 ? -15.133 -29.766 -2.234 1 93.38 147 LYS B N 1
ATOM 3173 C CA . LYS B 1 147 ? -15.391 -30.031 -0.821 1 93.38 147 LYS B CA 1
ATOM 3174 C C . LYS B 1 147 ? -14.477 -29.203 0.072 1 93.38 147 LYS B C 1
ATOM 3176 O O . LYS B 1 147 ? -14.93 -28.625 1.066 1 93.38 147 LYS B O 1
ATOM 3181 N N . ARG B 1 148 ? -13.219 -29.203 -0.276 1 90.56 148 ARG B N 1
ATOM 3182 C CA . ARG B 1 148 ? -12.234 -28.438 0.485 1 90.56 148 ARG B CA 1
ATOM 3183 C C . ARG B 1 148 ? -12.586 -26.969 0.507 1 90.56 148 ARG B C 1
ATOM 3185 O O . ARG B 1 148 ? -12.344 -26.281 1.502 1 90.56 148 ARG B O 1
ATOM 3192 N N . GLN B 1 149 ? -13.18 -26.453 -0.593 1 89.94 149 GLN B N 1
ATOM 3193 C CA . GLN B 1 149 ? -13.508 -25.047 -0.71 1 89.94 149 GLN B CA 1
ATOM 3194 C C . GLN B 1 149 ? -14.938 -24.766 -0.252 1 89.94 149 GLN B C 1
ATOM 3196 O O . GLN B 1 149 ? -15.422 -23.641 -0.342 1 89.94 149 GLN B O 1
ATOM 3201 N N . GLY B 1 150 ? -15.586 -25.812 0.153 1 91.38 150 GLY B N 1
ATOM 3202 C CA . GLY B 1 150 ? -16.953 -25.688 0.649 1 91.38 150 GLY B CA 1
ATOM 3203 C C . GLY B 1 150 ? -17.953 -25.328 -0.436 1 91.38 150 GLY B C 1
ATOM 3204 O O . GLY B 1 150 ? -18.922 -24.625 -0.183 1 91.38 150 GLY B O 1
ATOM 3205 N N . MET B 1 151 ? -17.672 -25.75 -1.623 1 93.88 151 MET B N 1
ATOM 3206 C CA . MET B 1 151 ? -18.531 -25.422 -2.756 1 93.88 151 MET B CA 1
ATOM 3207 C C . MET B 1 151 ? -19.547 -26.531 -2.998 1 93.88 151 MET B C 1
ATOM 3209 O O . MET B 1 151 ? -19.188 -27.703 -3.162 1 93.88 151 MET B O 1
ATOM 3213 N N . GLU B 1 152 ? -20.828 -26.172 -2.973 1 94.19 152 GLU B N 1
ATOM 3214 C CA . GLU B 1 152 ? -21.875 -27.109 -3.338 1 94.19 152 GLU B CA 1
ATOM 3215 C C . GLU B 1 152 ? -22.109 -27.125 -4.844 1 94.19 152 GLU B C 1
ATOM 3217 O O . GLU B 1 152 ? -22.438 -28.172 -5.422 1 94.19 152 GLU B O 1
ATOM 3222 N N . GLU B 1 153 ? -21.984 -25.984 -5.379 1 96.38 153 GLU B N 1
ATOM 3223 C CA . GLU B 1 153 ? -22.109 -25.797 -6.82 1 96.38 153 GLU B CA 1
ATOM 3224 C C . GLU B 1 153 ? -20.938 -25 -7.367 1 96.38 153 GLU B C 1
ATOM 3226 O O . GLU B 1 153 ? -20.344 -24.172 -6.656 1 96.38 153 GLU B O 1
ATOM 3231 N N . THR B 1 154 ? -20.688 -25.344 -8.594 1 96.25 154 THR B N 1
ATOM 3232 C CA . THR B 1 154 ? -19.562 -24.625 -9.211 1 96.25 154 THR B CA 1
ATOM 3233 C C . THR B 1 154 ? -20.016 -23.25 -9.711 1 96.25 154 THR B C 1
ATOM 3235 O O . THR B 1 154 ? -21.203 -23.016 -9.898 1 96.25 154 THR B O 1
ATOM 3238 N N . THR B 1 155 ? -19.062 -22.359 -9.797 1 96.44 155 THR B N 1
ATOM 3239 C CA . THR B 1 155 ? -19.234 -21.078 -10.469 1 96.44 155 THR B CA 1
ATOM 3240 C C . THR B 1 155 ? -18.625 -21.109 -11.867 1 96.44 155 THR B C 1
ATOM 3242 O O . THR B 1 155 ? -17.797 -21.969 -12.164 1 96.44 155 THR B O 1
ATOM 3245 N N . PRO B 1 156 ? -18.984 -20.156 -12.711 1 97.94 156 PRO B N 1
ATOM 3246 C CA . PRO B 1 156 ? -18.344 -20.078 -14.023 1 97.94 156 PRO B CA 1
ATOM 3247 C C . PRO B 1 156 ? -16.828 -19.938 -13.922 1 97.94 156 PRO B C 1
ATOM 3249 O O . PRO B 1 156 ? -16.094 -20.531 -14.719 1 97.94 156 PRO B O 1
ATOM 3252 N N . LEU B 1 157 ? -16.375 -19.172 -13 1 98 157 LEU B N 1
ATOM 3253 C CA . LEU B 1 157 ? -14.945 -19 -12.805 1 98 157 LEU B CA 1
ATOM 3254 C C . LEU B 1 157 ? -14.289 -20.328 -12.406 1 98 157 LEU B C 1
ATOM 3256 O O . LEU B 1 157 ? -13.258 -20.703 -12.961 1 98 157 LEU B O 1
ATOM 3260 N N . PHE B 1 158 ? -14.875 -21 -11.445 1 97.75 158 PHE B N 1
ATOM 3261 C CA . PHE B 1 158 ? -14.336 -22.297 -11.016 1 97.75 158 PHE B CA 1
ATOM 3262 C C . PHE B 1 158 ? -14.219 -23.25 -12.195 1 97.75 158 PHE B C 1
ATOM 3264 O O . PHE B 1 158 ? -13.188 -23.891 -12.383 1 97.75 158 PHE B O 1
ATOM 3271 N N . GLU B 1 159 ? -15.281 -23.328 -12.984 1 98.19 159 GLU B N 1
ATOM 3272 C CA . GLU B 1 159 ? -15.305 -24.234 -14.125 1 98.19 159 GLU B CA 1
ATOM 3273 C C . GLU B 1 159 ? -14.219 -23.859 -15.141 1 98.19 159 GLU B C 1
ATOM 3275 O O . GLU B 1 159 ? -13.531 -24.75 -15.656 1 98.19 159 GLU B O 1
ATOM 3280 N N . ALA B 1 160 ? -14.078 -22.578 -15.383 1 98.5 160 ALA B N 1
ATOM 3281 C CA . ALA B 1 160 ? -13.078 -22.125 -16.344 1 98.5 160 ALA B CA 1
ATOM 3282 C C . ALA B 1 160 ? -11.672 -22.484 -15.867 1 98.5 160 ALA B C 1
ATOM 3284 O O . ALA B 1 160 ? -10.852 -22.969 -16.656 1 98.5 160 ALA B O 1
ATOM 3285 N N . VAL B 1 161 ? -11.383 -22.266 -14.633 1 98.12 161 VAL B N 1
ATOM 3286 C CA . VAL B 1 161 ? -10.078 -22.578 -14.062 1 98.12 161 VAL B CA 1
ATOM 3287 C C . VAL B 1 161 ? -9.844 -24.078 -14.086 1 98.12 161 VAL B C 1
ATOM 3289 O O . VAL B 1 161 ? -8.789 -24.547 -14.531 1 98.12 161 VAL B O 1
ATOM 3292 N N . TRP B 1 162 ? -10.875 -24.828 -13.656 1 97.94 162 TRP B N 1
ATOM 3293 C CA . TRP B 1 162 ? -10.758 -26.281 -13.57 1 97.94 162 TRP B CA 1
ATOM 3294 C C . TRP B 1 162 ? -10.539 -26.906 -14.945 1 97.94 162 TRP B C 1
ATOM 3296 O O . TRP B 1 162 ? -9.625 -27.719 -15.125 1 97.94 162 TRP B O 1
ATOM 3306 N N . GLU B 1 163 ? -11.336 -26.516 -15.867 1 97.88 163 GLU B N 1
ATOM 3307 C CA . GLU B 1 163 ? -11.25 -27.078 -17.219 1 97.88 163 GLU B CA 1
ATOM 3308 C C . GLU B 1 163 ? -9.906 -26.734 -17.859 1 97.88 163 GLU B C 1
ATOM 3310 O O . GLU B 1 163 ? -9.344 -27.562 -18.594 1 97.88 163 GLU B O 1
ATOM 3315 N N . THR B 1 164 ? -9.43 -25.531 -17.594 1 98.25 164 THR B N 1
ATOM 3316 C CA . THR B 1 164 ? -8.125 -25.125 -18.125 1 98.25 164 THR B CA 1
ATOM 3317 C C . THR B 1 164 ? -7.02 -26.016 -17.547 1 98.25 164 THR B C 1
ATOM 3319 O O . THR B 1 164 ? -6.117 -26.438 -18.281 1 98.25 164 THR B O 1
ATOM 3322 N N . GLN B 1 165 ? -7.09 -26.312 -16.281 1 97.88 165 GLN B N 1
ATOM 3323 C CA . GLN B 1 165 ? -6.098 -27.172 -15.633 1 97.88 165 GLN B CA 1
ATOM 3324 C C . GLN B 1 165 ? -6.148 -28.594 -16.188 1 97.88 165 GLN B C 1
ATOM 3326 O O . GLN B 1 165 ? -5.117 -29.156 -16.547 1 97.88 165 GLN B O 1
ATOM 3331 N N . VAL B 1 166 ? -7.355 -29.109 -16.344 1 98 166 VAL B N 1
ATOM 3332 C CA . VAL B 1 166 ? -7.551 -30.5 -16.766 1 98 166 VAL B CA 1
ATOM 3333 C C . VAL B 1 166 ? -7.168 -30.641 -18.234 1 98 166 VAL B C 1
ATOM 3335 O O . VAL B 1 166 ? -6.645 -31.688 -18.641 1 98 166 VAL B O 1
ATOM 3338 N N . ALA B 1 167 ? -7.336 -29.625 -18.984 1 97.5 167 ALA B N 1
ATOM 3339 C CA . ALA B 1 167 ? -7.059 -29.672 -20.406 1 97.5 167 ALA B CA 1
ATOM 3340 C C . ALA B 1 167 ? -5.57 -29.484 -20.688 1 97.5 167 ALA B C 1
ATOM 3342 O O . ALA B 1 167 ? -5.094 -29.766 -21.797 1 97.5 167 ALA B O 1
ATOM 3343 N N . SER B 1 168 ? -4.812 -29.047 -19.734 1 97.56 168 SER B N 1
ATOM 3344 C CA . SER B 1 168 ? -3.385 -28.781 -19.891 1 97.56 168 SER B CA 1
ATOM 3345 C C . SER B 1 168 ? -2.576 -30.078 -19.766 1 97.56 168 SER B C 1
ATOM 3347 O O . SER B 1 168 ? -3.145 -31.172 -19.672 1 97.56 168 SER B O 1
ATOM 3349 N N . ASN B 1 169 ? -1.177 -29.922 -19.797 1 96.75 169 ASN B N 1
ATOM 3350 C CA . ASN B 1 169 ? -0.303 -31.078 -19.594 1 96.75 169 ASN B CA 1
ATOM 3351 C C . ASN B 1 169 ? -0.334 -31.562 -18.156 1 96.75 169 ASN B C 1
ATOM 3353 O O . ASN B 1 169 ? 0.231 -32.625 -17.844 1 96.75 169 ASN B O 1
ATOM 3357 N N . GLN B 1 170 ? -1.104 -30.875 -17.297 1 97.5 170 GLN B N 1
ATOM 3358 C CA . GLN B 1 170 ? -1.279 -31.328 -15.922 1 97.5 170 GLN B CA 1
ATOM 3359 C C . GLN B 1 170 ? -2.426 -32.312 -15.812 1 97.5 170 GLN B C 1
ATOM 3361 O O . GLN B 1 170 ? -2.549 -33.031 -14.805 1 97.5 170 GLN B O 1
ATOM 3366 N N . GLY B 1 171 ? -3.262 -32.344 -16.812 1 97.12 171 GLY B N 1
ATOM 3367 C CA . GLY B 1 171 ? -4.449 -33.188 -16.766 1 97.12 171 GLY B CA 1
ATOM 3368 C C . GLY B 1 171 ? -4.129 -34.656 -16.75 1 97.12 171 GLY B C 1
ATOM 3369 O O . GLY B 1 171 ? -3.08 -35.094 -17.234 1 97.12 171 GLY B O 1
ATOM 3370 N N . VAL B 1 172 ? -5.051 -35.438 -16.062 1 95.88 172 VAL B N 1
ATOM 3371 C CA . VAL B 1 172 ? -4.973 -36.875 -16.062 1 95.88 172 VAL B CA 1
ATOM 3372 C C . VAL B 1 172 ? -5.914 -37.438 -17.125 1 95.88 172 VAL B C 1
ATOM 3374 O O . VAL B 1 172 ? -7.121 -37.188 -17.094 1 95.88 172 VAL B O 1
ATOM 3377 N N . GLU B 1 173 ? -5.332 -38.188 -18.031 1 93.12 173 GLU B N 1
ATOM 3378 C CA . GLU B 1 173 ? -6.105 -38.75 -19.141 1 93.12 173 GLU B CA 1
ATOM 3379 C C . GLU B 1 173 ? -7.312 -39.531 -18.641 1 93.12 173 GLU B C 1
ATOM 3381 O O . GLU B 1 173 ? -7.184 -40.406 -17.797 1 93.12 173 GLU B O 1
ATOM 3386 N N . GLY B 1 174 ? -8.484 -39.156 -19.219 1 94.12 174 GLY B N 1
ATOM 3387 C CA . GLY B 1 174 ? -9.703 -39.906 -18.953 1 94.12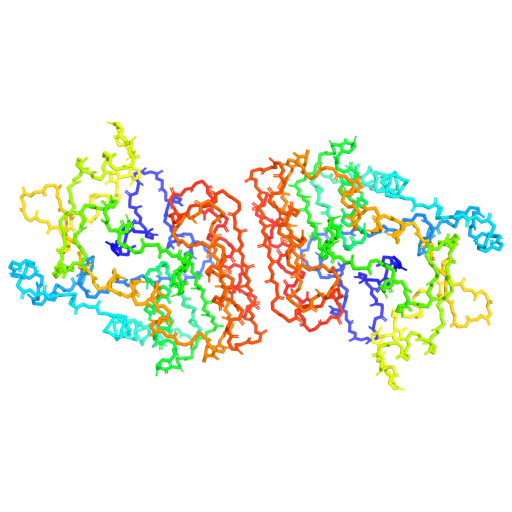 174 GLY B CA 1
ATOM 3388 C C . GLY B 1 174 ? -10.32 -39.594 -17.594 1 94.12 174 GLY B C 1
ATOM 3389 O O . GLY B 1 174 ? -11.305 -40.219 -17.203 1 94.12 174 GLY B O 1
ATOM 3390 N N . GLU B 1 175 ? -9.703 -38.75 -16.859 1 95.5 175 GLU B N 1
ATOM 3391 C CA . GLU B 1 175 ? -10.203 -38.375 -15.539 1 95.5 175 GLU B CA 1
ATOM 3392 C C . GLU B 1 175 ? -10.5 -36.875 -15.461 1 95.5 175 GLU B C 1
ATOM 3394 O O . GLU B 1 175 ? -9.953 -36.094 -16.234 1 95.5 175 GLU B O 1
ATOM 3399 N N . ASP B 1 176 ? -11.492 -36.531 -14.68 1 96.44 176 ASP B N 1
ATOM 3400 C CA . ASP B 1 176 ? -11.711 -35.125 -14.32 1 96.44 176 ASP B CA 1
ATOM 3401 C C . ASP B 1 176 ? -10.797 -34.719 -13.172 1 96.44 176 ASP B C 1
ATOM 3403 O O . ASP B 1 176 ? -11.273 -34.406 -12.07 1 96.44 176 ASP B O 1
ATOM 3407 N N . ALA B 1 177 ? -9.484 -34.688 -13.43 1 97.75 177 ALA B N 1
ATOM 3408 C CA . ALA B 1 177 ? -8.453 -34.469 -12.43 1 97.75 177 ALA B CA 1
ATOM 3409 C C . ALA B 1 177 ? -7.172 -33.938 -13.07 1 97.75 177 ALA B C 1
ATOM 3411 O O . ALA B 1 177 ? -6.992 -34.031 -14.281 1 97.75 177 ALA B O 1
ATOM 3412 N N . TYR B 1 178 ? -6.348 -33.312 -12.352 1 97.62 178 TYR B N 1
ATOM 3413 C CA . TYR B 1 178 ? -5.008 -32.906 -12.773 1 97.62 178 TYR B CA 1
ATOM 3414 C C . TYR B 1 178 ? -3.994 -33.188 -11.664 1 97.62 178 TYR B C 1
ATOM 3416 O O . TYR B 1 178 ? -4.367 -33.469 -10.523 1 97.62 178 TYR B O 1
ATOM 3424 N N . ILE B 1 179 ? -2.693 -33.188 -12.008 1 97.25 179 ILE B N 1
ATOM 3425 C CA . ILE B 1 179 ? -1.646 -33.406 -11.016 1 97.25 179 ILE B CA 1
ATOM 3426 C C . ILE B 1 179 ? -0.811 -32.125 -10.883 1 97.25 179 ILE B C 1
ATOM 3428 O O . ILE B 1 179 ? -0.655 -31.375 -11.844 1 97.25 179 ILE B O 1
ATOM 3432 N N . ALA B 1 180 ? -0.333 -31.828 -9.734 1 95.94 180 ALA B N 1
ATOM 3433 C CA . ALA B 1 180 ? 0.567 -30.719 -9.43 1 95.94 180 ALA B CA 1
ATOM 3434 C C . ALA B 1 180 ? 1.837 -31.219 -8.742 1 95.94 180 ALA B C 1
ATOM 3436 O O . ALA B 1 180 ? 1.773 -32.031 -7.82 1 95.94 180 ALA B O 1
ATOM 3437 N N . GLN B 1 181 ? 2.988 -30.844 -9.266 1 96.5 181 GLN B N 1
ATOM 3438 C CA . GLN B 1 181 ? 4.242 -31.25 -8.641 1 96.5 181 GLN B CA 1
ATOM 3439 C C . GLN B 1 181 ? 4.434 -30.578 -7.293 1 96.5 181 GLN B C 1
ATOM 3441 O O . GLN B 1 181 ? 3.801 -29.562 -7.008 1 96.5 181 GLN B O 1
ATOM 3446 N N . THR B 1 182 ? 5.355 -31.109 -6.402 1 97.12 182 THR B N 1
ATOM 3447 C CA . THR B 1 182 ? 5.379 -30.719 -4.996 1 97.12 182 THR B CA 1
ATOM 3448 C C . THR B 1 182 ? 6.578 -29.812 -4.703 1 97.12 182 THR B C 1
ATOM 3450 O O . THR B 1 182 ? 6.863 -29.516 -3.545 1 97.12 182 THR B O 1
ATOM 3453 N N . GLY B 1 183 ? 7.305 -29.375 -5.754 1 97.31 183 GLY B N 1
ATOM 3454 C CA . GLY B 1 183 ? 8.445 -28.5 -5.551 1 97.31 183 GLY B CA 1
ATOM 3455 C C . GLY B 1 183 ? 8.078 -27.203 -4.84 1 97.31 183 GLY B C 1
ATOM 3456 O O . GLY B 1 183 ? 8.805 -26.766 -3.953 1 97.31 183 GLY B O 1
ATOM 3457 N N . ALA B 1 184 ? 6.969 -26.641 -5.223 1 96.62 184 ALA B N 1
ATOM 3458 C CA . ALA B 1 184 ? 6.496 -25.406 -4.578 1 96.62 184 ALA B CA 1
ATOM 3459 C C . ALA B 1 184 ? 6.281 -25.625 -3.084 1 96.62 184 ALA B C 1
ATOM 3461 O O . ALA B 1 184 ? 6.637 -24.766 -2.27 1 96.62 184 ALA B O 1
ATOM 3462 N N . LEU B 1 185 ? 5.664 -26.766 -2.715 1 96.75 185 LEU B N 1
ATOM 3463 C CA . LEU B 1 185 ? 5.422 -27.094 -1.312 1 96.75 185 LEU B CA 1
ATOM 3464 C C . LEU B 1 185 ? 6.738 -27.266 -0.561 1 96.75 185 LEU B C 1
ATOM 3466 O O . LEU B 1 185 ? 6.859 -26.859 0.593 1 96.75 185 LEU B O 1
ATOM 3470 N N . ALA B 1 186 ? 7.676 -27.906 -1.238 1 97.25 186 ALA B N 1
ATOM 3471 C CA . ALA B 1 186 ? 8.992 -28.078 -0.625 1 97.25 186 ALA B CA 1
ATOM 3472 C C . ALA B 1 186 ? 9.656 -26.734 -0.365 1 97.25 186 ALA B C 1
ATOM 3474 O O . ALA B 1 186 ? 10.336 -26.562 0.65 1 97.25 186 ALA B O 1
ATOM 3475 N N . ASP B 1 187 ? 9.531 -25.812 -1.258 1 97.75 187 ASP B N 1
ATOM 3476 C CA . ASP B 1 187 ? 10.086 -24.469 -1.079 1 97.75 187 ASP B CA 1
ATOM 3477 C C . ASP B 1 187 ? 9.391 -23.734 0.064 1 97.75 187 ASP B C 1
ATOM 3479 O O . ASP B 1 187 ? 10.039 -23.047 0.85 1 97.75 187 ASP B O 1
ATOM 3483 N N . VAL B 1 188 ? 8.07 -23.859 0.159 1 97.19 188 VAL B N 1
ATOM 3484 C CA . VAL B 1 188 ? 7.328 -23.266 1.266 1 97.19 188 VAL B CA 1
ATOM 3485 C C . VAL B 1 188 ? 7.816 -23.859 2.59 1 97.19 188 VAL B C 1
ATOM 3487 O O . VAL B 1 188 ? 8 -23.125 3.566 1 97.19 188 VAL B O 1
ATOM 3490 N N . ARG B 1 189 ? 8.055 -25.172 2.613 1 96.88 189 ARG B N 1
ATOM 3491 C CA . ARG B 1 189 ? 8.57 -25.828 3.809 1 96.88 189 ARG B CA 1
ATOM 3492 C C . ARG B 1 189 ? 9.898 -25.219 4.234 1 96.88 189 ARG B C 1
ATOM 3494 O O . ARG B 1 189 ? 10.125 -24.984 5.426 1 96.88 189 ARG B O 1
ATOM 3501 N N . ALA B 1 190 ? 10.758 -25.047 3.244 1 97.19 190 ALA B N 1
ATOM 3502 C CA . ALA B 1 190 ? 12.039 -24.438 3.547 1 97.19 190 ALA B CA 1
ATOM 3503 C C . ALA B 1 190 ? 11.852 -23.062 4.191 1 97.19 190 ALA B C 1
ATOM 3505 O O . ALA B 1 190 ? 12.508 -22.734 5.18 1 97.19 190 ALA B O 1
ATOM 3506 N N . GLY B 1 191 ? 10.969 -22.234 3.633 1 97.38 191 GLY B N 1
ATOM 3507 C CA . GLY B 1 191 ? 10.656 -20.953 4.219 1 97.38 191 GLY B CA 1
ATOM 3508 C C . GLY B 1 191 ? 10.125 -21.047 5.637 1 97.38 191 GLY B C 1
ATOM 3509 O O . GLY B 1 191 ? 10.547 -20.297 6.516 1 97.38 191 GLY B O 1
ATOM 3510 N N . CYS B 1 192 ? 9.227 -21.969 5.867 1 96.69 192 CYS B N 1
ATOM 3511 C CA . CYS B 1 192 ? 8.648 -22.172 7.191 1 96.69 192 CYS B CA 1
ATOM 3512 C C . CYS B 1 192 ? 9.734 -22.516 8.211 1 96.69 192 CYS B C 1
ATOM 3514 O O . CYS B 1 192 ? 9.594 -22.188 9.391 1 96.69 192 CYS B O 1
ATOM 3516 N N . ASN B 1 193 ? 10.789 -23.125 7.746 1 95.56 193 ASN B N 1
ATOM 3517 C CA . ASN B 1 193 ? 11.883 -23.516 8.617 1 95.56 193 ASN B CA 1
ATOM 3518 C C . ASN B 1 193 ? 12.93 -22.406 8.75 1 95.56 193 ASN B C 1
ATOM 3520 O O . ASN B 1 193 ? 14.023 -22.641 9.258 1 95.56 193 ASN B O 1
ATOM 3524 N N . GLY B 1 194 ? 12.633 -21.266 8.219 1 96.44 194 GLY B N 1
ATOM 3525 C CA . GLY B 1 194 ? 13.523 -20.125 8.352 1 96.44 194 GLY B CA 1
ATOM 3526 C C . GLY B 1 194 ? 14.594 -20.078 7.281 1 96.44 194 GLY B C 1
ATOM 3527 O O . GLY B 1 194 ? 15.586 -19.344 7.418 1 96.44 194 GLY B O 1
ATOM 3528 N N . ASN B 1 195 ? 14.414 -20.891 6.203 1 97 195 ASN B N 1
ATOM 3529 C CA . ASN B 1 195 ? 15.375 -20.953 5.109 1 97 195 ASN B CA 1
ATOM 3530 C C . ASN B 1 195 ? 14.727 -20.594 3.773 1 97 195 ASN B C 1
ATOM 3532 O O . ASN B 1 195 ? 14.5 -21.453 2.936 1 97 195 ASN B O 1
ATOM 3536 N N . PRO B 1 196 ? 14.445 -19.297 3.561 1 97.94 196 PRO B N 1
ATOM 3537 C CA . PRO B 1 196 ? 13.859 -18.922 2.271 1 97.94 196 PRO B CA 1
ATOM 3538 C C . PRO B 1 196 ? 14.758 -19.281 1.089 1 97.94 196 PRO B C 1
ATOM 3540 O O . PRO B 1 196 ? 15.977 -19.344 1.23 1 97.94 196 PRO B O 1
ATOM 3543 N N . VAL B 1 197 ? 14.148 -19.438 -0.059 1 98.38 197 VAL B N 1
ATOM 3544 C CA . VAL B 1 197 ? 14.852 -19.984 -1.221 1 98.38 197 VAL B CA 1
ATOM 3545 C C . VAL B 1 197 ? 15.625 -18.859 -1.919 1 98.38 197 VAL B C 1
ATOM 3547 O O . VAL B 1 197 ? 16.375 -19.125 -2.861 1 98.38 197 VAL B O 1
ATOM 3550 N N . TYR B 1 198 ? 15.5 -17.656 -1.58 1 98.56 198 TYR B N 1
ATOM 3551 C CA . TYR B 1 198 ? 16.297 -16.531 -2.059 1 98.56 198 TYR B CA 1
ATOM 3552 C C . TYR B 1 198 ? 16.531 -15.516 -0.946 1 98.56 198 TYR B C 1
ATOM 3554 O O . TYR B 1 198 ? 15.828 -15.531 0.072 1 98.56 198 TYR B O 1
ATOM 3562 N N . ASP B 1 199 ? 17.547 -14.711 -1.11 1 98.44 199 ASP B N 1
ATOM 3563 C CA . ASP B 1 199 ? 17.859 -13.617 -0.191 1 98.44 199 ASP B CA 1
ATOM 3564 C C . ASP B 1 199 ? 17.297 -12.297 -0.69 1 98.44 199 ASP B C 1
ATOM 3566 O O . ASP B 1 199 ? 17.828 -11.695 -1.621 1 98.44 199 ASP B O 1
ATOM 3570 N N . ALA B 1 200 ? 16.25 -11.812 -0.033 1 98.62 200 ALA B N 1
ATOM 3571 C CA . ALA B 1 200 ? 15.594 -10.578 -0.446 1 98.62 200 ALA B CA 1
ATOM 3572 C C . ALA B 1 200 ? 16.562 -9.398 -0.406 1 98.62 200 ALA B C 1
ATOM 3574 O O . ALA B 1 200 ? 16.406 -8.43 -1.148 1 98.62 200 ALA B O 1
ATOM 3575 N N . GLY B 1 201 ? 17.547 -9.43 0.473 1 98.5 201 GLY B N 1
ATOM 3576 C CA . GLY B 1 201 ? 18.5 -8.352 0.645 1 98.5 201 GLY B CA 1
ATOM 3577 C C . GLY B 1 201 ? 19.312 -8.07 -0.604 1 98.5 201 GLY B C 1
ATOM 3578 O O . GLY B 1 201 ? 19.906 -6.996 -0.74 1 98.5 201 GLY B O 1
ATOM 3579 N N . VAL B 1 202 ? 19.344 -9.039 -1.576 1 97.62 202 VAL B N 1
ATOM 3580 C CA . VAL B 1 202 ? 20.125 -8.938 -2.799 1 97.62 202 VAL B CA 1
ATOM 3581 C C . VAL B 1 202 ? 19.312 -8.219 -3.879 1 97.62 202 VAL B C 1
ATOM 3583 O O . VAL B 1 202 ? 19.875 -7.746 -4.871 1 97.62 202 VAL B O 1
ATOM 3586 N N . ILE B 1 203 ? 18.031 -8.133 -3.695 1 98.62 203 ILE B N 1
ATOM 3587 C CA . ILE B 1 203 ? 17.156 -7.539 -4.695 1 98.62 203 ILE B CA 1
ATOM 3588 C C . ILE B 1 203 ? 17.234 -6.016 -4.621 1 98.62 203 ILE B C 1
ATOM 3590 O O . ILE B 1 203 ? 16.828 -5.414 -3.627 1 98.62 203 ILE B O 1
ATOM 3594 N N . GLU B 1 204 ? 17.656 -5.422 -5.684 1 97.44 204 GLU B N 1
ATOM 3595 C CA . GLU B 1 204 ? 17.875 -3.977 -5.688 1 97.44 204 GLU B CA 1
ATOM 3596 C C . GLU B 1 204 ? 16.906 -3.281 -6.652 1 97.44 204 GLU B C 1
ATOM 3598 O O . GLU B 1 204 ? 16.75 -2.059 -6.605 1 97.44 204 GLU B O 1
ATOM 3603 N N . VAL B 1 205 ? 16.312 -3.992 -7.559 1 98.06 205 VAL B N 1
ATOM 3604 C CA . VAL B 1 205 ? 15.391 -3.422 -8.539 1 98.06 205 VAL B CA 1
ATOM 3605 C C . VAL B 1 205 ? 14.172 -2.846 -7.82 1 98.06 205 VAL B C 1
ATOM 3607 O O . VAL B 1 205 ? 13.781 -3.334 -6.758 1 98.06 205 VAL B O 1
ATOM 3610 N N . PRO B 1 206 ? 13.539 -1.72 -8.305 1 98.38 206 PRO B N 1
ATOM 3611 C CA . PRO B 1 206 ? 12.289 -1.239 -7.711 1 98.38 206 PRO B CA 1
ATOM 3612 C C . PRO B 1 206 ? 11.266 -2.354 -7.52 1 98.38 206 PRO B C 1
ATOM 3614 O O . PRO B 1 206 ? 10.992 -3.117 -8.453 1 98.38 206 PRO B O 1
ATOM 3617 N N . THR B 1 207 ? 10.719 -2.514 -6.293 1 98.88 207 THR B N 1
ATOM 3618 C CA . THR B 1 207 ? 9.922 -3.691 -5.977 1 98.88 207 THR B CA 1
ATOM 3619 C C . THR B 1 207 ? 8.648 -3.299 -5.234 1 98.88 207 THR B C 1
ATOM 3621 O O . THR B 1 207 ? 8.68 -2.449 -4.344 1 98.88 207 THR B O 1
ATOM 3624 N N . LEU B 1 208 ? 7.566 -3.82 -5.664 1 98.94 208 LEU B N 1
ATOM 3625 C CA . LEU B 1 208 ? 6.285 -3.756 -4.969 1 98.94 208 LEU B CA 1
ATOM 3626 C C . LEU B 1 208 ? 5.926 -5.109 -4.367 1 98.94 208 LEU B C 1
ATOM 3628 O O . LEU B 1 208 ? 5.875 -6.117 -5.078 1 98.94 208 LEU B O 1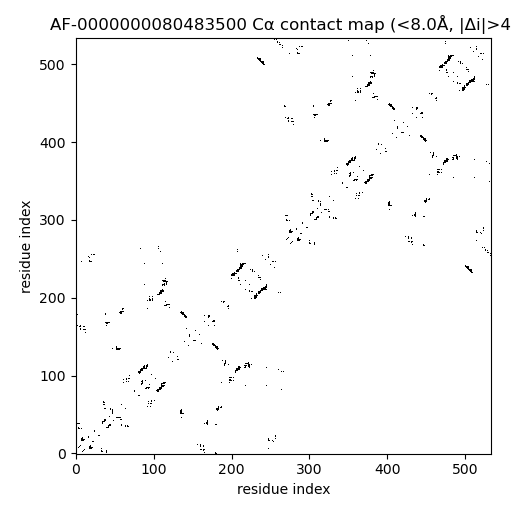
ATOM 3632 N N . VAL B 1 209 ? 5.773 -5.168 -3.059 1 98.94 209 VAL B N 1
ATOM 3633 C CA . VAL B 1 209 ? 5.191 -6.32 -2.379 1 98.94 209 VAL B CA 1
ATOM 3634 C C . VAL B 1 209 ? 3.699 -6.086 -2.154 1 98.94 209 VAL B C 1
ATOM 3636 O O . VAL B 1 209 ? 3.305 -5.09 -1.542 1 98.94 209 VAL B O 1
ATOM 3639 N N . VAL B 1 210 ? 2.838 -6.953 -2.691 1 98.94 210 VAL B N 1
ATOM 3640 C CA . VAL B 1 210 ? 1.399 -6.727 -2.59 1 98.94 210 VAL B CA 1
ATOM 3641 C C . VAL B 1 210 ? 0.717 -7.98 -2.047 1 98.94 210 VAL B C 1
ATOM 3643 O O . VAL B 1 210 ? 1.088 -9.102 -2.402 1 98.94 210 VAL B O 1
ATOM 3646 N N . ARG B 1 211 ? -0.213 -7.84 -1.147 1 98.75 211 ARG B N 1
ATOM 3647 C CA . ARG B 1 211 ? -1.023 -8.93 -0.609 1 98.75 211 ARG B CA 1
ATOM 3648 C C . ARG B 1 211 ? -2.457 -8.469 -0.363 1 98.75 211 ARG B C 1
ATOM 3650 O O . ARG B 1 211 ? -2.74 -7.27 -0.356 1 98.75 211 ARG B O 1
ATOM 3657 N N . GLY B 1 212 ? -3.355 -9.445 -0.239 1 98.56 212 GLY B N 1
ATOM 3658 C CA . GLY B 1 212 ? -4.695 -9.188 0.264 1 98.56 212 GLY B CA 1
ATOM 3659 C C . GLY B 1 212 ? -4.809 -9.344 1.769 1 98.56 212 GLY B C 1
ATOM 3660 O O . GLY B 1 212 ? -4.199 -10.25 2.35 1 98.56 212 GLY B O 1
ATOM 3661 N N . SER B 1 213 ? -5.637 -8.531 2.383 1 98.5 213 SER B N 1
ATOM 3662 C CA . SER B 1 213 ? -5.719 -8.547 3.84 1 98.5 213 SER B CA 1
ATOM 3663 C C . SER B 1 213 ? -6.363 -9.836 4.34 1 98.5 213 SER B C 1
ATOM 3665 O O . SER B 1 213 ? -6.18 -10.219 5.5 1 98.5 213 SER B O 1
ATOM 3667 N N . ALA B 1 214 ? -7.109 -10.539 3.496 1 97.69 214 ALA B N 1
ATOM 3668 C CA . ALA B 1 214 ? -7.797 -11.766 3.896 1 97.69 214 ALA B CA 1
ATOM 3669 C C . ALA B 1 214 ? -7.027 -13 3.443 1 97.69 214 ALA B C 1
ATOM 3671 O O . ALA B 1 214 ? -7.559 -14.109 3.459 1 97.69 214 ALA B O 1
ATOM 3672 N N . ASP B 1 215 ? -5.773 -12.859 3.004 1 97.19 215 ASP B N 1
ATOM 3673 C CA . ASP B 1 215 ? -4.938 -13.953 2.529 1 97.19 215 ASP B CA 1
ATOM 3674 C C . ASP B 1 215 ? -4.316 -14.719 3.697 1 97.19 215 ASP B C 1
ATOM 3676 O O . ASP B 1 215 ? -3.412 -14.211 4.367 1 97.19 215 ASP B O 1
ATOM 3680 N N . PRO B 1 216 ? -4.73 -15.945 3.93 1 94.19 216 PRO B N 1
ATOM 3681 C CA . PRO B 1 216 ? -4.172 -16.703 5.055 1 94.19 216 PRO B CA 1
ATOM 3682 C C . PRO B 1 216 ? -2.822 -17.344 4.73 1 94.19 216 PRO B C 1
ATOM 3684 O O . PRO B 1 216 ? -2.131 -17.812 5.629 1 94.19 216 PRO B O 1
ATOM 3687 N N . VAL B 1 217 ? -2.469 -17.359 3.449 1 95.31 217 VAL B N 1
ATOM 3688 C CA . VAL B 1 217 ? -1.214 -17.969 3.021 1 95.31 217 VAL B CA 1
ATOM 3689 C C . VAL B 1 217 ? -0.1 -16.922 3.039 1 95.31 217 VAL B C 1
ATOM 3691 O O . VAL B 1 217 ? 0.933 -17.125 3.682 1 95.31 217 VAL B O 1
ATOM 3694 N N . ALA B 1 218 ? -0.336 -15.852 2.311 1 97.62 218 ALA B N 1
ATOM 3695 C CA . ALA B 1 218 ? 0.581 -14.711 2.355 1 97.62 218 ALA B CA 1
ATOM 3696 C C . ALA B 1 218 ? 0.246 -13.781 3.518 1 97.62 218 ALA B C 1
ATOM 3698 O O . ALA B 1 218 ? -0.275 -12.688 3.312 1 97.62 218 ALA B O 1
ATOM 3699 N N . ARG B 1 219 ? 0.67 -14.188 4.668 1 97.88 219 ARG B N 1
ATOM 3700 C CA . ARG B 1 219 ? 0.332 -13.461 5.891 1 97.88 219 ARG B CA 1
ATOM 3701 C C . ARG B 1 219 ? 1.068 -12.133 5.953 1 97.88 219 ARG B C 1
ATOM 3703 O O . ARG B 1 219 ? 2.168 -11.992 5.418 1 97.88 219 ARG B O 1
ATOM 3710 N N . ARG B 1 220 ? 0.475 -11.164 6.68 1 98.5 220 ARG B N 1
ATOM 3711 C CA . ARG B 1 220 ? 1.025 -9.82 6.793 1 98.5 220 ARG B CA 1
ATOM 3712 C C . ARG B 1 220 ? 2.447 -9.852 7.34 1 98.5 220 ARG B C 1
ATOM 3714 O O . ARG B 1 220 ? 3.344 -9.203 6.797 1 98.5 220 ARG B O 1
ATOM 3721 N N . ASP B 1 221 ? 2.66 -10.57 8.461 1 98 221 ASP B N 1
ATOM 3722 C CA . ASP B 1 221 ? 3.971 -10.594 9.102 1 98 221 ASP B CA 1
ATOM 3723 C C . ASP B 1 221 ? 5.043 -11.102 8.148 1 98 221 ASP B C 1
ATOM 3725 O O . ASP B 1 221 ? 6.148 -10.562 8.102 1 98 221 ASP B O 1
ATOM 3729 N N . ASP B 1 222 ? 4.707 -12.148 7.352 1 98.56 222 ASP B N 1
ATOM 3730 C CA . ASP B 1 222 ? 5.652 -12.703 6.383 1 98.56 222 ASP B CA 1
ATOM 3731 C C . ASP B 1 222 ? 5.914 -11.719 5.246 1 98.56 222 ASP B C 1
ATOM 3733 O O . ASP B 1 222 ? 7.062 -11.492 4.859 1 98.56 222 ASP B O 1
ATOM 3737 N N . ALA B 1 223 ? 4.871 -11.133 4.691 1 98.75 223 ALA B N 1
ATOM 3738 C CA . ALA B 1 223 ? 5.008 -10.172 3.602 1 98.75 223 ALA B CA 1
ATOM 3739 C C . ALA B 1 223 ? 5.809 -8.945 4.047 1 98.75 223 ALA B C 1
ATOM 3741 O O . ALA B 1 223 ? 6.625 -8.422 3.285 1 98.75 223 ALA B O 1
ATOM 3742 N N . LEU B 1 224 ? 5.617 -8.477 5.281 1 98.75 224 LEU B N 1
ATOM 3743 C CA . LEU B 1 224 ? 6.348 -7.332 5.812 1 98.75 224 LEU B CA 1
ATOM 3744 C C . LEU B 1 224 ? 7.809 -7.695 6.074 1 98.75 224 LEU B C 1
ATOM 3746 O O . LEU B 1 224 ? 8.703 -6.863 5.898 1 98.75 224 LEU B O 1
ATOM 3750 N N . THR B 1 225 ? 8.07 -8.945 6.516 1 98.62 225 THR B N 1
ATOM 3751 C CA . THR B 1 225 ? 9.453 -9.398 6.648 1 98.62 225 THR B CA 1
ATOM 3752 C C . THR B 1 225 ? 10.172 -9.336 5.305 1 98.62 225 THR B C 1
ATOM 3754 O O . THR B 1 225 ? 11.297 -8.836 5.219 1 98.62 225 THR B O 1
ATOM 3757 N N . LEU B 1 226 ? 9.508 -9.867 4.266 1 98.88 226 LEU B N 1
ATOM 3758 C CA . LEU B 1 226 ? 10.055 -9.789 2.916 1 98.88 226 LEU B CA 1
ATOM 3759 C C . LEU B 1 226 ? 10.328 -8.344 2.521 1 98.88 226 LEU B C 1
ATOM 3761 O O . LEU B 1 226 ? 11.438 -8.008 2.107 1 98.88 226 LEU B O 1
ATOM 3765 N N . TYR B 1 227 ? 9.32 -7.5 2.695 1 98.88 227 TYR B N 1
ATOM 3766 C CA . TYR B 1 227 ? 9.414 -6.086 2.354 1 98.88 227 TYR B CA 1
ATOM 3767 C C . TYR B 1 227 ? 10.578 -5.426 3.078 1 98.88 227 TYR B C 1
ATOM 3769 O O . TYR B 1 227 ? 11.375 -4.707 2.465 1 98.88 227 TYR B O 1
ATOM 3777 N N . ASP B 1 228 ? 10.734 -5.684 4.359 1 98.62 228 ASP B N 1
ATOM 3778 C CA . ASP B 1 228 ? 11.742 -5.047 5.199 1 98.62 228 ASP B CA 1
ATOM 3779 C C . ASP B 1 228 ? 13.148 -5.512 4.82 1 98.62 228 ASP B C 1
ATOM 3781 O O . ASP B 1 228 ? 14.125 -4.797 5.043 1 98.62 228 ASP B O 1
ATOM 3785 N N . GLU B 1 229 ? 13.273 -6.691 4.246 1 98.62 229 GLU B N 1
ATOM 3786 C CA . GLU B 1 229 ? 14.586 -7.258 3.959 1 98.62 229 GLU B CA 1
ATOM 3787 C C . GLU B 1 229 ? 15.047 -6.895 2.551 1 98.62 229 GLU B C 1
ATOM 3789 O O . GLU B 1 229 ? 16.188 -7.172 2.176 1 98.62 229 GLU B O 1
ATOM 3794 N N . LEU B 1 230 ? 14.125 -6.301 1.744 1 98.75 230 LEU B N 1
ATOM 3795 C CA . LEU B 1 230 ? 14.523 -5.934 0.391 1 98.75 230 LEU B CA 1
ATOM 3796 C C . LEU B 1 230 ? 15.727 -4.992 0.415 1 98.75 230 LEU B C 1
ATOM 3798 O O . LEU B 1 230 ? 15.797 -4.09 1.252 1 98.75 230 LEU B O 1
ATOM 3802 N N . GLY B 1 231 ? 16.641 -5.188 -0.473 1 97.69 231 GLY B N 1
ATOM 3803 C CA . GLY B 1 231 ? 17.891 -4.426 -0.475 1 97.69 231 GLY B CA 1
ATOM 3804 C C . GLY B 1 231 ? 17.766 -3.098 -1.195 1 97.69 231 GLY B C 1
ATOM 3805 O O . GLY B 1 231 ? 18.562 -2.186 -0.961 1 97.69 231 GLY B O 1
ATOM 3806 N N . GLY B 1 232 ? 16.797 -2.967 -2.094 1 95.69 232 GLY B N 1
ATOM 3807 C CA . GLY B 1 232 ? 16.672 -1.78 -2.926 1 95.69 232 GLY B CA 1
ATOM 3808 C C . GLY B 1 232 ? 16.094 -0.591 -2.182 1 95.69 232 GLY B C 1
ATOM 3809 O O . GLY B 1 232 ? 15.539 -0.741 -1.087 1 95.69 232 GLY B O 1
ATOM 3810 N N . ASP B 1 233 ? 16.156 0.584 -2.826 1 94.44 233 ASP B N 1
ATOM 3811 C CA . ASP B 1 233 ? 15.727 1.831 -2.203 1 94.44 233 ASP B CA 1
ATOM 3812 C C . ASP B 1 233 ? 14.336 2.234 -2.693 1 94.44 233 ASP B C 1
ATOM 3814 O O . ASP B 1 233 ? 13.695 3.111 -2.107 1 94.44 233 ASP B O 1
ATOM 3818 N N . GLU B 1 234 ? 13.938 1.676 -3.764 1 96.69 234 GLU B N 1
ATOM 3819 C CA . GLU B 1 234 ? 12.609 1.956 -4.301 1 96.69 234 GLU B CA 1
ATOM 3820 C C . GLU B 1 234 ? 11.664 0.781 -4.074 1 96.69 234 GLU B C 1
ATOM 3822 O O . GLU B 1 234 ? 11.445 -0.032 -4.973 1 96.69 234 GLU B O 1
ATOM 3827 N N . THR B 1 235 ? 11.133 0.715 -2.871 1 98.38 235 THR B N 1
ATOM 3828 C CA . THR B 1 235 ? 10.273 -0.392 -2.477 1 98.38 235 THR B CA 1
ATOM 3829 C C . THR B 1 235 ? 8.938 0.125 -1.957 1 98.38 235 THR B C 1
ATOM 3831 O O . THR B 1 235 ? 8.867 1.21 -1.376 1 98.38 235 THR B O 1
ATOM 3834 N N . GLN B 1 236 ? 7.91 -0.599 -2.23 1 98.81 236 GLN B N 1
ATOM 3835 C CA . GLN B 1 236 ? 6.574 -0.324 -1.709 1 98.81 236 GLN B CA 1
ATOM 3836 C C . GLN B 1 236 ? 5.91 -1.599 -1.195 1 98.81 236 GLN B C 1
ATOM 3838 O O . GLN B 1 236 ? 6.168 -2.689 -1.71 1 98.81 236 GLN B O 1
ATOM 3843 N N . TYR B 1 237 ? 5.125 -1.494 -0.156 1 98.94 237 TYR B N 1
ATOM 3844 C CA . TYR B 1 237 ? 4.25 -2.529 0.383 1 98.94 237 TYR B CA 1
ATOM 3845 C C . TYR B 1 237 ? 2.789 -2.119 0.275 1 98.94 237 TYR B C 1
ATOM 3847 O O . TYR B 1 237 ? 2.404 -1.041 0.733 1 98.94 237 TYR B O 1
ATOM 3855 N N . LEU B 1 238 ? 1.989 -2.932 -0.369 1 98.94 238 LEU B N 1
ATOM 3856 C CA . LEU B 1 238 ? 0.573 -2.652 -0.581 1 98.94 238 LEU B CA 1
ATOM 3857 C C . LEU B 1 238 ? -0.291 -3.789 -0.047 1 98.94 238 LEU B C 1
ATOM 3859 O O . LEU B 1 238 ? -0.069 -4.953 -0.385 1 98.94 238 LEU B O 1
ATOM 3863 N N . GLU B 1 239 ? -1.168 -3.477 0.821 1 98.88 239 GLU B N 1
ATOM 3864 C CA . GLU B 1 239 ? -2.205 -4.398 1.275 1 98.88 239 GLU B CA 1
ATOM 3865 C C . GLU B 1 239 ? -3.584 -3.959 0.792 1 98.88 239 GLU B C 1
ATOM 3867 O O . GLU B 1 239 ? -3.99 -2.816 1.012 1 98.88 239 GLU B O 1
ATOM 3872 N N . ILE B 1 240 ? -4.297 -4.793 0.099 1 98.75 240 ILE B N 1
ATOM 3873 C CA . ILE B 1 240 ? -5.633 -4.52 -0.427 1 98.75 240 ILE B CA 1
ATOM 3874 C C . ILE B 1 240 ? -6.684 -5.18 0.462 1 98.75 240 ILE B C 1
ATOM 3876 O O . ILE B 1 240 ? -6.699 -6.402 0.611 1 98.75 240 ILE B O 1
ATOM 3880 N N . GLY B 1 241 ? -7.621 -4.355 1.02 1 98.31 241 GLY B N 1
ATOM 3881 C CA . GLY B 1 241 ? -8.633 -4.836 1.947 1 98.31 241 GLY B CA 1
ATOM 3882 C C . GLY B 1 241 ? -9.547 -5.887 1.342 1 98.31 241 GLY B C 1
ATOM 3883 O O . GLY B 1 241 ? -10.07 -5.699 0.242 1 98.31 241 GLY B O 1
ATOM 3884 N N . GLY B 1 242 ? -9.688 -7.012 2.061 1 97.88 242 GLY B N 1
ATOM 3885 C CA . GLY B 1 242 ? -10.609 -8.062 1.657 1 97.88 242 GLY B CA 1
ATOM 3886 C C . GLY B 1 242 ? -10.023 -9 0.617 1 97.88 242 GLY B C 1
ATOM 3887 O O . GLY B 1 242 ? -10.609 -10.047 0.315 1 97.88 242 GLY B O 1
ATOM 3888 N N . GLY B 1 243 ? -8.867 -8.664 0.033 1 98 243 GLY B N 1
ATOM 3889 C CA . GLY B 1 243 ? -8.242 -9.523 -0.957 1 98 243 GLY B CA 1
ATOM 3890 C C . GLY B 1 243 ? -7.805 -10.867 -0.392 1 98 243 GLY B C 1
ATOM 3891 O O . GLY B 1 243 ? -7.301 -10.938 0.73 1 98 243 GLY B O 1
ATOM 3892 N N . THR B 1 244 ? -8.008 -11.977 -1.122 1 97.31 244 THR B N 1
ATOM 3893 C CA . THR B 1 244 ? -7.578 -13.32 -0.74 1 97.31 244 THR B CA 1
ATOM 3894 C C . THR B 1 244 ? -6.258 -13.672 -1.416 1 97.31 244 THR B C 1
ATOM 3896 O O . THR B 1 244 ? -5.625 -12.82 -2.043 1 97.31 244 THR B O 1
ATOM 3899 N N . HIS B 1 245 ? -5.809 -14.953 -1.227 1 96.94 245 HIS B N 1
ATOM 3900 C CA . HIS B 1 245 ? -4.594 -15.43 -1.888 1 96.94 245 HIS B CA 1
ATOM 3901 C C . HIS B 1 245 ? -4.762 -15.43 -3.402 1 96.94 245 HIS B C 1
ATOM 3903 O O . HIS B 1 245 ? -3.777 -15.328 -4.141 1 96.94 245 HIS B O 1
ATOM 3909 N N . PHE B 1 246 ? -6.012 -15.578 -3.869 1 97.06 246 PHE B N 1
ATOM 3910 C CA . PHE B 1 246 ? -6.375 -15.539 -5.281 1 97.06 246 PHE B CA 1
ATOM 3911 C C . PHE B 1 246 ? -7.16 -14.281 -5.602 1 97.06 246 PHE B C 1
ATOM 3913 O O . PHE B 1 246 ? -8.234 -14.344 -6.207 1 97.06 246 PHE B O 1
ATOM 3920 N N . MET B 1 247 ? -6.586 -13.188 -5.246 1 97.25 247 MET B N 1
ATOM 3921 C CA . MET B 1 247 ? -7.258 -11.898 -5.398 1 97.25 247 MET B CA 1
ATOM 3922 C C . MET B 1 247 ? -7.672 -11.672 -6.848 1 97.25 247 MET B C 1
ATOM 3924 O O . MET B 1 247 ? -8.703 -11.055 -7.113 1 97.25 247 MET B O 1
ATOM 3928 N N . MET B 1 248 ? -6.891 -12.18 -7.859 1 97.69 248 MET B N 1
ATOM 3929 C CA . MET B 1 248 ? -7.188 -12.016 -9.281 1 97.69 248 MET B CA 1
ATOM 3930 C C . MET B 1 248 ? -8.492 -12.719 -9.648 1 97.69 248 MET B C 1
ATOM 3932 O O . MET B 1 248 ? -9.062 -12.461 -10.711 1 97.69 248 MET B O 1
ATOM 3936 N N . HIS B 1 249 ? -8.961 -13.555 -8.719 1 97.69 249 HIS B N 1
ATOM 3937 C CA . HIS B 1 249 ? -10.188 -14.305 -8.953 1 97.69 249 HIS B CA 1
ATOM 3938 C C . HIS B 1 249 ? -11.336 -13.773 -8.102 1 97.69 249 HIS B C 1
ATOM 3940 O O . HIS B 1 249 ? -12.398 -14.391 -8.023 1 97.69 249 HIS B O 1
ATOM 3946 N N . GLY B 1 250 ? -11.094 -12.672 -7.422 1 96.19 250 GLY B N 1
ATOM 3947 C CA . GLY B 1 250 ? -12.086 -12.156 -6.488 1 96.19 250 GLY B CA 1
ATOM 3948 C C . GLY B 1 250 ? -12.57 -10.766 -6.84 1 96.19 250 GLY B C 1
ATOM 3949 O O . GLY B 1 250 ? -12.219 -10.227 -7.895 1 96.19 250 GLY B O 1
ATOM 3950 N N . PRO B 1 251 ? -13.391 -10.219 -5.961 1 94.94 251 PRO B N 1
ATOM 3951 C CA . PRO B 1 251 ? -14.016 -8.922 -6.227 1 94.94 251 PRO B CA 1
ATOM 3952 C C . PRO B 1 251 ? -13.008 -7.777 -6.285 1 94.94 251 PRO B C 1
ATOM 3954 O O . PRO B 1 251 ? -13.305 -6.711 -6.828 1 94.94 251 PRO B O 1
ATOM 3957 N N . HIS B 1 252 ? -11.844 -7.965 -5.828 1 94.06 252 HIS B N 1
ATOM 3958 C CA . HIS B 1 252 ? -10.859 -6.891 -5.75 1 94.06 252 HIS B CA 1
ATOM 3959 C C . HIS B 1 252 ? -9.82 -7.016 -6.859 1 94.06 252 HIS B C 1
ATOM 3961 O O . HIS B 1 252 ? -8.773 -6.371 -6.809 1 94.06 252 HIS B O 1
ATOM 3967 N N . ARG B 1 253 ? -10.125 -7.77 -7.859 1 97.38 253 ARG B N 1
ATOM 3968 C CA . ARG B 1 253 ? -9.156 -8.086 -8.898 1 97.38 253 ARG B CA 1
ATOM 3969 C C . ARG B 1 253 ? -8.742 -6.84 -9.672 1 97.38 253 ARG B C 1
ATOM 3971 O O . ARG B 1 253 ? -7.578 -6.676 -10.031 1 97.38 253 ARG B O 1
ATOM 3978 N N . GLN B 1 254 ? -9.664 -5.953 -9.898 1 96.06 254 GLN B N 1
ATOM 3979 C CA . GLN B 1 254 ? -9.32 -4.746 -10.648 1 96.06 254 GLN B CA 1
ATOM 3980 C C . GLN B 1 254 ? -8.367 -3.857 -9.844 1 96.06 254 GLN B C 1
ATOM 3982 O O . GLN B 1 254 ? -7.453 -3.252 -10.414 1 96.06 254 GLN B O 1
ATOM 3987 N N . ALA B 1 255 ? -8.633 -3.764 -8.516 1 96.75 255 ALA B N 1
ATOM 3988 C CA . ALA B 1 255 ? -7.715 -3.018 -7.652 1 96.75 255 ALA B CA 1
ATOM 3989 C C . ALA B 1 255 ? -6.301 -3.588 -7.727 1 96.75 255 ALA B C 1
ATOM 3991 O O . ALA B 1 255 ? -5.324 -2.838 -7.781 1 96.75 255 ALA B O 1
ATOM 3992 N N . LEU B 1 256 ? -6.191 -4.859 -7.758 1 98.38 256 LEU B N 1
ATOM 3993 C CA . LEU B 1 256 ? -4.895 -5.516 -7.871 1 98.38 256 LEU B CA 1
ATOM 3994 C C . LEU B 1 256 ? -4.234 -5.191 -9.211 1 98.38 256 LEU B C 1
ATOM 3996 O O . LEU B 1 256 ? -3.107 -4.695 -9.242 1 98.38 256 LEU B O 1
ATOM 4000 N N . TYR B 1 257 ? -4.977 -5.43 -10.344 1 98.5 257 TYR B N 1
ATOM 4001 C CA . TYR B 1 257 ? -4.426 -5.215 -11.672 1 98.5 257 TYR B CA 1
ATOM 4002 C C . TYR B 1 257 ? -3.928 -3.781 -11.828 1 98.5 257 TYR B C 1
ATOM 4004 O O . TYR B 1 257 ? -2.799 -3.555 -12.273 1 98.5 257 TYR B O 1
ATOM 4012 N N . ASP B 1 258 ? -4.73 -2.922 -11.406 1 97.69 258 ASP B N 1
ATOM 4013 C CA . ASP B 1 258 ? -4.461 -1.512 -11.664 1 97.69 258 ASP B CA 1
ATOM 4014 C C . ASP B 1 258 ? -3.367 -0.983 -10.734 1 97.69 258 ASP B C 1
ATOM 4016 O O . ASP B 1 258 ? -2.576 -0.123 -11.133 1 97.69 258 ASP B O 1
ATOM 4020 N N . SER B 1 259 ? -3.305 -1.457 -9.484 1 98.19 259 SER B N 1
ATOM 4021 C CA . SER B 1 259 ? -2.223 -1.058 -8.586 1 98.19 259 SER B CA 1
ATOM 4022 C C . SER B 1 259 ? -0.867 -1.496 -9.133 1 98.19 259 SER B C 1
ATOM 4024 O O . SER B 1 259 ? 0.109 -0.747 -9.055 1 98.19 259 SER B O 1
ATOM 4026 N N . VAL B 1 260 ? -0.804 -2.68 -9.672 1 98.62 260 VAL B N 1
ATOM 4027 C CA . VAL B 1 260 ? 0.44 -3.193 -10.234 1 98.62 260 VAL B CA 1
ATOM 4028 C C . VAL B 1 260 ? 0.82 -2.381 -11.469 1 98.62 260 VAL B C 1
ATOM 4030 O O . VAL B 1 260 ? 1.973 -1.968 -11.617 1 98.62 260 VAL B O 1
ATOM 4033 N N . TYR B 1 261 ? -0.169 -2.162 -12.336 1 98.31 261 TYR B N 1
ATOM 4034 C CA . TYR B 1 261 ? 0.06 -1.354 -13.523 1 98.31 261 TYR B CA 1
ATOM 4035 C C . TYR B 1 261 ? 0.587 0.027 -13.156 1 98.31 261 TYR B C 1
ATOM 4037 O O . TYR B 1 261 ? 1.568 0.5 -13.734 1 98.31 261 TYR B O 1
ATOM 4045 N N . ASP B 1 262 ? -0.057 0.697 -12.227 1 97.88 262 ASP B N 1
ATOM 4046 C CA . ASP B 1 262 ? 0.316 2.047 -11.812 1 97.88 262 ASP B CA 1
ATOM 4047 C C . ASP B 1 262 ? 1.741 2.082 -11.273 1 97.88 262 ASP B C 1
ATOM 4049 O O . ASP B 1 262 ? 2.504 3.002 -11.57 1 97.88 262 ASP B O 1
ATOM 4053 N N . PHE B 1 263 ? 2.109 1.107 -10.414 1 98.5 263 PHE B N 1
ATOM 4054 C CA . PHE B 1 263 ? 3.471 1.017 -9.906 1 98.5 263 PHE B CA 1
ATOM 4055 C C . PHE B 1 263 ? 4.477 0.92 -11.047 1 98.5 263 PHE B C 1
ATOM 4057 O O . PHE B 1 263 ? 5.484 1.63 -11.055 1 98.5 263 PHE B O 1
ATOM 4064 N N . GLN B 1 264 ? 4.176 0.093 -12.031 1 98.19 264 GLN B N 1
ATOM 4065 C CA . GLN B 1 264 ? 5.07 -0.138 -13.164 1 98.19 264 GLN B CA 1
ATOM 4066 C C . GLN B 1 264 ? 5.234 1.126 -14 1 98.19 264 GLN B C 1
ATOM 4068 O O . GLN B 1 264 ? 6.309 1.376 -14.555 1 98.19 264 GLN B O 1
ATOM 4073 N N . GLN B 1 265 ? 4.215 1.919 -14.031 1 95.56 265 GLN B N 1
ATOM 4074 C CA . GLN B 1 265 ? 4.262 3.143 -14.828 1 95.56 265 GLN B CA 1
ATOM 4075 C C . GLN B 1 265 ? 5.102 4.215 -14.133 1 95.56 265 GLN B C 1
ATOM 4077 O O . GLN B 1 265 ? 5.645 5.105 -14.789 1 95.56 265 GLN B O 1
ATOM 4082 N N . ARG B 1 266 ? 5.191 4.168 -12.836 1 92.5 266 ARG B N 1
ATOM 4083 C CA . ARG B 1 266 ? 5.867 5.211 -12.078 1 92.5 266 ARG B CA 1
ATOM 4084 C C . ARG B 1 266 ? 7.371 4.949 -12.008 1 92.5 266 ARG B C 1
ATOM 4086 O O . ARG B 1 266 ? 8.133 5.801 -11.547 1 92.5 266 ARG B O 1
ATOM 4093 N N . ILE B 1 267 ? 7.777 3.768 -12.375 1 87.19 267 ILE B N 1
ATOM 4094 C CA . ILE B 1 267 ? 9.188 3.402 -12.289 1 87.19 267 ILE B CA 1
ATOM 4095 C C . ILE B 1 267 ? 9.898 3.756 -13.594 1 87.19 267 ILE B C 1
ATOM 4097 O O . ILE B 1 267 ? 9.305 3.654 -14.672 1 87.19 267 ILE B O 1
#

Solvent-accessible surface area (backbone atoms only — not comparable to full-atom values): 27792 Å² total; per-residue (Å²): 126,68,22,37,52,35,63,36,43,26,72,27,84,98,39,65,84,42,12,52,53,54,54,42,39,72,72,71,41,90,75,85,78,73,46,41,71,37,26,23,81,28,62,67,49,75,51,69,76,46,68,29,80,78,35,50,52,72,50,39,42,73,58,38,14,54,50,51,47,53,52,46,51,60,50,52,75,76,38,93,76,42,73,48,76,16,55,34,64,33,24,41,20,47,44,24,29,45,56,73,64,63,65,90,51,60,28,39,34,29,31,30,31,61,44,51,32,92,53,60,57,61,61,56,34,47,74,73,72,44,62,86,78,54,30,11,38,50,79,47,40,55,69,58,54,31,56,76,68,69,44,91,65,84,47,65,59,55,51,25,28,50,50,44,41,37,71,29,67,20,27,39,89,98,49,79,22,28,44,31,56,28,11,62,58,53,47,50,44,34,4,42,71,71,45,44,85,48,62,49,54,67,39,52,55,35,31,38,38,34,32,20,67,56,13,83,73,23,32,68,72,26,44,49,50,48,58,70,39,40,48,31,72,47,33,36,41,37,36,36,44,74,18,33,72,58,26,54,77,44,96,49,22,63,61,52,54,50,52,53,51,52,53,60,67,74,95,127,68,23,35,52,35,62,35,45,27,72,27,84,98,41,67,84,42,12,52,53,55,54,41,40,73,72,70,41,89,75,84,78,72,46,41,70,38,26,22,82,29,61,67,50,75,52,70,76,47,68,27,82,78,35,49,53,70,50,40,42,74,57,36,13,53,48,52,48,54,52,48,52,59,49,52,75,76,38,94,75,43,73,48,77,15,55,34,65,32,24,40,19,47,45,24,30,44,56,74,63,62,64,91,50,60,30,38,34,29,31,30,31,63,43,51,31,92,56,62,58,62,61,56,33,47,75,72,71,45,61,88,79,52,31,10,38,50,78,47,40,56,69,58,53,30,55,76,70,67,44,91,66,84,47,66,60,55,50,24,28,48,53,45,39,37,70,29,68,22,27,39,89,97,48,80,25,27,43,32,56,29,12,61,58,52,47,50,44,34,3,43,73,70,46,44,83,47,62,45,52,66,39,53,55,34,30,38,38,34,34,21,68,58,12,84,73,24,31,66,72,25,44,48,50,48,58,71,40,39,49,32,70,50,35,35,42,39,37,36,44,74,17,35,72,57,26,54,77,43,95,51,20,62,60,52,52,49,52,54,50,52,55,60,69,75,95

Sequence (534 aa):
MTSSQALLAPPVPDDDSYSWLHRAAEHGQAVFAVDIRGYGESERPPEMRVPPEEHGPPVRASDAAMDVEAAYEFVRERFGAVHLVGISWGTMTGGTFVTESAPELESLVLCAPVYVPPYDFEEGLAGLGLEPDLDAYYKEEKSTVMKRQGMEETTPLFEAVWETQVASNQGVEGEDAYIAQTGALADVRAGCNGNPVYDAGVIEVPTLVVRGSADPVARRDDALTLYDELGGDETQYLEIGGGTHFMMHGPHRQALYDSVYDFQQRIMTSSQALLAPPVPDDDSYSWLHRAAEHGQAVFAVDIRGYGESERPPEMRVPPEEHGPPVRASDAAMDVEAAYEFVRERFGAVHLVGISWGTMTGGTFVTESAPELESLVLCAPVYVPPYDFEEGLAGLGLEPDLDAYYKEEKSTVMKRQGMEETTPLFEAVWETQVASNQGVEGEDAYIAQTGALADVRAGCNGNPVYDAGVIEVPTLVVRGSADPVARRDDALTLYDELGGDETQYLEIGGGTHFMMHGPHRQALYDSVYDFQQRI

Secondary structure (DSSP, 8-state):
---HHHHH----TT-GGG-HHHHHHHTT------PPTTSTTSPPPGGGSS-GGGS-----HHHHHHHHHHHHHHHHTT-SS-EEEEETHHHHHHHHHHHHH----SEEEEES--SS----HHHHHHHTT--SS--SEEEEEHHHHHHHTT-SS--HHHHHHHHHHHHSTTBPTTSSEEEEESHHHHHHHHHHTT--SS-GGG--S-EEEEEETT-SSS-HHHHHHHHHH---SSEEEEEETT--TTGGGSTTHHHHHHHHHHHHHH-/---HHHHH----TT-GGG-HHHHHHHTT------PPTTSTTSPPPGGGSS-GGGS-----HHHHHHHHHHHHHHHHTT-S--EEEEETHHHHHHHHHHHHH----SEEEEES--SS----HHHHHHHTT--SS--SEEEEEHHHHHHHTT-SS--HHHHHHHHHHHHSTTBPTTSSEEEEESHHHHHHHHHHTT--SS-GGG--S-EEEEEETT-SSS-HHHHHHHHHH---SSEEEEEETT--TTGGGSTTHHHHHHHHHHHHHH-

Foldseek 3Di:
DAAQCLQAQQCQPPDRLLHLCVVCVVVVDDDDTFGFAQYFAHHHDPCVVDDQQVDAADAALLNSLVRVVVVVVVVVVPDVAAEEEAAALGLQNVQLNCLPPVDDHQEYEYELYQFQDLDPLQVVCVLVVHHPRGTQKDKDAPVSVCVSVVHPDDDSSRCRSQVSRCVGPQHDPPGSMGMGGCNSSVQSVCSPVVHHSHQQLSAARQYEYEYECAEPRSHPVRSVVSQVRHNHDRYYYYYHYPAYSSNSSDPCNVVVSVVVVVSSVVD/DAAQCLQAQQCQPPDRLLHLCVVCVVVVDDDDTFGFAQYFAHHHDPCVVDDQQVDAADAALLNRLVRVVVVVVVVVVPDVAAEEEAAALGLQNVQNNCLPVVDDHQEYEYELYQFQDQDPLQVVCVLVVHHPRGTQKDKDAPVSVCVSVVHPDDDSSRCSSQVSRCVGPQHDPPGSMGMGGCNSSVQSVCSPVVHHSHQQLSAAHQYEYEYECAEPRSHPVRSVVSQVRHNHDRYYYYYHYPAYSSNSSDPCNVVVSVVVVVSSVVD

Organism: Haloferax mediterranei (strain ATCC 33500 / DSM 1411 / JCM 8866 / NBRC 14739 / NCIMB 2177 / R-4) (NCBI:txid523841)

InterPro domains:
  IPR000073 Alpha/beta hydrolase fold-1 [PF00561] (24-247)
  IPR029058 Alpha/Beta hydrolase fold [G3DSA:3.40.50.1820] (14-267)
  IPR029058 Alpha/Beta hydrolase fold [SSF53474] (18-263)

pLDDT: mean 96.73, std 2.81, range [77.38, 98.94]